Protein 3DDL (pdb70)

CATH classification: 1.20.1070.10

Sequence (502 aa):
ELPTLTPGQYSLVFNMFSFTVATMTASFVFFVLARNNVAPKYRISMMVSALVVFIAGYHYFRITSSWEAAYALQNGMYQPTGELFNDAYRYVDWLLTVPLLTVELVLVMGLPKNERGPLAAKLGFLAALMIVLGYPGEVSENAALFGTRGLWGFLSTIPFVWILYILFTQLGDTIQRQSSRVSTLLGNARLLLLATWGFYPIAYMIPMPSNTPGTIVALQVGYTIADVLAKAGYGVLIYNIAKAKSEEEGFNLPTLTPGQYSLVFNMFSFTVATMTASFVFFVLARNNVAPKYRISMMVSALVVFIAGYHYFRITSSWEAAYALQNGMYQPTGELFNDAYRYVDWLLTVPLLTVELVLVMGLPKNERGPLAAKLGFLAALMIVLGYPGEVSENAALFGTRGLWGFLSTIPFVWILYILFTQLGDTIQRQSSRVSTLLGNARLLLLATWGFYPIAYMIPMANTPGTIVALQVGYTIADVLAKAGYGVLIYNIAKAKSEEEGFN

Structure (mmCIF, N/CA/C/O backbone):
data_3DDL
#
_entry.id   3DDL
#
_cell.length_a   52.740
_cell.length_b   59.490
_cell.length_c   59.720
_cell.angle_alpha   76.35
_cell.angle_beta   74.93
_cell.angle_gamma   64.08
#
_symmetry.space_group_name_H-M   'P 1'
#
loop_
_entity.id
_entity.type
_entity.pdbx_description
1 polymer Xanthorhodopsin
2 non-polymer Salinixanthin
3 non-polymer 'UNKNOWN LIGAND'
4 non-polymer RETINAL
5 non-polymer 1,2-DIMYRISTOYL-SN-GLYCERO-3-PHOSPHOCHOLINE
6 non-polymer 1,2-DIOLEOYL-SN-GLYCERO-3-PHOSPHOCHOLINE
7 water water
#
loop_
_atom_site.group_PDB
_atom_site.id
_atom_site.type_symbol
_atom_site.label_atom_id
_atom_site.label_alt_id
_atom_site.label_comp_id
_atom_site.label_asym_id
_atom_site.label_entity_id
_atom_site.label_seq_id
_atom_site.pdbx_PDB_ins_code
_atom_site.Cartn_x
_atom_site.Cartn_y
_atom_site.Cartn_z
_atom_site.occupancy
_atom_site.B_iso_or_equiv
_atom_site.auth_seq_id
_atom_site.auth_comp_id
_atom_site.auth_asym_id
_atom_site.auth_atom_id
_atom_site.pdbx_PDB_model_num
ATOM 1 N N . GLU A 1 4 ? 56.979 3.786 26.964 1.00 68.51 4 GLU A N 1
ATOM 2 C CA . GLU A 1 4 ? 56.913 4.940 26.017 1.00 68.87 4 GLU A CA 1
ATOM 3 C C . GLU A 1 4 ? 55.925 6.027 26.471 1.00 67.42 4 GLU A C 1
ATOM 4 O O . GLU A 1 4 ? 54.779 6.081 26.004 1.00 66.86 4 GLU A O 1
ATOM 10 N N . LEU A 1 5 ? 56.386 6.883 27.386 1.00 64.58 5 LEU A N 1
ATOM 11 C CA . LEU A 1 5 ? 55.587 7.985 27.936 1.00 61.07 5 LEU A CA 1
ATOM 12 C C . LEU A 1 5 ? 55.014 8.836 26.805 1.00 57.72 5 LEU A C 1
ATOM 13 O O . LEU A 1 5 ? 55.669 9.044 25.793 1.00 58.13 5 LEU A O 1
ATOM 18 N N . PRO A 1 6 ? 53.777 9.333 26.959 1.00 55.37 6 PRO A N 1
ATOM 19 C CA . PRO A 1 6 ? 53.145 10.156 25.919 1.00 53.35 6 PRO A CA 1
ATOM 20 C C . PRO A 1 6 ? 53.633 11.597 25.824 1.00 51.55 6 PRO A C 1
ATOM 21 O O . PRO A 1 6 ? 54.191 12.147 26.775 1.00 51.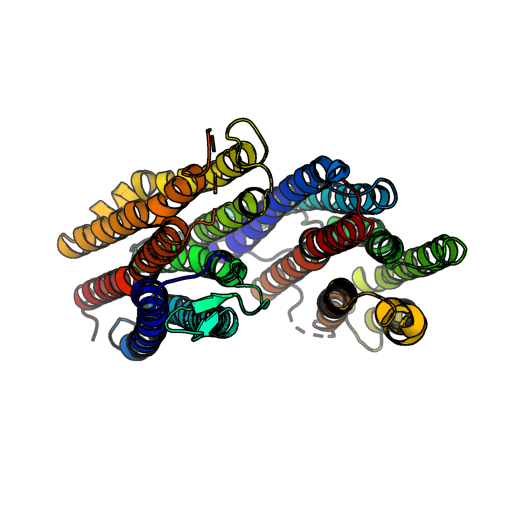07 6 PRO A O 1
ATOM 25 N N . THR A 1 7 ? 53.410 12.209 24.667 1.00 50.49 7 THR A N 1
ATOM 26 C CA . THR A 1 7 ? 53.804 13.602 24.455 1.00 49.44 7 THR A CA 1
ATOM 27 C C . THR A 1 7 ? 52.943 14.464 25.396 1.00 46.74 7 THR A C 1
ATOM 28 O O . THR A 1 7 ? 51.776 14.154 25.635 1.00 42.99 7 THR A O 1
ATOM 32 N N . LEU A 1 8 ? 53.516 15.529 25.942 1.00 45.05 8 LEU A N 1
ATOM 33 C CA . LEU A 1 8 ? 52.764 16.375 26.878 1.00 44.87 8 LEU A CA 1
ATOM 34 C C . LEU A 1 8 ? 52.706 17.840 26.476 1.00 44.54 8 LEU A C 1
ATOM 35 O O . LEU A 1 8 ? 53.619 18.352 25.820 1.00 44.93 8 LEU A O 1
ATOM 40 N N . THR A 1 9 ? 51.636 18.517 26.880 1.00 43.93 9 THR A N 1
ATOM 41 C CA . THR A 1 9 ? 51.522 19.940 26.585 1.00 43.74 9 THR A CA 1
ATOM 42 C C . THR A 1 9 ? 52.476 20.605 27.564 1.00 43.12 9 THR A C 1
ATOM 43 O O . THR A 1 9 ? 52.912 19.975 28.527 1.00 41.91 9 THR A O 1
ATOM 47 N N . PRO A 1 10 ? 52.849 21.871 27.312 1.00 43.01 10 PRO A N 1
ATOM 48 C CA . PRO A 1 10 ? 53.765 22.557 28.232 1.00 42.58 10 PRO A CA 1
ATOM 49 C C . PRO A 1 10 ? 53.174 22.634 29.634 1.00 42.39 10 PRO A C 1
ATOM 50 O O . PRO A 1 10 ? 53.894 22.540 30.626 1.00 43.62 10 PRO A O 1
ATOM 54 N N . GLY A 1 11 ? 51.851 22.787 29.697 1.00 43.28 11 GLY A N 1
ATOM 55 C CA . GLY A 1 11 ? 51.149 22.854 30.961 1.00 41.57 11 GLY A CA 1
ATOM 56 C C . GLY A 1 11 ? 51.225 21.566 31.771 1.00 42.19 11 GLY A C 1
ATOM 57 O O . GLY A 1 11 ? 51.424 21.615 32.982 1.00 39.47 11 GLY A O 1
ATOM 58 N N . GLN A 1 12 ? 51.063 20.415 31.115 1.00 41.94 12 GLN A N 1
ATOM 59 C CA . GLN A 1 12 ? 51.107 19.125 31.802 1.00 40.57 12 GLN A CA 1
ATOM 60 C C . GLN A 1 12 ? 52.549 18.840 32.239 1.00 39.86 12 GLN A C 1
ATOM 61 O O . GLN A 1 12 ? 52.802 18.398 33.3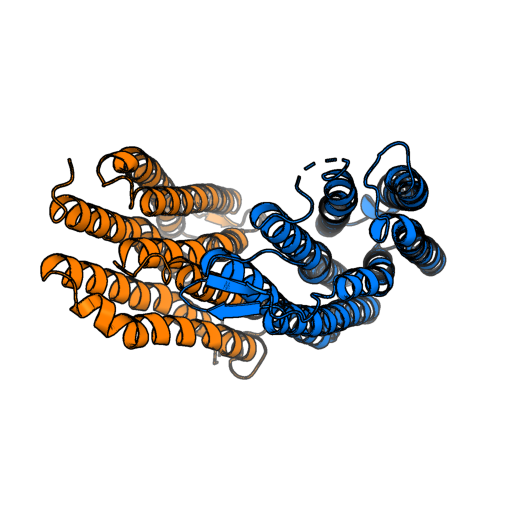56 1.00 37.17 12 GLN A O 1
ATOM 67 N N . TYR A 1 13 ? 53.503 19.121 31.361 1.00 39.14 13 TYR A N 1
ATOM 68 C CA . TYR A 1 13 ? 54.895 18.889 31.705 1.00 39.89 13 TYR A CA 1
ATOM 69 C C . TYR A 1 13 ? 55.335 19.745 32.907 1.00 38.62 13 TYR A C 1
ATOM 70 O O . TYR A 1 13 ? 55.938 19.236 33.866 1.00 37.23 13 TYR A O 1
ATOM 79 N N . SER A 1 14 ? 55.034 21.042 32.836 1.00 37.93 14 SER A N 1
ATOM 80 C CA . SER A 1 14 ? 55.411 21.988 33.881 1.00 37.64 14 SER A CA 1
ATOM 81 C C . SER A 1 14 ? 54.714 21.774 35.205 1.00 34.74 14 SER A C 1
ATOM 82 O O . SER A 1 14 ? 55.311 21.983 36.241 1.00 34.64 14 SER A O 1
ATOM 85 N N . LEU A 1 15 ? 53.460 21.352 35.184 1.00 34.44 15 LEU A N 1
ATOM 86 C CA . LEU A 1 15 ? 52.778 21.095 36.448 1.00 34.23 15 LEU A CA 1
ATOM 87 C C . LEU A 1 15 ? 53.532 20.031 37.233 1.00 33.93 15 LEU A C 1
ATOM 88 O O . LEU A 1 15 ? 53.770 20.198 38.433 1.00 34.84 15 LEU A O 1
ATOM 93 N N . VAL A 1 16 ? 53.917 18.948 36.552 1.00 33.16 16 VAL A N 1
ATOM 94 C CA . VAL A 1 16 ? 54.641 17.840 37.187 1.00 32.46 16 VAL A CA 1
ATOM 95 C C . VAL A 1 16 ? 56.039 18.258 37.587 1.00 32.09 16 VAL A C 1
ATOM 96 O O . VAL A 1 16 ? 56.474 18.015 38.711 1.00 32.64 16 VAL A O 1
ATOM 100 N N . PHE A 1 17 ? 56.739 18.909 36.667 1.00 33.60 17 PHE A N 1
ATOM 101 C CA . PHE A 1 17 ? 58.113 19.348 36.929 1.00 33.46 17 PHE A CA 1
ATOM 102 C C . PHE A 1 17 ? 58.225 20.267 38.143 1.00 33.15 17 PHE A C 1
ATOM 103 O O . PHE A 1 17 ? 59.097 20.077 38.996 1.00 34.13 17 PHE A O 1
ATOM 111 N N . ASN A 1 18 ? 57.345 21.264 38.225 1.00 34.31 18 ASN A N 1
ATOM 112 C CA . ASN A 1 18 ? 57.341 22.194 39.350 1.00 34.21 18 ASN A CA 1
ATOM 113 C C . ASN A 1 18 ? 56.908 21.502 40.633 1.00 34.96 18 ASN A C 1
ATOM 114 O O . ASN A 1 18 ? 57.384 21.841 41.710 1.00 35.74 18 ASN A O 1
ATOM 119 N N . MET A 1 19 ? 55.991 20.540 40.520 1.00 35.06 19 MET A N 1
ATOM 120 C CA . MET A 1 19 ? 55.538 19.794 41.693 1.00 36.76 19 MET A CA 1
ATOM 121 C C . MET A 1 19 ? 56.747 19.018 42.230 1.00 34.66 19 MET A C 1
ATOM 122 O O . MET A 1 19 ? 57.005 19.048 43.419 1.00 37.82 19 MET A O 1
ATOM 127 N N . PHE A 1 20 ? 57.492 18.331 41.362 1.00 33.15 20 PHE A N 1
ATOM 128 C CA . PHE A 1 20 ? 58.679 17.602 41.820 1.00 30.78 20 PHE A CA 1
ATOM 129 C C . PHE A 1 20 ? 59.700 18.575 42.445 1.00 30.26 20 PHE A C 1
ATOM 130 O O . PHE A 1 20 ? 60.254 18.299 43.504 1.00 29.98 20 PHE A O 1
ATOM 138 N N . SER A 1 21 ? 59.975 19.694 41.761 1.00 32.71 21 SER A N 1
ATOM 139 C CA . SER A 1 21 ? 60.928 20.719 42.244 1.00 32.69 21 SER A CA 1
ATOM 140 C C . SER A 1 21 ? 60.529 21.309 43.583 1.00 31.33 21 SER A C 1
ATOM 141 O O . SER A 1 21 ? 61.362 21.545 44.443 1.00 31.33 21 SER A O 1
ATOM 144 N N . PHE A 1 22 ? 59.235 21.551 43.760 1.00 31.54 22 PHE A N 1
ATOM 145 C CA . PHE A 1 22 ? 58.739 22.085 45.018 1.00 29.93 22 PHE A CA 1
ATOM 146 C C . PHE A 1 22 ? 59.025 21.080 46.142 1.00 27.39 22 PHE A C 1
ATOM 147 O O . PHE A 1 22 ? 59.419 21.465 47.239 1.00 27.39 22 PHE A O 1
ATOM 155 N N . THR A 1 23 ? 58.840 19.792 45.846 1.00 28.78 23 THR A N 1
ATOM 156 C CA . THR A 1 23 ? 59.029 18.714 46.824 1.00 29.34 23 THR A CA 1
ATOM 157 C C . THR A 1 23 ? 60.514 18.554 47.206 1.00 29.69 23 THR A C 1
ATOM 158 O O . THR A 1 23 ? 60.844 18.290 48.349 1.00 29.74 23 THR A O 1
ATOM 162 N N . VAL A 1 24 ? 61.410 18.699 46.233 1.00 30.77 24 VAL A N 1
ATOM 163 C CA . VAL A 1 24 ? 62.833 18.633 46.541 1.00 31.75 24 VAL A CA 1
ATOM 164 C C . VAL A 1 24 ? 63.151 19.811 47.497 1.00 30.15 24 VAL A C 1
ATOM 165 O O . VAL A 1 24 ? 63.862 19.646 48.484 1.00 31.02 24 VAL A O 1
ATOM 169 N N . ALA A 1 25 ? 62.620 20.994 47.205 1.00 29.28 25 ALA A N 1
ATOM 170 C CA . ALA A 1 25 ? 62.880 22.159 48.062 1.00 30.36 25 ALA A CA 1
ATOM 171 C C . ALA A 1 25 ? 62.272 21.993 49.446 1.00 30.51 25 ALA A C 1
ATOM 172 O O . ALA A 1 25 ? 62.887 22.342 50.454 1.00 32.48 25 ALA A O 1
ATOM 174 N N . THR A 1 26 ? 61.052 21.461 49.496 1.00 30.04 26 THR A N 1
ATOM 175 C CA . THR A 1 26 ? 60.371 21.257 50.772 1.00 26.86 26 THR A CA 1
ATOM 176 C C . THR A 1 26 ? 61.075 20.193 51.624 1.00 28.09 26 THR A C 1
ATOM 177 O O . THR A 1 26 ? 61.253 20.380 52.825 1.00 28.82 26 THR A O 1
ATOM 181 N N . MET A 1 27 ? 61.475 19.071 51.025 1.00 28.13 27 MET A N 1
ATOM 182 C CA . MET A 1 27 ? 62.155 18.056 51.824 1.00 30.56 27 MET A CA 1
ATOM 183 C C . MET A 1 27 ? 63.482 18.559 52.358 1.00 31.00 27 MET A C 1
ATOM 184 O O . MET A 1 27 ? 63.862 18.212 53.465 1.00 31.18 27 MET A O 1
ATOM 189 N N . THR A 1 28 ? 64.206 19.344 51.561 1.00 33.60 28 THR A N 1
ATOM 190 C CA . THR A 1 28 ? 65.489 19.879 52.015 1.00 34.07 28 THR A CA 1
ATOM 191 C C . THR A 1 28 ? 65.237 20.811 53.197 1.00 33.75 28 THR A C 1
ATOM 192 O O . THR A 1 28 ? 65.954 20.762 54.197 1.00 33.51 28 THR A O 1
ATOM 196 N N . ALA A 1 29 ? 64.206 21.652 53.093 1.00 34.76 29 ALA A N 1
ATOM 197 C CA . ALA A 1 29 ? 63.868 22.578 54.189 1.00 35.67 29 ALA A CA 1
ATOM 198 C C . ALA A 1 29 ? 63.489 21.806 55.457 1.00 36.17 29 ALA A C 1
ATOM 199 O O . ALA A 1 29 ? 63.876 22.198 56.564 1.00 35.56 29 ALA A O 1
ATOM 201 N N . SER A 1 30 ? 62.704 20.739 55.293 1.00 35.73 30 SER A N 1
ATOM 202 C CA . SER A 1 30 ? 62.288 19.907 56.422 1.00 36.95 30 SER A CA 1
ATOM 203 C C . SER A 1 30 ? 63.493 19.250 57.092 1.00 34.77 30 SER A C 1
ATOM 204 O O . SER A 1 30 ? 63.531 19.104 58.302 1.00 34.13 30 SER A O 1
ATOM 207 N N . PHE A 1 31 ? 64.448 18.805 56.282 1.00 35.13 31 PHE A N 1
ATOM 208 C CA . PHE A 1 31 ? 65.650 18.179 56.813 1.00 35.70 31 PHE A CA 1
ATOM 209 C C . PHE A 1 31 ? 66.365 19.184 57.714 1.00 34.63 31 PHE A C 1
ATOM 210 O O . PHE A 1 31 ? 66.710 18.865 58.846 1.00 35.69 31 PHE A O 1
ATOM 218 N N . VAL A 1 32 ? 66.592 20.400 57.227 1.00 36.57 32 VAL A N 1
ATOM 219 C CA . VAL A 1 32 ? 67.279 21.365 58.069 1.00 38.57 32 VAL A CA 1
ATOM 220 C C . VAL A 1 32 ? 66.426 21.679 59.286 1.00 40.27 32 VAL A C 1
ATOM 221 O O . VAL A 1 32 ? 66.945 21.754 60.422 1.00 41.61 32 VAL A O 1
ATOM 225 N N . PHE A 1 33 ? 65.116 21.850 59.079 1.00 38.26 33 PHE A N 1
ATOM 226 C CA . PHE A 1 33 ? 64.235 22.137 60.206 1.00 37.34 33 PHE A CA 1
ATOM 227 C C . PHE A 1 33 ? 64.277 21.030 61.270 1.00 37.62 33 PHE A C 1
ATOM 228 O O . PHE A 1 33 ? 64.423 21.335 62.456 1.00 35.79 33 PHE A O 1
ATOM 236 N N . PHE A 1 34 ? 64.154 19.753 60.870 1.00 37.72 34 PHE A N 1
ATOM 237 C CA . PHE A 1 34 ? 64.172 18.669 61.862 1.00 38.55 34 PHE A CA 1
ATOM 238 C C . PHE A 1 34 ? 65.527 18.498 62.544 1.00 39.76 34 PHE A C 1
ATOM 239 O O . PHE A 1 34 ? 65.590 18.137 63.725 1.00 38.14 34 PHE A O 1
ATOM 247 N N . VAL A 1 35 ? 66.605 18.748 61.799 1.00 40.70 35 VAL A N 1
ATOM 248 C CA . VAL A 1 35 ? 67.960 18.662 62.349 1.00 43.46 35 VAL A CA 1
ATOM 249 C C . VAL A 1 35 ? 68.104 19.798 63.362 1.00 44.77 35 VAL A C 1
ATOM 250 O O . VAL A 1 35 ? 68.479 19.580 64.523 1.00 43.24 35 VAL A O 1
ATOM 254 N N . LEU A 1 36 ? 67.774 21.010 62.921 1.00 46.33 36 LEU A N 1
ATOM 255 C CA . LEU A 1 36 ? 67.828 22.209 63.781 1.00 47.60 36 LEU A CA 1
ATOM 256 C C . LEU A 1 36 ? 66.883 22.037 64.998 1.00 48.06 36 LEU A C 1
ATOM 257 O O . LEU A 1 36 ? 67.174 22.496 66.090 1.00 49.95 36 LEU A O 1
ATOM 262 N N . ALA A 1 37 ? 65.763 21.345 64.812 1.00 50.42 37 ALA A N 1
ATOM 263 C CA . ALA A 1 37 ? 64.762 21.148 65.877 1.00 50.19 37 ALA A CA 1
ATOM 264 C C . ALA A 1 37 ? 65.139 20.141 66.967 1.00 51.14 37 ALA A C 1
ATOM 265 O O . ALA A 1 37 ? 64.470 20.034 68.001 1.00 48.24 37 ALA A O 1
ATOM 267 N N . ARG A 1 38 ? 66.207 19.397 66.706 1.00 52.24 38 ARG A N 1
ATOM 268 C CA . ARG A 1 38 ? 66.747 18.390 67.605 1.00 52.80 38 ARG A CA 1
ATOM 269 C C . ARG A 1 38 ? 66.827 18.939 69.036 1.00 54.13 38 ARG A C 1
ATOM 270 O O . ARG A 1 38 ? 66.399 18.298 69.995 1.00 54.78 38 ARG A O 1
ATOM 278 N N . ASN A 1 39 ? 67.369 20.144 69.156 1.00 53.83 39 ASN A N 1
ATOM 279 C CA . ASN A 1 39 ? 67.571 20.790 70.437 1.00 54.14 39 ASN A CA 1
ATOM 280 C C . ASN A 1 39 ? 66.403 21.581 71.019 1.00 52.74 39 ASN A C 1
ATOM 281 O O . ASN A 1 39 ? 66.575 22.239 72.040 1.00 53.84 39 ASN A O 1
ATOM 286 N N . ASN A 1 40 ? 65.232 21.539 70.387 1.00 49.58 40 ASN A N 1
ATOM 287 C CA . ASN A 1 40 ? 64.068 22.247 70.925 1.00 47.30 40 ASN A CA 1
ATOM 288 C C . ASN A 1 40 ? 63.145 21.273 71.664 1.00 46.53 40 ASN A C 1
ATOM 289 O O . ASN A 1 40 ? 62.032 21.637 72.054 1.00 48.40 40 ASN A O 1
ATOM 294 N N . VAL A 1 41 ? 63.589 20.029 71.831 1.00 44.58 41 VAL A N 1
ATOM 295 C CA . VAL A 1 41 ? 62.796 19.028 72.540 1.00 43.04 41 VAL A CA 1
ATOM 296 C C . VAL A 1 41 ? 63.679 18.339 73.586 1.00 43.06 41 VAL A C 1
ATOM 297 O O . VAL A 1 41 ? 64.908 18.355 73.479 1.00 43.25 41 VAL A O 1
ATOM 301 N N . ALA A 1 42 ? 63.062 17.728 74.590 1.00 41.96 42 ALA A N 1
ATOM 302 C CA . ALA A 1 42 ? 63.840 17.066 75.635 1.00 42.54 42 ALA A CA 1
ATOM 303 C C . ALA A 1 42 ? 64.697 15.936 75.062 1.00 42.60 42 ALA A C 1
ATOM 304 O O . ALA A 1 42 ? 64.406 15.384 74.000 1.00 41.48 42 ALA A O 1
ATOM 306 N N . PRO A 1 43 ? 65.789 15.590 75.755 1.00 44.50 43 PRO A N 1
ATOM 307 C CA . PRO A 1 43 ? 66.665 14.519 75.266 1.00 44.31 43 PRO A CA 1
ATOM 308 C C . PRO A 1 43 ? 65.965 13.206 74.913 1.00 45.01 43 PRO A C 1
ATOM 309 O O . PRO A 1 43 ? 66.274 12.580 73.893 1.00 43.95 43 PRO A O 1
ATOM 313 N N . LYS A 1 44 ? 65.007 12.787 75.734 1.00 46.98 44 LYS A N 1
ATOM 314 C CA . LYS A 1 44 ? 64.309 11.535 75.460 1.00 47.77 44 LYS A CA 1
ATOM 315 C C . LYS A 1 44 ? 63.557 11.494 74.122 1.00 47.16 44 LYS A C 1
ATOM 316 O O . LYS A 1 44 ? 63.130 10.419 73.702 1.00 46.51 44 LYS A O 1
ATOM 322 N N . TYR A 1 45 ? 63.397 12.640 73.449 1.00 45.52 45 TYR A N 1
ATOM 323 C CA . TYR A 1 45 ? 62.676 12.668 72.166 1.00 44.67 45 TYR A CA 1
ATOM 324 C C . TYR A 1 45 ? 63.519 13.076 70.973 1.00 44.67 45 TYR A C 1
ATOM 325 O O . TYR A 1 45 ? 63.011 13.199 69.864 1.00 43.67 45 TYR A O 1
ATOM 334 N N . ARG A 1 46 ? 64.805 13.289 71.177 1.00 43.83 46 ARG A N 1
ATOM 335 C CA . ARG A 1 46 ? 65.629 13.697 70.056 1.00 44.59 46 ARG A CA 1
ATOM 336 C C . ARG A 1 46 ? 65.808 12.599 69.006 1.00 43.13 46 ARG A C 1
ATOM 337 O O . ARG A 1 46 ? 66.127 12.877 67.847 1.00 42.10 46 ARG A O 1
ATOM 345 N N . ILE A 1 47 ? 65.571 11.353 69.402 1.00 41.82 47 ILE A N 1
ATOM 346 C CA . ILE A 1 47 ? 65.686 10.235 68.465 1.00 41.04 47 ILE A CA 1
ATOM 347 C C . ILE A 1 47 ? 64.579 10.323 67.402 1.00 40.32 47 ILE A C 1
ATOM 348 O O . ILE A 1 47 ? 64.812 10.039 66.225 1.00 39.47 47 ILE A O 1
ATOM 353 N N . SER A 1 48 ? 63.376 10.718 67.810 1.00 37.53 48 SER A N 1
ATOM 354 C CA . SER A 1 48 ? 62.272 10.808 66.849 1.00 38.35 48 SER A CA 1
ATOM 355 C C . SER A 1 48 ? 62.552 11.898 65.811 1.00 37.85 48 SER A C 1
ATOM 356 O O . SER A 1 48 ? 62.200 11.759 64.638 1.00 35.20 48 SER A O 1
ATOM 359 N N . MET A 1 49 ? 63.214 12.969 66.252 1.00 36.02 49 MET A N 1
ATOM 360 C CA . MET A 1 49 ? 63.588 14.062 65.360 1.00 35.89 49 MET A CA 1
ATOM 361 C C . MET A 1 49 ? 64.701 13.662 64.374 1.00 34.96 49 MET A C 1
ATOM 362 O O . MET A 1 49 ? 64.712 14.131 63.243 1.00 33.30 49 MET A O 1
ATOM 367 N N . MET A 1 50 ? 65.627 12.808 64.805 1.00 36.25 50 MET A N 1
ATOM 368 C CA . MET A 1 50 ? 66.709 12.344 63.922 1.00 37.87 50 MET A CA 1
ATOM 369 C C . MET A 1 50 ? 66.112 11.384 62.906 1.00 34.29 50 MET A C 1
ATOM 370 O O . MET A 1 50 ? 66.537 11.323 61.772 1.00 33.68 50 MET A O 1
ATOM 375 N N . VAL A 1 51 ? 65.135 10.603 63.341 1.00 32.85 51 VAL A N 1
ATOM 376 C CA . VAL A 1 51 ? 64.474 9.668 62.435 1.00 32.05 51 VAL A CA 1
ATOM 377 C C . VAL A 1 51 ? 63.664 10.473 61.402 1.00 31.55 51 VAL A C 1
ATOM 378 O O . VAL A 1 51 ? 63.649 10.162 60.216 1.00 32.32 51 VAL A O 1
ATOM 382 N N . SER A 1 52 ? 63.009 11.530 61.851 1.00 30.54 52 SER A N 1
ATOM 383 C CA . SER A 1 52 ? 62.215 12.336 60.927 1.00 31.72 52 SER A CA 1
ATOM 384 C C . SER A 1 52 ? 63.148 13.062 59.933 1.00 31.46 52 SER A C 1
ATOM 385 O O . SER A 1 52 ? 62.808 13.219 58.768 1.00 32.24 52 SER A O 1
ATOM 388 N N . ALA A 1 53 ? 64.324 13.498 60.390 1.00 32.99 53 ALA A N 1
ATOM 389 C CA . ALA A 1 53 ? 65.300 14.154 59.496 1.00 30.87 53 ALA A CA 1
ATOM 390 C C . ALA A 1 53 ? 65.787 13.141 58.441 1.00 31.42 53 ALA A C 1
ATOM 391 O O . ALA A 1 53 ? 65.934 13.481 57.266 1.00 32.60 53 ALA A O 1
ATOM 393 N N . LEU A 1 54 ? 66.041 11.902 58.865 1.00 31.99 54 LEU A N 1
ATOM 394 C CA . LEU A 1 54 ? 66.477 10.836 57.931 1.00 32.39 54 LEU A CA 1
ATOM 395 C C . LEU A 1 54 ? 65.404 10.585 56.874 1.00 30.53 54 LEU A C 1
ATOM 396 O O . LEU A 1 54 ? 65.689 10.456 55.692 1.00 29.94 54 LEU A O 1
ATOM 401 N N . VAL A 1 55 ? 64.144 10.521 57.303 1.00 30.13 55 VAL A N 1
ATOM 402 C CA . VAL A 1 55 ? 63.052 10.324 56.368 1.00 29.41 55 VAL A CA 1
ATOM 403 C C . VAL A 1 55 ? 63.033 11.355 55.238 1.00 28.12 55 VAL A C 1
ATOM 404 O O . VAL A 1 55 ? 62.961 10.983 54.072 1.00 27.76 55 VAL A O 1
ATOM 408 N N . VAL A 1 56 ? 63.096 12.646 55.573 1.00 28.11 56 VAL A N 1
ATOM 409 C CA . VAL A 1 56 ? 63.021 13.677 54.533 1.00 29.08 56 VAL A CA 1
ATOM 410 C C . VAL A 1 56 ? 64.327 13.849 53.759 1.00 30.28 56 VAL A C 1
ATOM 411 O O . VAL A 1 56 ? 64.320 14.327 52.627 1.00 30.33 56 VAL A O 1
ATOM 415 N N . PHE A 1 57 ? 65.438 13.462 54.367 1.00 30.89 57 PHE A N 1
ATOM 416 C CA . PHE A 1 57 ? 66.697 13.518 53.626 1.00 33.65 57 PHE A CA 1
ATOM 417 C C . PHE A 1 57 ? 66.582 12.471 52.503 1.00 33.79 57 PHE A C 1
ATOM 418 O O . PHE A 1 57 ? 66.798 12.774 51.327 1.00 36.05 57 PHE A O 1
ATOM 426 N N . ILE A 1 58 ? 66.229 11.238 52.870 1.00 34.69 58 ILE A N 1
ATOM 427 C CA . ILE A 1 58 ? 66.057 10.143 51.890 1.00 33.16 58 ILE A CA 1
ATOM 428 C C . ILE A 1 58 ? 65.017 10.489 50.808 1.00 33.88 58 ILE A C 1
ATOM 429 O O . ILE A 1 58 ? 65.184 10.144 49.636 1.00 34.07 58 ILE A O 1
ATOM 434 N N . ALA A 1 59 ? 63.924 11.149 51.201 1.00 33.57 59 ALA A N 1
ATOM 435 C CA . ALA A 1 59 ? 62.889 11.526 50.229 1.00 32.54 59 ALA A CA 1
ATOM 436 C C . ALA A 1 59 ? 63.385 12.700 49.380 1.00 31.32 59 ALA A C 1
ATOM 437 O O . ALA A 1 59 ? 63.047 12.813 48.215 1.00 32.66 59 ALA A O 1
ATOM 439 N N . GLY A 1 60 ? 64.142 13.602 49.999 1.00 34.00 60 GLY A N 1
ATOM 440 C CA . GLY A 1 60 ? 64.680 14.729 49.253 1.00 34.43 60 GLY A CA 1
ATOM 441 C C . GLY A 1 60 ? 65.551 14.178 48.132 1.00 33.15 60 GLY A C 1
ATOM 442 O O . GLY A 1 60 ? 65.369 14.505 46.972 1.00 35.26 60 GLY A O 1
ATOM 443 N N . TYR A 1 61 ? 66.483 13.312 48.489 1.00 35.23 61 TYR A N 1
ATOM 444 C CA . TYR A 1 61 ? 67.388 12.682 47.514 1.00 36.38 61 TYR A CA 1
ATOM 445 C C . TYR A 1 61 ? 66.644 11.944 46.400 1.00 35.54 61 TYR A C 1
ATOM 446 O O . TYR A 1 61 ? 66.933 12.122 45.224 1.00 35.19 61 TYR A O 1
ATOM 455 N N . HIS A 1 62 ? 65.675 11.112 46.762 1.00 34.53 62 HIS A N 1
ATOM 456 C CA . HIS A 1 62 ? 64.937 10.404 45.741 1.00 34.20 62 HIS A CA 1
ATOM 457 C C . HIS A 1 62 ? 64.147 11.320 44.815 1.00 34.16 62 HIS A C 1
ATOM 458 O O . HIS A 1 62 ? 64.083 11.069 43.607 1.00 34.02 62 HIS A O 1
ATOM 465 N N . TYR A 1 63 ? 63.552 12.381 45.353 1.00 33.95 63 TYR A N 1
ATOM 466 C CA . TYR A 1 63 ? 62.809 13.286 44.492 1.00 33.22 63 TYR A CA 1
ATOM 467 C C . TYR A 1 63 ? 63.771 14.060 43.604 1.00 33.52 63 TYR A C 1
ATOM 468 O O . TYR A 1 63 ? 63.392 14.544 42.546 1.00 34.97 63 TYR A O 1
ATOM 477 N N . PHE A 1 64 ? 65.012 14.203 44.044 1.00 38.00 64 PHE A N 1
ATOM 478 C CA . PHE A 1 64 ? 66.002 14.875 43.213 1.00 40.98 64 PHE A CA 1
ATOM 479 C C . PHE A 1 64 ? 66.206 13.963 41.986 1.00 40.40 64 PHE A C 1
ATOM 480 O O . PHE A 1 64 ? 66.242 14.441 40.855 1.00 39.47 64 PHE A O 1
ATOM 488 N N . ARG A 1 65 ? 66.310 12.653 42.215 1.00 40.44 65 ARG A N 1
ATOM 489 C CA . ARG A 1 65 ? 66.485 11.696 41.107 1.00 41.84 65 ARG A CA 1
ATOM 490 C C . ARG A 1 65 ? 65.241 11.697 40.220 1.00 42.10 65 ARG A C 1
ATOM 491 O O . ARG A 1 65 ? 65.326 11.645 39.002 1.00 42.11 65 ARG A O 1
ATOM 499 N N . ILE A 1 66 ? 64.076 11.735 40.855 1.00 40.63 66 ILE A N 1
ATOM 500 C CA . ILE A 1 66 ? 62.835 11.716 40.118 1.00 39.04 66 ILE A CA 1
ATOM 501 C C . ILE A 1 66 ? 62.679 12.936 39.228 1.00 38.26 66 ILE A C 1
ATOM 502 O O . ILE A 1 66 ? 62.260 12.806 38.090 1.00 39.30 66 ILE A O 1
ATOM 507 N N . THR A 1 67 ? 63.006 14.118 39.752 1.00 39.11 67 THR A N 1
ATOM 508 C CA . THR A 1 67 ? 62.899 15.359 38.976 1.00 38.89 67 THR A CA 1
ATOM 509 C C . THR A 1 67 ? 63.811 15.247 37.746 1.00 38.60 67 THR A C 1
ATOM 510 O O . THR A 1 67 ? 63.383 15.519 36.629 1.00 37.86 67 THR A O 1
ATOM 514 N N . SER A 1 68 ? 65.059 14.840 37.973 1.00 40.71 68 SER A N 1
ATOM 515 C CA . SER A 1 68 ? 66.056 14.654 36.906 1.00 42.71 68 SER A CA 1
ATOM 516 C C .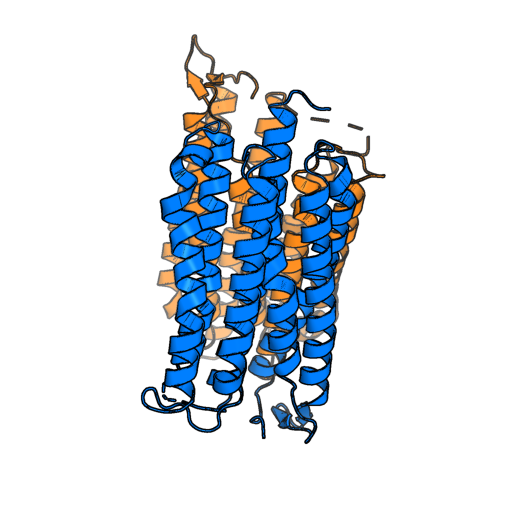 SER A 1 68 ? 65.543 13.719 35.829 1.00 42.48 68 SER A C 1
ATOM 517 O O . SER A 1 68 ? 65.543 14.049 34.654 1.00 43.97 68 SER A O 1
ATOM 520 N N . SER A 1 69 ? 65.103 12.538 36.241 1.00 43.23 69 SER A N 1
ATOM 521 C CA . SER A 1 69 ? 64.590 11.561 35.289 1.00 44.25 69 SER A CA 1
ATOM 522 C C . SER A 1 69 ? 63.406 12.096 34.473 1.00 44.45 69 SER A C 1
ATOM 523 O O . SER A 1 69 ? 63.266 11.789 33.301 1.00 43.17 69 SER A O 1
ATOM 526 N N . TRP A 1 70 ? 62.549 12.896 35.096 1.00 44.31 70 TRP A N 1
ATOM 527 C CA . TRP A 1 70 ? 61.391 13.437 34.393 1.00 45.39 70 TRP A CA 1
ATOM 528 C C . TRP A 1 70 ? 61.846 14.392 33.274 1.00 46.40 70 TRP A C 1
ATOM 529 O O . TRP A 1 70 ? 61.366 14.337 32.142 1.00 47.57 70 TRP A O 1
ATOM 540 N N . GLU A 1 71 ? 62.792 15.251 33.615 1.00 47.57 71 GLU A N 1
ATOM 541 C CA . GLU A 1 71 ? 63.351 16.228 32.689 1.00 51.01 71 GLU A CA 1
ATOM 542 C C . GLU A 1 71 ? 64.100 15.565 31.513 1.00 50.65 71 GLU A C 1
ATOM 543 O O . GLU A 1 71 ? 63.932 15.949 30.350 1.00 50.61 71 GLU A O 1
ATOM 549 N N . ALA A 1 72 ? 64.914 14.560 31.804 1.00 49.80 72 ALA A N 1
ATOM 550 C CA . ALA A 1 72 ? 65.649 13.883 30.736 1.00 49.15 72 ALA A CA 1
ATOM 551 C C . ALA A 1 72 ? 64.741 13.047 29.835 1.00 49.76 72 ALA A C 1
ATOM 552 O O . ALA A 1 72 ? 65.148 12.652 28.736 1.00 51.72 72 ALA A O 1
ATOM 554 N N . ALA A 1 73 ? 63.515 12.771 30.286 1.00 48.76 73 ALA A N 1
ATOM 555 C CA . ALA A 1 73 ? 62.570 11.968 29.501 1.00 45.94 73 ALA A CA 1
ATOM 556 C C . ALA A 1 73 ? 61.753 12.766 28.482 1.00 45.68 73 ALA A C 1
ATOM 557 O O . ALA A 1 73 ? 60.954 12.194 27.735 1.00 44.46 73 ALA A O 1
ATOM 559 N N . TYR A 1 74 ? 61.941 14.075 28.446 1.00 44.61 74 TYR A N 1
ATOM 560 C CA . TYR A 1 74 ? 61.164 14.901 27.532 1.00 45.87 74 TYR A CA 1
ATOM 561 C C . TYR A 1 74 ? 62.012 16.027 26.994 1.00 46.71 74 TYR A C 1
ATOM 562 O O . TYR A 1 74 ? 62.992 16.422 27.615 1.00 47.65 74 TYR A O 1
ATOM 571 N N . ALA A 1 75 ? 61.611 16.545 25.836 1.00 48.64 75 ALA A N 1
ATOM 572 C CA . ALA A 1 75 ? 62.304 17.651 25.193 1.00 49.50 75 ALA A CA 1
ATOM 573 C C . ALA A 1 75 ? 61.234 18.558 24.616 1.00 50.28 75 ALA A C 1
ATOM 574 O O . ALA A 1 75 ? 60.257 18.075 24.065 1.00 50.32 75 ALA A O 1
ATOM 576 N N . LEU A 1 76 ? 61.399 19.866 24.759 1.00 52.29 76 LEU A N 1
ATOM 577 C CA . LEU A 1 76 ? 60.425 20.795 24.207 1.00 56.50 76 LEU A CA 1
ATOM 578 C C . LEU A 1 76 ? 60.666 20.938 22.698 1.00 59.72 76 LEU A C 1
ATOM 579 O O . LEU A 1 76 ? 61.740 21.371 22.259 1.00 59.82 76 LEU A O 1
ATOM 584 N N . GLN A 1 77 ? 59.667 20.553 21.910 1.00 62.26 77 GLN A N 1
ATOM 585 C CA . GLN A 1 77 ? 59.753 20.635 20.457 1.00 63.80 77 GLN A CA 1
ATOM 586 C C . GLN A 1 77 ? 58.441 21.140 19.892 1.00 64.27 77 GLN A C 1
ATOM 587 O O . GLN A 1 77 ? 57.432 20.436 19.912 1.00 63.58 77 GLN A O 1
ATOM 593 N N . ASN A 1 78 ? 58.461 22.373 19.398 1.00 64.93 78 ASN A N 1
ATOM 594 C CA . ASN A 1 78 ? 57.282 22.976 18.807 1.00 64.50 78 ASN A CA 1
ATOM 595 C C . ASN A 1 78 ? 56.103 23.112 19.755 1.00 63.02 78 ASN A C 1
ATOM 596 O O . ASN A 1 78 ? 54.994 22.675 19.441 1.00 62.20 78 ASN A O 1
ATOM 601 N N . GLY A 1 79 ? 56.348 23.726 20.911 1.00 61.82 79 GLY A N 1
ATOM 602 C CA . GLY A 1 79 ? 55.290 23.938 21.886 1.00 60.53 79 GLY A CA 1
ATOM 603 C C . GLY A 1 79 ? 54.691 22.679 22.479 1.00 60.17 79 GLY A C 1
ATOM 604 O O . GLY A 1 79 ? 53.574 22.709 23.008 1.00 60.05 79 GLY A O 1
ATOM 605 N N . MET A 1 80 ? 55.424 21.573 22.373 1.00 58.77 80 MET A N 1
ATOM 606 C CA . MET A 1 80 ? 54.999 20.292 22.926 1.00 58.00 80 MET A CA 1
ATOM 607 C C . MET A 1 80 ? 56.207 19.569 23.519 1.00 56.62 80 MET A C 1
ATOM 608 O O . MET A 1 80 ? 57.324 19.673 22.997 1.00 55.17 80 MET A O 1
ATOM 613 N N . TYR A 1 81 ? 55.986 18.846 24.614 1.00 54.05 81 TYR A N 1
ATOM 614 C CA . TYR A 1 81 ? 57.062 18.092 25.232 1.00 53.34 81 TYR A CA 1
ATOM 615 C C . TYR A 1 81 ? 57.032 16.658 24.705 1.00 53.42 81 TYR A C 1
ATOM 616 O O . TYR A 1 81 ? 56.158 15.861 25.055 1.00 53.46 81 TYR A O 1
ATOM 625 N N . GLN A 1 82 ? 57.997 16.342 23.849 1.00 53.75 82 GLN A N 1
ATOM 626 C CA . GLN A 1 82 ? 58.067 15.019 23.244 1.00 55.85 82 GLN A CA 1
ATOM 627 C C . GLN A 1 82 ? 59.016 14.077 23.963 1.00 56.29 82 GLN A C 1
ATOM 628 O O . GLN A 1 82 ? 60.089 14.481 24.414 1.00 56.81 82 GLN A O 1
ATOM 634 N N . PRO A 1 83 ? 58.635 12.795 24.062 1.00 56.97 83 PRO A N 1
ATOM 635 C CA . PRO A 1 83 ? 59.468 11.786 24.725 1.00 57.78 83 PRO A CA 1
ATOM 636 C C . PRO A 1 83 ? 60.859 11.803 24.090 1.00 58.82 83 PRO A C 1
ATOM 637 O O . PRO A 1 83 ? 60.980 11.892 22.871 1.00 59.77 83 PRO A O 1
ATOM 641 N N . THR A 1 84 ? 61.901 11.724 24.909 1.00 59.62 84 THR A N 1
ATOM 642 C CA . THR A 1 84 ? 63.276 11.742 24.410 1.00 60.55 84 THR A CA 1
ATOM 643 C C . THR A 1 84 ? 63.839 10.331 24.199 1.00 60.81 84 THR A C 1
ATOM 644 O O . THR A 1 84 ? 64.922 10.157 23.643 1.00 60.52 84 THR A O 1
ATOM 648 N N . GLY A 1 85 ? 63.089 9.325 24.630 1.00 59.85 85 GLY A N 1
ATOM 649 C CA . GLY A 1 85 ? 63.569 7.966 24.526 1.00 60.47 85 GLY A CA 1
ATOM 650 C C . GLY A 1 85 ? 64.074 7.549 25.900 1.00 60.55 85 GLY A C 1
ATOM 651 O O . GLY A 1 85 ? 63.969 6.383 26.277 1.00 60.73 85 GLY A O 1
ATOM 652 N N . GLU A 1 86 ? 64.626 8.502 26.650 1.00 60.39 86 GLU A N 1
ATOM 653 C CA . GLU A 1 86 ? 65.105 8.205 27.990 1.00 61.30 86 GLU A CA 1
ATOM 654 C C . GLU A 1 86 ? 63.891 7.812 28.824 1.00 60.98 86 GLU A C 1
ATOM 655 O O . GLU A 1 86 ? 62.834 8.443 28.739 1.00 60.18 86 GLU A O 1
ATOM 661 N N . LEU A 1 87 ? 64.056 6.761 29.620 1.00 60.45 87 LEU A N 1
ATOM 662 C CA . LEU A 1 87 ? 62.996 6.218 30.462 1.00 60.26 87 LEU A CA 1
ATOM 663 C C . LEU A 1 87 ? 62.750 7.026 31.736 1.00 59.60 87 LEU A C 1
ATOM 664 O O . LEU A 1 87 ? 63.683 7.547 32.337 1.00 59.87 87 LEU A O 1
ATOM 669 N N . PHE A 1 88 ? 61.491 7.138 32.147 1.00 58.35 88 PHE A N 1
ATOM 670 C CA . PHE A 1 88 ? 61.182 7.857 33.375 1.00 57.11 88 PHE A CA 1
ATOM 671 C C . PHE A 1 88 ? 61.143 6.771 34.431 1.00 57.17 88 PHE A C 1
ATOM 672 O O . PHE A 1 88 ? 60.309 5.877 34.365 1.00 57.51 88 PHE A O 1
ATOM 680 N N . ASN A 1 89 ? 62.043 6.842 35.404 1.00 58.02 89 ASN A N 1
ATOM 681 C CA . ASN A 1 89 ? 62.112 5.801 36.431 1.00 58.99 89 ASN A CA 1
ATOM 682 C C . ASN A 1 89 ? 61.136 5.967 37.603 1.00 58.61 89 ASN A C 1
ATOM 683 O O . ASN A 1 89 ? 61.251 6.908 38.377 1.00 58.44 89 ASN A O 1
ATOM 688 N N . ASP A 1 90 ? 60.190 5.035 37.727 1.00 58.91 90 ASP A N 1
ATOM 689 C CA . ASP A 1 90 ? 59.197 5.051 38.809 1.00 58.68 90 ASP A CA 1
ATOM 690 C C . ASP A 1 90 ? 59.714 4.309 40.040 1.00 57.46 90 ASP A C 1
ATOM 691 O O . ASP A 1 90 ? 59.124 4.400 41.128 1.00 59.21 90 ASP A O 1
ATOM 696 N N . ALA A 1 91 ? 60.798 3.562 39.872 1.00 53.62 91 ALA A N 1
ATOM 697 C CA . ALA A 1 91 ? 61.360 2.796 40.976 1.00 50.78 91 ALA A CA 1
ATOM 698 C C . ALA A 1 91 ? 61.894 3.650 42.122 1.00 47.79 91 ALA A C 1
ATOM 699 O O . ALA A 1 91 ? 61.894 3.205 43.271 1.00 49.03 91 ALA A O 1
ATOM 701 N N . TYR A 1 92 ? 62.357 4.863 41.833 1.00 44.43 92 TYR A N 1
ATOM 702 C CA . TYR A 1 92 ? 62.892 5.709 42.900 1.00 42.90 92 TYR A CA 1
ATOM 703 C C . TYR A 1 92 ? 61.880 5.898 44.033 1.00 40.74 92 TYR A C 1
ATOM 704 O O . TYR A 1 92 ? 62.236 5.831 45.215 1.00 37.67 92 TYR A O 1
ATOM 713 N N . ARG A 1 93 ? 60.620 6.122 43.670 1.00 38.37 93 ARG A N 1
ATOM 714 C CA . ARG A 1 93 ? 59.572 6.339 44.674 1.00 38.59 93 ARG A CA 1
ATOM 715 C C . ARG A 1 93 ? 59.304 5.054 45.437 1.00 36.85 93 ARG A C 1
ATOM 716 O O . ARG A 1 93 ? 59.121 5.075 46.645 1.00 36.43 93 ARG A O 1
ATOM 724 N N . TYR A 1 94 ? 59.293 3.926 44.734 1.00 37.62 94 TYR A N 1
ATOM 725 C CA . TYR A 1 94 ? 59.085 2.648 45.396 1.00 37.97 94 TYR A CA 1
ATOM 726 C C . TYR A 1 94 ? 60.212 2.354 46.403 1.00 37.72 94 TYR A C 1
ATOM 727 O O . TYR A 1 94 ? 59.943 1.911 47.511 1.00 37.77 94 TYR A O 1
ATOM 736 N N . VAL A 1 95 ? 61.472 2.583 46.022 1.00 36.94 95 VAL A N 1
ATOM 737 C CA . VAL A 1 95 ? 62.603 2.378 46.933 1.00 35.29 95 VAL A CA 1
ATOM 738 C C . VAL A 1 95 ? 62.507 3.391 48.094 1.00 32.20 95 VAL A C 1
ATOM 739 O O . VAL A 1 95 ? 62.921 3.127 49.223 1.00 31.52 95 VAL A O 1
ATOM 743 N N . ASP A 1 96 ? 61.991 4.569 47.808 1.00 30.28 96 ASP A N 1
ATOM 744 C CA . ASP A 1 96 ? 61.828 5.563 48.859 1.00 32.31 96 ASP A CA 1
ATOM 745 C C . ASP A 1 96 ? 60.793 5.024 49.887 1.00 32.79 96 ASP A C 1
ATOM 746 O O . ASP A 1 96 ? 61.003 5.154 51.082 1.00 33.46 96 ASP A O 1
ATOM 751 N N . TRP A 1 97 ? 59.700 4.398 49.425 1.00 31.93 97 TRP A N 1
ATOM 752 C CA . TRP A 1 97 ? 58.713 3.844 50.362 1.00 31.98 97 TRP A CA 1
ATOM 753 C C . TRP A 1 97 ? 59.325 2.757 51.252 1.00 32.21 97 TRP A C 1
ATOM 754 O O . TRP A 1 97 ? 59.132 2.743 52.467 1.00 32.68 97 TRP A O 1
ATOM 765 N N . LEU A 1 98 ? 60.065 1.829 50.647 1.00 33.95 98 LEU A N 1
ATOM 766 C CA . LEU A 1 98 ? 60.659 0.743 51.418 1.00 34.97 98 LEU A CA 1
ATOM 767 C C . LEU A 1 98 ? 61.507 1.221 52.606 1.00 35.53 98 LEU A C 1
ATOM 768 O O . LEU A 1 98 ? 61.429 0.671 53.704 1.00 33.22 98 LEU A O 1
ATOM 773 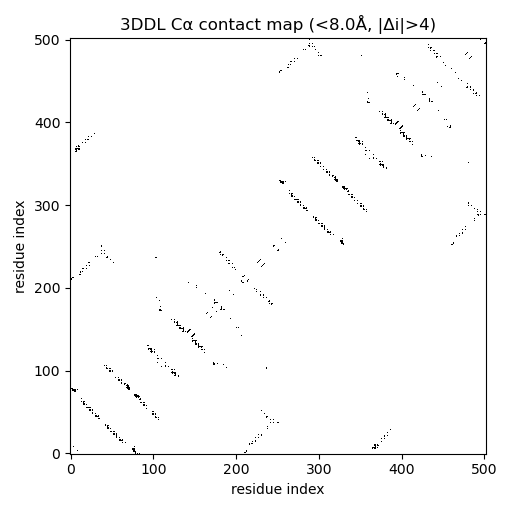N N . LEU A 1 99 ? 62.322 2.246 52.366 1.00 34.48 99 LEU A N 1
ATOM 774 C CA . LEU A 1 99 ? 63.197 2.810 53.379 1.00 33.36 99 LEU A CA 1
ATOM 775 C C . LEU A 1 99 ? 62.512 3.776 54.368 1.00 32.79 99 LEU A C 1
ATOM 776 O O . LEU A 1 99 ? 62.871 3.814 55.538 1.00 34.39 99 LEU A O 1
ATOM 781 N N . THR A 1 100 ? 61.539 4.563 53.908 1.00 30.61 100 THR A N 1
ATOM 782 C CA . THR A 1 100 ? 60.908 5.542 54.793 1.00 29.60 100 THR A CA 1
ATOM 783 C C . THR A 1 100 ? 59.679 5.092 55.593 1.00 31.01 100 THR A C 1
ATOM 784 O O . THR A 1 100 ? 59.481 5.565 56.704 1.00 30.71 100 THR A O 1
ATOM 788 N N . VAL A 1 101 ? 58.842 4.216 55.039 1.00 31.03 101 VAL A N 1
ATOM 789 C CA . VAL A 1 101 ? 57.651 3.791 55.791 1.00 32.82 101 VAL A CA 1
ATOM 790 C C . VAL A 1 101 ? 57.927 3.147 57.154 1.00 32.99 101 VAL A C 1
ATOM 791 O O . VAL A 1 101 ? 57.163 3.325 58.105 1.00 35.57 101 VAL A O 1
ATOM 795 N N . PRO A 1 102 ? 58.996 2.348 57.268 1.00 32.54 102 PRO A N 1
ATOM 796 C CA . PRO A 1 102 ? 59.247 1.769 58.595 1.00 30.52 102 PRO A CA 1
ATOM 797 C C . PRO A 1 102 ? 59.612 2.873 59.606 1.00 30.97 102 PRO A C 1
ATOM 798 O O . PRO A 1 102 ? 59.185 2.843 60.757 1.00 29.56 102 PRO A O 1
ATOM 802 N N . LEU A 1 103 ? 60.410 3.843 59.161 1.00 27.47 103 LEU A N 1
ATOM 803 C CA . LEU A 1 103 ? 60.850 4.927 60.008 1.00 29.03 103 LEU A CA 1
ATOM 804 C C . LEU A 1 103 ? 59.658 5.788 60.432 1.00 27.59 103 LEU A C 1
ATOM 805 O O . LEU A 1 103 ? 59.637 6.351 61.522 1.00 29.43 103 LEU A O 1
ATOM 810 N N . LEU A 1 104 ? 58.698 5.937 59.531 1.00 29.38 104 LEU A N 1
ATOM 811 C CA . LEU A 1 104 ? 57.531 6.738 59.859 1.00 31.46 104 LEU A CA 1
ATOM 812 C C . LEU A 1 104 ? 56.814 6.086 61.049 1.00 31.36 104 LEU A C 1
ATOM 813 O O . LEU A 1 104 ? 56.343 6.792 61.954 1.00 31.18 104 LEU A O 1
ATOM 818 N N . THR A 1 105 ? 56.756 4.752 61.086 1.00 31.09 105 THR A N 1
ATOM 819 C CA . THR A 1 105 ? 56.087 4.105 62.221 1.00 34.51 105 THR A CA 1
ATOM 820 C C . THR A 1 105 ? 56.919 4.248 63.506 1.00 35.11 105 THR A C 1
ATOM 821 O O . THR A 1 105 ? 56.377 4.532 64.583 1.00 35.90 105 THR A O 1
ATOM 825 N N . VAL A 1 106 ? 58.240 4.086 63.398 1.00 34.80 106 VAL A N 1
ATOM 826 C CA . VAL A 1 106 ? 59.109 4.205 64.575 1.00 33.83 106 VAL A CA 1
ATOM 827 C C . VAL A 1 106 ? 59.015 5.590 65.239 1.00 34.10 106 VAL A C 1
ATOM 828 O O . VAL A 1 106 ? 59.007 5.694 66.460 1.00 35.51 106 VAL A O 1
ATOM 832 N N . GLU A 1 107 ? 58.954 6.636 64.415 1.00 33.54 107 GLU A N 1
ATOM 833 C CA . GLU A 1 107 ? 58.837 8.055 64.829 1.00 34.36 107 GLU A CA 1
ATOM 834 C C . GLU A 1 107 ? 57.650 8.247 65.773 1.00 33.51 107 GLU A C 1
ATOM 835 O O . GLU A 1 107 ? 57.727 8.902 66.810 1.00 31.58 107 GLU A O 1
ATOM 841 N N . LEU A 1 108 ? 56.524 7.715 65.332 1.00 32.13 108 LEU A N 1
ATOM 842 C CA . LEU A 1 108 ? 55.294 7.829 66.087 1.00 34.77 108 LEU A CA 1
ATOM 843 C C . LEU A 1 108 ? 55.412 7.022 67.379 1.00 34.57 108 LEU A C 1
ATOM 844 O O . LEU A 1 108 ? 55.060 7.503 68.458 1.00 34.25 108 LEU A O 1
ATOM 849 N N . VAL A 1 109 ? 55.914 5.799 67.278 1.00 35.59 109 VAL A N 1
ATOM 850 C CA . VAL A 1 109 ? 56.056 4.986 68.482 1.00 36.61 109 VAL A CA 1
ATOM 851 C C . VAL A 1 109 ? 56.884 5.726 69.542 1.00 38.64 109 VAL A C 1
ATOM 852 O O . VAL A 1 109 ? 56.513 5.744 70.719 1.00 36.81 109 VAL A O 1
ATOM 856 N N . LEU A 1 110 ? 57.980 6.365 69.124 1.00 39.41 110 LEU A N 1
ATOM 857 C CA . LEU A 1 110 ? 58.843 7.069 70.081 1.00 40.91 110 LEU A CA 1
ATOM 858 C C . LEU A 1 110 ? 58.244 8.286 70.796 1.00 41.29 110 LEU A C 1
ATOM 859 O O . LEU A 1 110 ? 58.803 8.741 71.788 1.00 43.22 110 LEU A O 1
ATOM 864 N N . VAL A 1 111 ? 57.136 8.831 70.311 1.00 40.86 111 VAL A N 1
ATOM 865 C CA . VAL A 1 111 ? 56.533 9.971 71.000 1.00 41.79 111 VAL A CA 1
ATOM 866 C C . VAL A 1 111 ? 55.188 9.561 71.613 1.00 44.21 111 VAL A C 1
ATOM 867 O O . VAL A 1 111 ? 54.489 10.387 72.195 1.00 44.71 111 VAL A O 1
ATOM 871 N N . MET A 1 112 ? 54.849 8.278 71.493 1.00 44.89 112 MET A N 1
ATOM 872 C CA . MET A 1 112 ? 53.588 7.735 72.009 1.00 47.85 112 MET A CA 1
ATOM 873 C C . MET A 1 112 ? 53.391 7.765 73.530 1.00 49.34 112 MET A C 1
ATOM 874 O O . MET A 1 112 ? 52.249 7.750 74.006 1.00 50.35 112 MET A O 1
ATOM 879 N N . GLY A 1 113 ? 54.488 7.771 74.288 1.00 49.29 113 GLY A N 1
ATOM 880 C CA . GLY A 1 113 ? 54.386 7.789 75.737 1.00 51.87 113 GLY A CA 1
ATOM 881 C C . GLY A 1 113 ? 54.170 6.407 76.357 1.00 53.95 113 GLY A C 1
ATOM 882 O O . GLY A 1 113 ? 53.462 6.265 77.357 1.00 53.28 113 GLY A O 1
ATOM 883 N N . LEU A 1 114 ? 54.783 5.388 75.757 1.00 54.31 114 LEU A N 1
ATOM 884 C CA . LEU A 1 114 ? 54.673 4.015 76.232 1.00 54.21 114 LEU A CA 1
ATOM 885 C C . LEU A 1 114 ? 55.761 3.730 77.241 1.00 54.86 114 LEU A C 1
ATOM 886 O O . LEU A 1 114 ? 56.796 4.398 77.251 1.00 54.31 114 LEU A O 1
ATOM 891 N N . PRO A 1 115 ? 55.540 2.744 78.123 1.00 56.34 115 PRO A N 1
ATOM 892 C CA . PRO A 1 115 ? 56.598 2.443 79.095 1.00 58.36 115 PRO A CA 1
ATOM 893 C C . PRO A 1 115 ? 57.777 1.860 78.306 1.00 60.39 115 PRO A C 1
ATOM 894 O O . PRO A 1 115 ? 57.573 1.106 77.351 1.00 59.53 115 PRO A O 1
ATOM 898 N N . LYS A 1 116 ? 58.998 2.219 78.691 1.00 62.31 116 LYS A N 1
ATOM 899 C CA . LYS A 1 116 ? 60.185 1.778 77.971 1.00 65.51 116 LYS A CA 1
ATOM 900 C C . LYS A 1 116 ? 60.352 0.285 77.706 1.00 65.59 116 LYS A C 1
ATOM 901 O O . LYS A 1 116 ? 61.226 -0.101 76.943 1.00 67.34 116 LYS A O 1
ATOM 907 N N . ASN A 1 117 ? 59.527 -0.558 78.315 1.00 65.32 117 ASN A N 1
ATOM 908 C CA . ASN A 1 117 ? 59.639 -1.993 78.079 1.00 64.13 117 ASN A CA 1
ATOM 909 C C . ASN A 1 117 ? 58.692 -2.403 76.943 1.00 62.30 117 ASN A C 1
ATOM 910 O O . ASN A 1 117 ? 58.693 -3.553 76.489 1.00 61.91 117 ASN A O 1
ATOM 915 N N . GLU A 1 118 ? 57.904 -1.438 76.474 1.00 59.39 118 GLU A N 1
ATOM 916 C CA . GLU A 1 118 ? 56.945 -1.656 75.392 1.00 55.80 118 GLU A CA 1
ATOM 917 C C . GLU A 1 118 ? 57.329 -0.919 74.097 1.00 52.52 118 GLU A C 1
ATOM 918 O O . GLU A 1 118 ? 56.807 -1.211 73.021 1.00 49.38 118 GLU A O 1
ATOM 924 N N . ARG A 1 119 ? 58.255 0.019 74.227 1.00 49.76 119 ARG A N 1
ATOM 925 C CA . ARG A 1 119 ? 58.713 0.864 73.129 1.00 50.09 119 ARG A CA 1
ATOM 926 C C . ARG A 1 119 ? 59.472 0.154 71.990 1.00 48.08 119 ARG A C 1
ATOM 927 O O . ARG A 1 119 ? 59.082 0.259 70.820 1.00 46.86 119 ARG A O 1
ATOM 935 N N . GLY A 1 120 ? 60.558 -0.541 72.325 1.00 44.64 120 GLY A N 1
ATOM 936 C CA . GLY A 1 120 ? 61.325 -1.254 71.314 1.00 42.71 120 GLY A CA 1
ATOM 937 C C . GLY A 1 120 ? 60.517 -2.359 70.639 1.00 41.53 120 GLY A C 1
ATOM 938 O O . GLY A 1 120 ? 60.574 -2.508 69.420 1.00 40.96 120 GLY A O 1
ATOM 939 N N . PRO A 1 121 ? 59.751 -3.164 71.400 1.00 40.19 121 PRO A N 1
ATOM 940 C CA . PRO A 1 121 ? 58.973 -4.220 70.740 1.00 37.33 121 PRO A CA 1
ATOM 941 C C . PRO A 1 121 ? 57.938 -3.683 69.738 1.00 36.68 121 PRO A C 1
ATOM 942 O O . PRO A 1 121 ? 57.744 -4.270 68.679 1.00 32.93 121 PRO A O 1
ATOM 946 N N . LEU A 1 122 ? 57.268 -2.578 70.069 1.00 35.73 122 LEU A N 1
ATOM 947 C CA . LEU A 1 122 ? 56.268 -2.022 69.149 1.00 37.02 122 LEU A CA 1
ATOM 948 C C . LEU A 1 122 ? 56.936 -1.396 67.920 1.00 34.75 122 LEU A C 1
ATOM 949 O O . LEU A 1 122 ? 56.460 -1.574 66.810 1.00 36.01 122 LEU A O 1
ATOM 954 N N . ALA A 1 123 ? 58.034 -0.663 68.110 1.00 35.22 123 ALA A N 1
ATOM 955 C CA . ALA A 1 123 ? 58.726 -0.057 66.964 1.00 34.12 123 ALA A CA 1
ATOM 956 C C . ALA A 1 123 ? 59.180 -1.157 66.026 1.00 34.07 123 ALA A C 1
ATOM 957 O O . ALA A 1 123 ? 59.088 -1.023 64.808 1.00 34.90 123 ALA A O 1
ATOM 959 N N . ALA A 1 124 ? 59.679 -2.252 66.600 1.00 34.21 124 ALA A N 1
ATOM 960 C CA . ALA A 1 124 ? 60.172 -3.376 65.804 1.00 34.23 124 ALA A CA 1
ATOM 961 C C . ALA A 1 124 ? 59.078 -4.044 65.008 1.00 33.52 124 ALA A C 1
ATOM 962 O O . ALA A 1 124 ? 59.240 -4.343 63.826 1.00 32.79 124 ALA A O 1
ATOM 964 N N . LYS A 1 125 ? 57.952 -4.309 65.658 1.00 33.95 125 LYS A N 1
ATOM 965 C CA . LYS A 1 125 ? 56.873 -4.969 64.950 1.00 34.40 125 LYS A CA 1
ATOM 966 C C . LYS A 1 125 ? 56.293 -4.117 63.816 1.00 32.67 125 LYS A C 1
ATOM 967 O O . LYS A 1 125 ? 56.104 -4.604 62.722 1.00 34.16 125 LYS A O 1
ATOM 973 N N . LEU A 1 12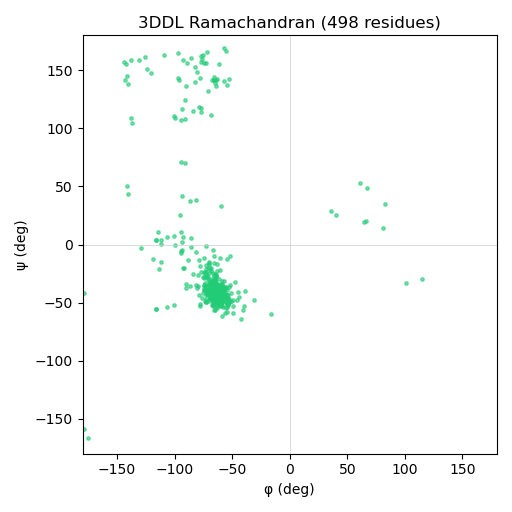6 ? 55.989 -2.853 64.098 1.00 33.73 126 LEU A N 1
ATOM 974 C CA . LEU A 1 126 ? 55.409 -1.939 63.101 1.00 33.09 126 LEU A CA 1
ATOM 975 C C . LEU A 1 126 ? 56.407 -1.607 61.988 1.00 32.92 126 LEU A C 1
ATOM 976 O O . LEU A 1 126 ? 56.045 -1.477 60.815 1.00 32.12 126 LEU A O 1
ATOM 981 N N . GLY A 1 127 ? 57.667 -1.443 62.367 1.00 31.38 127 GLY A N 1
ATOM 982 C CA . GLY A 1 127 ? 58.655 -1.143 61.352 1.00 31.63 127 GLY A CA 1
ATOM 983 C C . GLY A 1 127 ? 58.769 -2.300 60.367 1.00 31.29 127 GLY A C 1
ATOM 984 O O . GLY A 1 127 ? 58.821 -2.084 59.167 1.00 31.78 127 GLY A O 1
ATOM 985 N N . PHE A 1 128 ? 58.809 -3.536 60.853 1.00 30.88 128 PHE A N 1
ATOM 986 C CA . PHE A 1 128 ? 58.946 -4.668 59.929 1.00 31.49 128 PHE A CA 1
ATOM 987 C C . PHE A 1 128 ? 57.664 -5.009 59.158 1.00 32.32 128 PHE A C 1
ATOM 988 O O . PHE A 1 128 ? 57.722 -5.537 58.035 1.00 30.19 128 PHE A O 1
ATOM 996 N N . LEU A 1 129 ? 56.503 -4.713 59.748 1.00 31.62 129 LEU A N 1
ATOM 997 C CA . LEU A 1 129 ? 55.243 -4.932 59.046 1.00 31.92 129 LEU A CA 1
ATOM 998 C C . LEU A 1 129 ? 55.185 -3.940 57.876 1.00 31.94 129 LEU A C 1
ATOM 999 O O . LEU A 1 129 ? 54.771 -4.288 56.771 1.00 33.47 129 LEU A O 1
ATOM 1004 N N . ALA A 1 130 ? 55.611 -2.704 58.122 1.00 31.27 130 ALA A N 1
ATOM 1005 C CA . ALA A 1 130 ? 55.600 -1.670 57.077 1.00 30.71 130 ALA A CA 1
ATOM 1006 C C . ALA A 1 130 ? 56.568 -2.026 55.935 1.00 30.12 130 ALA A C 1
ATOM 1007 O O . ALA A 1 130 ? 56.275 -1.827 54.756 1.00 29.47 130 ALA A O 1
ATOM 1009 N N . ALA A 1 131 ? 57.728 -2.547 56.290 1.00 31.23 131 ALA A N 1
ATOM 1010 C CA . ALA A 1 131 ? 58.693 -2.946 55.263 1.00 31.87 131 ALA A CA 1
ATOM 1011 C C . ALA A 1 131 ? 58.116 -4.107 54.452 1.00 30.20 131 ALA A C 1
ATOM 1012 O O . ALA A 1 131 ? 58.191 -4.109 53.239 1.00 32.20 131 ALA A O 1
ATOM 1014 N N . LEU A 1 132 ? 57.516 -5.091 55.123 1.00 32.74 132 LEU A N 1
ATOM 1015 C CA . LEU A 1 132 ? 56.949 -6.249 54.416 1.00 30.86 132 LEU A CA 1
ATOM 1016 C C . LEU A 1 132 ? 55.803 -5.829 53.487 1.00 29.89 132 LEU A C 1
ATOM 1017 O O . LEU A 1 132 ? 55.632 -6.391 52.415 1.00 29.16 132 LEU A O 1
ATOM 1022 N N . MET A 1 133 ? 55.034 -4.827 53.903 1.00 30.30 133 MET A N 1
ATOM 1023 C CA . MET A 1 133 ? 53.895 -4.308 53.113 1.00 29.03 133 MET A CA 1
ATOM 1024 C C . MET A 1 133 ? 54.416 -3.814 51.766 1.00 30.23 133 MET A C 1
ATOM 1025 O O . MET A 1 133 ? 53.844 -4.102 50.691 1.00 30.00 133 MET A O 1
ATOM 1030 N N . ILE A 1 134 ? 55.539 -3.095 51.818 1.00 30.80 134 ILE A N 1
ATOM 1031 C CA . ILE A 1 134 ? 56.147 -2.568 50.613 1.00 28.70 134 ILE A CA 1
ATOM 1032 C C . ILE A 1 134 ? 56.753 -3.700 49.797 1.00 28.87 134 ILE A C 1
ATOM 1033 O O . ILE A 1 134 ? 56.619 -3.731 48.593 1.00 29.32 134 ILE A O 1
ATOM 1038 N N . VAL A 1 135 ? 57.414 -4.645 50.454 1.00 31.30 135 VAL A N 1
ATOM 1039 C CA . VAL A 1 135 ? 58.001 -5.774 49.727 1.00 31.90 135 VAL A CA 1
ATOM 1040 C C . VAL A 1 135 ? 56.924 -6.555 48.957 1.00 32.52 135 VAL A C 1
ATOM 1041 O O . VAL A 1 135 ? 57.096 -6.858 47.77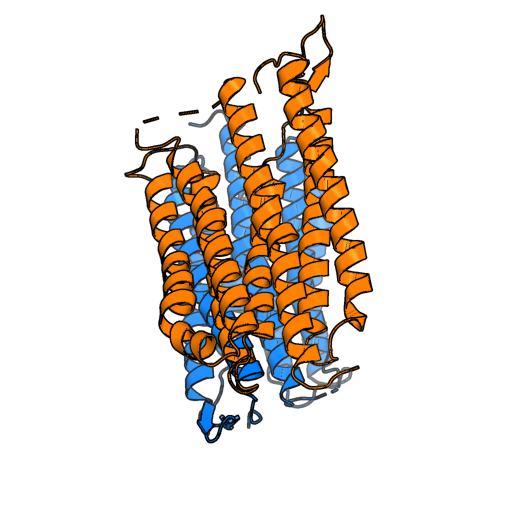7 1.00 29.11 135 VAL A O 1
ATOM 1045 N N . LEU A 1 136 ? 55.817 -6.880 49.635 1.00 33.76 136 LEU A N 1
ATOM 1046 C CA . LEU A 1 136 ? 54.710 -7.624 49.009 1.00 34.57 136 LEU A CA 1
ATOM 1047 C C . LEU A 1 136 ? 54.051 -6.839 47.886 1.00 34.23 136 LEU A C 1
ATOM 1048 O O . LEU A 1 136 ? 53.492 -7.420 46.965 1.00 35.35 136 LEU A O 1
ATOM 1053 N N . GLY A 1 137 ? 54.100 -5.515 47.949 1.00 36.01 137 GLY A N 1
ATOM 1054 C CA . GLY A 1 137 ? 53.486 -4.754 46.871 1.00 38.44 137 GLY A CA 1
ATOM 1055 C C . GLY A 1 137 ? 54.302 -4.801 45.586 1.00 40.83 137 GLY A C 1
ATOM 1056 O O . GLY A 1 137 ? 53.762 -4.680 44.479 1.00 42.02 137 GLY A O 1
ATOM 1057 N N . TYR A 1 138 ? 55.607 -4.991 45.738 1.00 42.65 138 TYR A N 1
ATOM 1058 C CA . TYR A 1 138 ? 56.545 -5.007 44.610 1.00 44.76 138 TYR A CA 1
ATOM 1059 C C . TYR A 1 138 ? 56.102 -5.760 43.357 1.00 44.66 138 TYR A C 1
ATOM 1060 O O . TYR A 1 138 ? 55.921 -5.155 42.300 1.00 43.86 138 TYR A O 1
ATOM 1069 N N . PRO A 1 139 ? 55.913 -7.085 43.463 1.00 43.60 139 PRO A N 1
ATOM 1070 C CA . PRO A 1 139 ? 55.497 -7.872 42.297 1.00 44.22 139 PRO A CA 1
ATOM 1071 C C . PRO A 1 139 ? 54.254 -7.300 41.597 1.00 44.69 139 PRO A C 1
ATOM 1072 O O . PRO A 1 139 ? 54.111 -7.382 40.372 1.00 43.20 139 PRO A O 1
ATOM 1076 N N . GLY A 1 140 ? 53.350 -6.735 42.385 1.00 45.61 140 GLY A N 1
ATOM 1077 C CA . GLY A 1 140 ? 52.134 -6.178 41.816 1.00 48.32 140 GLY A CA 1
ATOM 1078 C C . GLY A 1 140 ? 52.364 -4.896 41.046 1.00 48.89 140 GLY A C 1
ATOM 1079 O O . GLY A 1 140 ? 51.759 -4.683 40.003 1.00 47.79 140 GLY A O 1
ATOM 1080 N N . GLU A 1 141 ? 53.247 -4.043 41.553 1.00 50.51 141 GLU A N 1
ATOM 1081 C CA . GLU A 1 141 ? 53.529 -2.779 40.897 1.00 53.18 141 GLU A CA 1
ATOM 1082 C C . GLU A 1 141 ? 54.310 -2.931 39.589 1.00 54.46 141 GLU A C 1
ATOM 1083 O O . GLU A 1 141 ? 54.177 -2.099 38.693 1.00 55.77 141 GLU A O 1
ATOM 1089 N N . VAL A 1 142 ? 55.113 -3.979 39.463 1.00 54.71 142 VAL A N 1
ATOM 1090 C CA . VAL A 1 142 ? 55.866 -4.173 38.227 1.00 56.52 142 VAL A CA 1
ATOM 1091 C C . VAL A 1 142 ? 55.083 -5.079 37.283 1.00 57.69 142 VAL A C 1
ATOM 1092 O O . VAL A 1 142 ? 55.545 -5.408 36.195 1.00 57.78 142 VAL A O 1
ATOM 1096 N N . SER A 1 143 ? 53.890 -5.472 37.708 1.00 59.88 143 SER A N 1
ATOM 1097 C CA . SER A 1 143 ? 53.039 -6.346 36.905 1.00 62.22 143 SER A CA 1
ATOM 1098 C C . SER A 1 143 ? 52.564 -5.670 35.618 1.00 64.18 143 SER A C 1
ATOM 1099 O O . SER A 1 143 ? 52.263 -4.463 35.600 1.00 63.27 143 SER A O 1
ATOM 1102 N N . GLU A 1 144 ? 52.510 -6.456 34.544 1.00 65.53 144 GLU A N 1
ATOM 1103 C CA . GLU A 1 144 ? 52.060 -5.967 33.241 1.00 67.62 144 GLU A CA 1
ATOM 1104 C C . GLU A 1 144 ? 50.532 -5.885 33.217 1.00 67.98 144 GLU A C 1
ATOM 1105 O O . GLU A 1 144 ? 49.954 -4.908 32.728 1.00 68.55 144 GLU A O 1
ATOM 1111 N N . ASN A 1 145 ? 49.887 -6.917 33.753 1.00 67.23 145 ASN A N 1
ATOM 1112 C CA . ASN A 1 145 ? 48.432 -6.976 33.792 1.00 67.22 145 ASN A CA 1
ATOM 1113 C C . ASN A 1 145 ? 47.841 -6.385 35.074 1.00 66.04 145 ASN A C 1
ATOM 1114 O O . ASN A 1 145 ? 48.166 -6.816 36.187 1.00 66.74 145 ASN A O 1
ATOM 1119 N N . ALA A 1 146 ? 46.952 -5.414 34.902 1.00 62.90 146 ALA A N 1
ATOM 1120 C CA . ALA A 1 146 ? 46.300 -4.751 36.016 1.00 60.52 146 ALA A CA 1
ATOM 1121 C C . ALA A 1 146 ? 44.949 -5.379 36.376 1.00 58.91 146 ALA A C 1
ATOM 1122 O O . ALA A 1 146 ? 43.986 -4.671 36.660 1.00 59.30 146 ALA A O 1
ATOM 1124 N N . ALA A 1 147 ? 44.872 -6.702 36.373 1.00 56.34 147 ALA A N 1
ATOM 1125 C CA . ALA A 1 147 ? 43.616 -7.377 36.705 1.00 54.61 147 ALA A CA 1
ATOM 1126 C C . ALA A 1 147 ? 43.467 -7.683 38.197 1.00 52.42 147 ALA A C 1
ATOM 1127 O O . ALA A 1 147 ? 44.404 -8.133 38.856 1.00 49.65 147 ALA A O 1
ATOM 1129 N N . LEU A 1 148 ? 42.278 -7.432 38.727 1.00 51.28 148 LEU A N 1
ATOM 1130 C CA . LEU A 1 148 ? 42.005 -7.714 40.127 1.00 50.95 148 LEU A CA 1
ATOM 1131 C C . LEU A 1 148 ? 42.221 -9.210 40.330 1.00 50.62 148 LEU A C 1
ATOM 1132 O O . LEU A 1 148 ? 42.858 -9.638 41.300 1.00 49.54 148 LEU A O 1
ATOM 1137 N N . PHE A 1 149 ? 41.694 -10.007 39.404 1.00 50.37 149 PHE A N 1
ATOM 1138 C CA . PHE A 1 149 ? 41.858 -11.456 39.473 1.00 50.71 149 PHE A CA 1
ATOM 1139 C C . PHE A 1 149 ? 43.072 -11.812 38.620 1.00 50.66 149 PHE A C 1
ATOM 1140 O O . PHE A 1 149 ? 42.958 -12.391 37.533 1.00 51.70 149 PHE A O 1
ATOM 1148 N N . GLY A 1 150 ? 44.235 -11.436 39.137 1.00 48.73 150 GLY A N 1
ATOM 1149 C CA . GLY A 1 150 ? 45.488 -11.670 38.451 1.00 45.59 150 GLY A CA 1
ATOM 1150 C C . GLY A 1 150 ? 46.620 -11.219 39.365 1.00 43.70 150 GLY A C 1
ATOM 1151 O O . GLY A 1 150 ? 46.404 -10.977 40.556 1.00 41.37 150 GLY A O 1
ATOM 1152 N N . THR A 1 151 ? 47.822 -11.097 38.809 1.00 42.08 151 THR A N 1
ATOM 1153 C CA . THR A 1 151 ? 48.996 -10.692 39.588 1.00 42.41 151 THR A CA 1
ATOM 1154 C C . THR A 1 151 ? 48.823 -9.444 40.456 1.00 38.46 151 THR A C 1
ATOM 1155 O O . THR A 1 151 ? 49.167 -9.458 41.632 1.00 40.58 151 THR A O 1
ATOM 1159 N N . ARG A 1 152 ? 48.279 -8.377 39.889 1.00 38.02 152 ARG A N 1
ATOM 1160 C CA . ARG A 1 152 ? 48.113 -7.133 40.635 1.00 38.26 152 ARG A CA 1
ATOM 1161 C C . ARG A 1 152 ? 47.191 -7.264 41.843 1.00 38.87 152 ARG A C 1
ATOM 1162 O O . ARG A 1 152 ? 47.506 -6.761 42.916 1.00 37.23 152 ARG A O 1
ATOM 1170 N N . GLY A 1 153 ? 46.044 -7.925 41.668 1.00 38.83 153 GLY A N 1
ATOM 1171 C CA . GLY A 1 153 ? 45.126 -8.119 42.782 1.00 36.84 153 GLY A CA 1
ATOM 1172 C C . GLY A 1 153 ? 45.685 -9.089 43.817 1.00 37.75 153 GLY A C 1
ATOM 1173 O O . GLY A 1 153 ? 45.424 -8.949 45.005 1.00 39.59 153 GLY A O 1
ATOM 1174 N N . LEU A 1 154 ? 46.451 -10.083 43.383 1.00 37.35 154 LEU A N 1
ATOM 1175 C CA . LEU A 1 154 ? 47.042 -11.053 44.330 1.00 37.02 154 LEU A CA 1
ATOM 1176 C C . LEU A 1 154 ? 48.031 -10.376 45.284 1.00 34.33 154 LEU A C 1
ATOM 1177 O O . LEU A 1 154 ? 47.946 -10.486 46.501 1.00 32.02 154 LEU A O 1
ATOM 1182 N N . TRP A 1 155 ? 48.999 -9.677 44.718 1.00 35.87 155 TRP A N 1
ATOM 1183 C CA . TRP A 1 155 ? 49.973 -9.014 45.567 1.00 35.48 155 TRP A CA 1
ATOM 1184 C C . TRP A 1 155 ? 49.369 -7.844 46.327 1.00 36.00 155 TRP A C 1
ATOM 1185 O O . TRP A 1 155 ? 49.791 -7.565 47.436 1.00 38.03 155 TRP A O 1
ATOM 1196 N N . GLY A 1 156 ? 48.358 -7.184 45.760 1.00 35.25 156 GLY A N 1
ATOM 1197 C CA . GLY A 1 156 ? 47.729 -6.077 46.473 1.00 35.83 156 GLY A CA 1
ATOM 1198 C C . GLY A 1 156 ? 47.050 -6.624 47.722 1.00 36.53 156 GLY A C 1
ATOM 1199 O O . GLY A 1 156 ? 47.041 -6.006 48.803 1.00 36.14 156 GLY A O 1
ATOM 1200 N N . PHE A 1 157 ? 46.459 -7.803 47.568 1.00 37.37 157 PHE A N 1
ATOM 1201 C CA . PHE A 1 157 ? 45.795 -8.470 48.683 1.00 36.90 157 PHE A CA 1
ATOM 1202 C C . PHE A 1 157 ? 46.827 -8.887 49.744 1.00 34.04 157 PHE A C 1
ATOM 1203 O O . PHE A 1 157 ? 46.660 -8.635 50.924 1.00 36.11 157 PHE A O 1
ATOM 1211 N N . LEU A 1 158 ? 47.876 -9.575 49.332 1.00 35.58 158 LEU A N 1
ATOM 1212 C CA . LEU A 1 158 ? 48.903 -9.992 50.297 1.00 35.27 158 LEU A CA 1
ATOM 1213 C C . LEU A 1 158 ? 49.486 -8.767 51.021 1.00 35.74 158 LEU A C 1
ATOM 1214 O O . LEU A 1 158 ? 49.669 -8.804 52.242 1.00 36.53 158 LEU A O 1
ATOM 1219 N N . SER A 1 159 ? 49.764 -7.687 50.277 1.00 35.23 159 SER A N 1
ATOM 1220 C CA . SER A 1 159 ? 50.326 -6.476 50.889 1.00 36.21 159 SER A CA 1
ATOM 1221 C C . SER A 1 159 ? 49.354 -5.802 51.863 1.00 35.99 159 SER A C 1
ATOM 1222 O O . SER A 1 159 ? 49.766 -5.235 52.864 1.00 34.46 159 SER A O 1
ATOM 1225 N N . THR A 1 160 ? 48.056 -5.886 51.582 1.00 37.83 160 THR A N 1
ATOM 1226 C CA . THR A 1 160 ? 47.041 -5.285 52.463 1.00 36.80 160 THR A CA 1
ATOM 1227 C C . THR A 1 160 ? 47.051 -5.955 53.839 1.00 37.03 160 THR A C 1
ATOM 1228 O O . THR A 1 160 ? 46.681 -5.343 54.838 1.00 39.18 160 THR A O 1
ATOM 1232 N N . ILE A 1 161 ? 47.487 -7.210 53.918 1.00 37.95 161 ILE A N 1
ATOM 1233 C CA . ILE A 1 161 ? 47.514 -7.889 55.230 1.00 37.24 161 ILE A CA 1
ATOM 1234 C C . ILE A 1 161 ? 48.339 -7.106 56.279 1.00 37.10 161 ILE A C 1
ATOM 1235 O O . ILE A 1 161 ? 47.802 -6.712 57.327 1.00 37.50 161 ILE A O 1
ATOM 1240 N N . PRO A 1 162 ? 49.642 -6.854 56.015 1.00 35.41 162 PRO A N 1
ATOM 1241 C CA . PRO A 1 162 ? 50.471 -6.105 56.978 1.00 34.59 162 PRO A CA 1
ATOM 1242 C C . PRO A 1 162 ? 49.998 -4.676 57.177 1.00 33.16 162 PRO A C 1
ATOM 1243 O O . PRO A 1 162 ? 50.197 -4.088 58.235 1.00 34.98 162 PRO A O 1
ATOM 1247 N N . PHE A 1 163 ? 49.349 -4.126 56.164 1.00 34.91 163 PHE A N 1
ATOM 1248 C CA . PHE A 1 163 ? 48.808 -2.772 56.247 1.00 36.53 163 PHE A CA 1
ATOM 1249 C C . PHE A 1 163 ? 47.662 -2.698 57.269 1.00 37.22 163 PHE A C 1
ATOM 1250 O O . PHE A 1 163 ? 47.697 -1.861 58.177 1.00 36.60 163 PHE A O 1
ATOM 1258 N N . VAL A 1 164 ? 46.657 -3.574 57.145 1.00 38.33 164 VAL A N 1
ATOM 1259 C CA . VAL A 1 164 ? 45.532 -3.538 58.093 1.00 38.98 164 VAL A CA 1
ATOM 1260 C C . VAL A 1 164 ? 46.009 -3.940 59.483 1.00 38.70 164 VAL A C 1
ATOM 1261 O O . VAL A 1 164 ? 45.497 -3.462 60.507 1.00 40.23 164 VAL A O 1
ATOM 1265 N N . TRP A 1 165 ? 46.999 -4.825 59.512 1.00 39.31 165 TRP A N 1
ATOM 1266 C CA . TRP A 1 165 ? 47.596 -5.275 60.757 1.00 37.89 165 TRP A CA 1
ATOM 1267 C C . TRP A 1 165 ? 48.154 -4.043 61.476 1.00 38.44 165 TRP A C 1
ATOM 1268 O O . TRP A 1 165 ? 47.943 -3.870 62.679 1.00 37.42 165 TRP A O 1
ATOM 1279 N N . ILE A 1 166 ? 48.856 -3.181 60.733 1.00 37.63 166 ILE A N 1
ATOM 1280 C CA . ILE A 1 166 ? 49.417 -1.953 61.310 1.00 37.32 166 ILE A CA 1
ATOM 1281 C C . ILE A 1 166 ? 48.260 -1.037 61.784 1.00 36.04 166 ILE A C 1
ATOM 1282 O O . ILE A 1 166 ? 48.278 -0.534 62.896 1.00 35.01 166 ILE A O 1
ATOM 1287 N N . LEU A 1 167 ? 47.268 -0.827 60.929 1.00 37.20 167 LEU A N 1
ATOM 1288 C CA . LEU A 1 167 ? 46.128 0.031 61.269 1.00 39.41 167 LEU A CA 1
ATOM 1289 C C . LEU A 1 167 ? 45.387 -0.505 62.486 1.00 40.29 167 LEU A C 1
ATOM 1290 O O . LEU A 1 167 ? 44.981 0.252 63.368 1.00 39.83 167 LEU A O 1
ATOM 1295 N N . TYR A 1 168 ? 45.233 -1.820 62.531 1.00 42.56 168 TYR A N 1
ATOM 1296 C CA . TYR A 1 168 ? 44.553 -2.477 63.644 1.00 44.95 168 TYR A CA 1
ATOM 1297 C C . TYR A 1 168 ? 45.256 -2.163 64.964 1.00 45.13 168 TYR A C 1
ATOM 1298 O O . TYR A 1 168 ? 44.625 -1.796 65.959 1.00 45.18 168 TYR A O 1
ATOM 1307 N N . ILE A 1 169 ? 46.575 -2.301 64.969 1.00 44.84 169 ILE A N 1
ATOM 1308 C CA . ILE A 1 169 ? 47.359 -2.033 66.160 1.00 43.49 169 ILE A CA 1
ATOM 1309 C C . ILE A 1 169 ? 47.306 -0.578 66.599 1.00 43.16 169 ILE A C 1
ATOM 1310 O O . ILE A 1 169 ? 47.163 -0.285 67.797 1.00 43.91 169 ILE A O 1
ATOM 1315 N N . LEU A 1 170 ? 47.428 0.337 65.643 1.00 42.82 170 LEU A N 1
ATOM 1316 C CA . LEU A 1 170 ? 47.395 1.755 65.975 1.00 41.94 170 LEU A CA 1
ATOM 1317 C C . LEU A 1 170 ? 46.019 2.225 66.502 1.00 43.26 170 LEU A C 1
ATOM 1318 O O . LEU A 1 170 ? 45.947 3.044 67.423 1.00 42.28 170 LEU A O 1
ATOM 1323 N N . PHE A 1 171 ? 44.939 1.712 65.920 1.00 44.62 171 PHE A N 1
ATOM 1324 C CA . PHE A 1 171 ? 43.594 2.126 66.323 1.00 46.97 171 PHE A CA 1
ATOM 1325 C C . PHE A 1 171 ? 42.894 1.312 67.404 1.00 49.24 171 PHE A C 1
ATOM 1326 O O . PHE A 1 171 ? 41.951 1.803 68.034 1.00 50.69 171 PHE A O 1
ATOM 1334 N N . THR A 1 172 ? 43.326 0.081 67.640 1.00 51.88 172 THR A N 1
ATOM 1335 C CA . THR A 1 172 ? 42.635 -0.714 68.649 1.00 53.98 172 THR A CA 1
ATOM 1336 C C . THR A 1 172 ? 43.526 -1.362 69.697 1.00 55.70 172 THR A C 1
ATOM 1337 O O . THR A 1 172 ? 43.015 -1.994 70.627 1.00 57.17 172 THR A O 1
ATOM 1341 N N . GLN A 1 173 ? 44.843 -1.204 69.585 1.00 55.93 173 GLN A N 1
ATOM 1342 C CA . GLN A 1 173 ? 45.722 -1.836 70.561 1.00 57.20 173 GLN A CA 1
ATOM 1343 C C . GLN A 1 173 ? 46.536 -0.881 71.427 1.00 58.47 173 GLN A C 1
ATOM 1344 O O . GLN A 1 173 ? 47.347 -1.333 72.233 1.00 59.37 173 GLN A O 1
ATOM 1350 N N . LEU A 1 174 ? 46.314 0.424 71.283 1.00 59.59 174 LEU A N 1
ATOM 1351 C CA . LEU A 1 174 ? 47.071 1.421 72.043 1.00 61.37 174 LEU A CA 1
ATOM 1352 C C . LEU A 1 174 ? 46.235 2.319 72.962 1.00 64.63 174 LEU A C 1
ATOM 1353 O O . LEU A 1 174 ? 46.790 3.032 73.801 1.00 65.31 174 LEU A O 1
ATOM 1358 N N . GLY A 1 175 ? 44.913 2.291 72.801 1.00 67.15 175 GLY A N 1
ATOM 1359 C CA . GLY A 1 175 ? 44.034 3.114 73.622 1.00 69.36 175 GLY A CA 1
ATOM 1360 C C . GLY A 1 175 ? 44.496 3.420 75.039 1.00 70.52 175 GLY A C 1
ATOM 1361 O O . GLY A 1 175 ? 44.454 4.569 75.481 1.00 70.62 175 GLY A O 1
ATOM 1362 N N . ASP A 1 176 ? 44.930 2.390 75.756 1.00 71.94 176 ASP A N 1
ATOM 1363 C CA . ASP A 1 176 ? 45.390 2.552 77.133 1.00 73.44 176 ASP A CA 1
ATOM 1364 C C . ASP A 1 176 ? 46.493 3.619 77.265 1.00 73.95 176 ASP A C 1
ATOM 1365 O O . ASP A 1 176 ? 46.815 4.051 78.370 1.00 74.60 176 ASP A O 1
ATOM 1370 N N . THR A 1 177 ? 47.047 4.049 76.135 1.00 73.34 177 THR A N 1
ATOM 1371 C CA . THR A 1 177 ? 48.125 5.020 76.131 1.00 72.23 177 THR A CA 1
ATOM 1372 C C . THR A 1 177 ? 47.743 6.424 75.668 1.00 70.65 177 THR A C 1
ATOM 1373 O O . THR A 1 177 ? 48.003 7.410 76.359 1.00 70.73 177 THR A O 1
ATOM 1377 N N . ILE A 1 178 ? 47.144 6.532 74.491 1.00 69.61 178 ILE A N 1
ATOM 1378 C CA . ILE A 1 178 ? 46.763 7.845 73.982 1.00 70.01 178 ILE A CA 1
ATOM 1379 C C . ILE A 1 178 ? 45.815 8.517 74.968 1.00 70.82 178 ILE A C 1
ATOM 1380 O O . ILE A 1 178 ? 46.129 9.569 75.519 1.00 70.29 178 ILE A O 1
ATOM 1385 N N . GLN A 1 179 ? 44.660 7.900 75.195 1.00 71.85 179 GLN A N 1
ATOM 1386 C CA . GLN A 1 179 ? 43.681 8.446 76.130 1.00 72.60 179 GLN A CA 1
ATOM 1387 C C . GLN A 1 179 ? 44.321 8.845 77.458 1.00 72.07 179 GLN A C 1
ATOM 1388 O O . GLN A 1 179 ? 43.896 9.811 78.092 1.00 72.07 179 GLN A O 1
ATOM 1394 N N . ARG A 1 180 ? 45.362 8.112 77.844 1.00 71.52 180 ARG A N 1
ATOM 1395 C CA . ARG A 1 180 ? 46.093 8.334 79.088 1.00 70.90 180 ARG A CA 1
ATOM 1396 C C . ARG A 1 180 ? 46.988 9.586 79.072 1.00 69.68 180 ARG A C 1
ATOM 1397 O O . ARG A 1 180 ? 47.636 9.919 80.068 1.00 69.83 180 ARG A O 1
ATOM 1405 N N . GLN A 1 181 ? 47.014 10.283 77.943 1.00 67.58 181 GLN A N 1
ATOM 1406 C CA . GLN A 1 181 ? 47.830 11.486 77.802 1.00 65.28 181 GLN A CA 1
ATOM 1407 C C . GLN A 1 181 ? 46.991 12.738 78.046 1.00 64.33 181 GLN A C 1
ATOM 1408 O O . GLN A 1 181 ? 45.756 12.681 78.031 1.00 63.97 181 GLN A O 1
ATOM 1414 N N . SER A 1 182 ? 47.669 13.865 78.255 1.00 62.60 182 SER A N 1
ATOM 1415 C CA . SER A 1 182 ? 46.993 15.137 78.456 1.00 62.29 182 SER A CA 1
ATOM 1416 C C . SER A 1 182 ? 46.093 15.333 77.246 1.00 62.85 182 SER A C 1
ATOM 1417 O O . SER A 1 182 ? 46.244 14.634 76.240 1.00 63.51 182 SER A O 1
ATOM 1420 N N . SER A 1 183 ? 45.166 16.283 77.328 1.00 62.47 183 SER A N 1
ATOM 1421 C CA . SER A 1 183 ? 44.256 16.539 76.216 1.00 61.68 183 SER A CA 1
ATOM 1422 C C . SER A 1 183 ? 44.988 17.007 74.968 1.00 59.84 183 SER 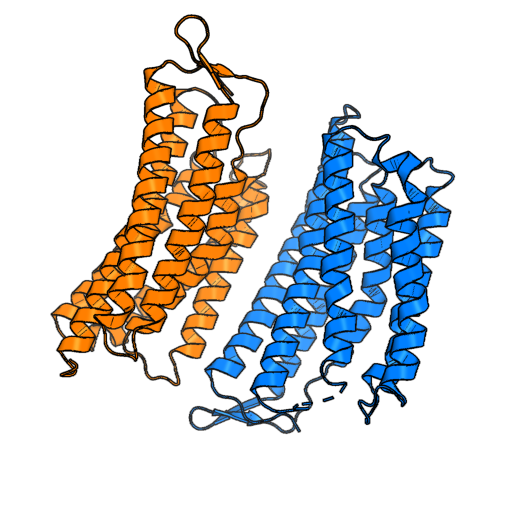A C 1
ATOM 1423 O O . SER A 1 183 ? 44.696 16.563 73.856 1.00 59.90 183 SER A O 1
ATOM 1426 N N . ARG A 1 184 ? 45.932 17.916 75.163 1.00 58.34 184 ARG A N 1
ATOM 1427 C CA . ARG A 1 184 ? 46.720 18.458 74.072 1.00 57.37 184 ARG A CA 1
ATOM 1428 C C . ARG A 1 184 ? 47.469 17.341 73.323 1.00 55.77 184 ARG A C 1
ATOM 1429 O O . ARG A 1 184 ? 47.346 17.198 72.106 1.00 55.95 184 ARG A O 1
ATOM 1437 N N . VAL A 1 185 ? 48.227 16.546 74.069 1.00 53.74 185 VAL A N 1
ATOM 1438 C CA . VAL A 1 185 ? 49.005 15.453 73.500 1.00 50.92 185 VAL A CA 1
ATOM 1439 C C . VAL A 1 185 ? 48.119 14.377 72.879 1.00 49.94 185 VAL A C 1
ATOM 1440 O O . VAL A 1 185 ? 48.382 13.921 71.770 1.00 48.89 185 VAL A O 1
ATOM 1444 N N . SER A 1 186 ? 47.069 13.977 73.590 1.00 49.72 186 SER A N 1
ATOM 1445 C CA . SER A 1 186 ? 46.151 12.965 73.086 1.00 49.81 186 SER A CA 1
ATOM 1446 C C . SER A 1 186 ? 45.588 13.428 71.757 1.00 48.90 186 SER A C 1
ATOM 1447 O O . SER A 1 186 ? 45.456 12.653 70.808 1.00 48.76 186 SER A O 1
ATOM 1450 N N . THR A 1 187 ? 45.256 14.706 71.690 1.00 47.52 187 THR A N 1
ATOM 1451 C CA . THR A 1 187 ? 44.697 15.249 70.470 1.00 48.92 187 THR A CA 1
ATOM 1452 C C . THR A 1 187 ? 45.719 15.154 69.341 1.00 47.59 187 THR A C 1
ATOM 1453 O O . THR A 1 187 ? 45.428 14.582 68.300 1.00 47.06 187 THR A O 1
ATOM 1457 N N . LEU A 1 188 ? 46.910 15.705 69.559 1.00 46.63 188 LEU A N 1
ATOM 1458 C CA . LEU A 1 188 ? 47.978 15.657 68.559 1.00 45.02 188 LEU A CA 1
ATOM 1459 C C . LEU A 1 188 ? 48.254 14.212 68.105 1.00 43.63 188 LEU A C 1
ATOM 1460 O O . LEU A 1 188 ? 48.381 13.944 66.917 1.00 44.24 188 LEU A O 1
ATOM 1465 N N . LEU A 1 189 ? 48.348 13.283 69.053 1.00 42.04 189 LEU A N 1
ATOM 1466 C CA . LEU A 1 189 ? 48.599 11.892 68.722 1.00 41.61 189 LEU A CA 1
ATOM 1467 C C . LEU A 1 189 ? 47.462 11.315 67.876 1.00 42.28 189 LEU A C 1
ATOM 1468 O O . LEU A 1 189 ? 47.703 10.566 66.922 1.00 41.48 189 LEU A O 1
ATOM 1473 N N . GLY A 1 190 ? 46.226 11.674 68.217 1.00 41.51 190 GLY A N 1
ATOM 1474 C CA . GLY A 1 190 ? 45.091 11.193 67.459 1.00 40.04 190 GLY A CA 1
ATOM 1475 C C . GLY A 1 190 ? 45.154 11.724 66.044 1.00 40.54 190 GLY A C 1
ATOM 1476 O O . GLY A 1 190 ? 44.872 11.006 65.077 1.00 39.51 190 GLY A O 1
ATOM 1477 N N . ASN A 1 191 ? 45.571 12.979 65.911 1.00 40.88 191 ASN A N 1
ATOM 1478 C CA . ASN A 1 191 ? 45.665 13.596 64.594 1.00 40.12 191 ASN A CA 1
ATOM 1479 C C . ASN A 1 191 ? 46.739 12.957 63.707 1.00 40.70 191 ASN A C 1
ATOM 1480 O O . ASN A 1 191 ? 46.550 12.843 62.491 1.00 38.77 191 ASN A O 1
ATOM 1485 N N . ALA A 1 192 ? 47.865 12.559 64.311 1.00 40.96 192 ALA A N 1
ATOM 1486 C CA . ALA A 1 192 ? 48.966 11.933 63.561 1.00 39.69 192 ALA A CA 1
ATOM 1487 C C . ALA A 1 192 ? 48.543 10.552 63.051 1.00 38.66 192 ALA A C 1
ATOM 1488 O O . ALA A 1 192 ? 48.874 10.156 61.942 1.00 38.83 192 ALA A O 1
ATOM 1490 N N . ARG A 1 193 ? 47.803 9.824 63.876 1.00 39.29 193 ARG A N 1
ATOM 1491 C CA . ARG A 1 193 ? 47.322 8.489 63.516 1.00 39.86 193 ARG A CA 1
ATOM 1492 C C . ARG A 1 193 ? 46.318 8.607 62.365 1.00 39.29 193 ARG A C 1
ATOM 1493 O O . ARG A 1 193 ? 46.290 7.777 61.457 1.00 38.22 193 ARG A O 1
ATOM 1501 N N . LEU A 1 194 ? 45.509 9.662 62.406 1.00 39.31 194 LEU A N 1
ATOM 1502 C CA . LEU A 1 194 ? 44.499 9.916 61.378 1.00 40.67 194 LEU A CA 1
ATOM 1503 C C . LEU A 1 194 ? 45.146 10.373 60.071 1.00 39.96 194 LEU A C 1
ATOM 1504 O O . LEU A 1 194 ? 44.679 10.027 58.987 1.00 38.63 194 LEU A O 1
ATOM 1509 N N . LEU A 1 195 ? 46.211 11.162 60.187 1.00 37.44 195 LEU A N 1
ATOM 1510 C CA . LEU A 1 195 ? 46.910 11.635 59.011 1.00 37.23 195 LEU A CA 1
ATOM 1511 C C . LEU A 1 195 ? 47.556 10.415 58.355 1.00 35.59 195 LEU A C 1
ATOM 1512 O O . LEU A 1 195 ? 47.562 10.310 57.133 1.00 36.30 195 LEU A O 1
ATOM 1517 N N . LEU A 1 196 ? 48.120 9.512 59.168 1.00 34.42 196 LEU A N 1
ATOM 1518 C CA . LEU A 1 196 ? 48.723 8.298 58.628 1.00 34.15 196 LEU A CA 1
ATOM 1519 C C . LEU A 1 196 ? 47.648 7.499 57.853 1.00 34.47 196 LEU A C 1
ATOM 1520 O O . LEU A 1 196 ? 47.867 7.076 56.719 1.00 33.90 196 LEU A O 1
ATOM 1525 N N . LEU A 1 197 ? 46.481 7.283 58.464 1.00 35.48 197 LEU A N 1
ATOM 1526 C CA . LEU A 1 197 ? 45.400 6.532 57.783 1.00 35.59 197 LEU A CA 1
ATOM 1527 C C . LEU A 1 197 ? 45.005 7.131 56.440 1.00 35.25 197 LEU A C 1
ATOM 1528 O O . LEU A 1 197 ? 44.867 6.428 55.439 1.00 38.78 197 LEU A O 1
ATOM 1533 N N . ALA A 1 198 ? 44.819 8.439 56.420 1.00 35.82 198 ALA A N 1
ATOM 1534 C CA . ALA A 1 198 ? 44.416 9.146 55.211 1.00 36.31 198 ALA A CA 1
ATOM 1535 C C . ALA A 1 198 ? 45.483 9.133 54.118 1.00 37.70 198 ALA A C 1
ATOM 1536 O O . ALA A 1 198 ? 45.182 8.872 52.948 1.00 36.95 198 ALA A O 1
ATOM 1538 N N . THR A 1 199 ? 46.725 9.445 54.483 1.00 34.17 199 THR A N 1
ATOM 1539 C CA . THR A 1 199 ? 47.760 9.476 53.460 1.00 33.25 199 THR A CA 1
ATOM 1540 C C . THR A 1 199 ? 48.129 8.062 53.037 1.00 31.44 199 THR A C 1
ATOM 1541 O O . THR A 1 199 ? 48.195 7.765 51.846 1.00 32.67 199 THR A O 1
ATOM 1545 N N . TRP A 1 200 ? 48.384 7.183 53.997 1.00 31.31 200 TRP A N 1
ATOM 1546 C CA . TRP A 1 200 ? 48.721 5.821 53.625 1.00 34.01 200 TRP A CA 1
ATOM 1547 C C . TRP A 1 200 ? 47.569 5.201 52.815 1.00 33.71 200 TRP A C 1
ATOM 1548 O O . TRP A 1 200 ? 47.791 4.452 51.859 1.00 31.28 200 TRP A O 1
ATOM 1559 N N . GLY A 1 201 ? 46.334 5.524 53.198 1.00 36.51 201 GLY A N 1
ATOM 1560 C CA . GLY A 1 201 ? 45.175 5.011 52.467 1.00 33.49 201 GLY A CA 1
ATOM 1561 C C . GLY A 1 201 ? 45.192 5.365 50.993 1.00 34.63 201 GLY A C 1
ATOM 1562 O O . GLY A 1 201 ? 44.708 4.592 50.166 1.00 35.99 201 GLY A O 1
ATOM 1563 N N . PHE A 1 202 ? 45.764 6.519 50.637 1.00 34.16 202 PHE A N 1
ATOM 1564 C CA . PHE A 1 202 ? 45.834 6.918 49.227 1.00 33.58 202 PHE A CA 1
ATOM 1565 C C . PHE A 1 202 ? 46.537 5.889 48.329 1.00 33.99 202 PHE A C 1
ATOM 1566 O O . PHE A 1 202 ? 46.092 5.611 47.203 1.00 33.67 202 PHE A O 1
ATOM 1574 N N . TYR A 1 203 ? 47.638 5.331 48.817 1.00 33.33 203 TYR A N 1
ATOM 1575 C CA . TYR A 1 203 ? 48.422 4.413 48.011 1.00 34.41 203 TYR A CA 1
ATOM 1576 C C . TYR A 1 203 ? 47.689 3.147 47.504 1.00 34.62 203 TYR A C 1
ATOM 1577 O O . TYR A 1 203 ? 47.730 2.857 46.301 1.00 35.81 203 TYR A O 1
ATOM 1586 N N . PRO A 1 204 ? 47.049 2.359 48.392 1.00 34.18 204 PRO A N 1
ATOM 1587 C CA . PRO A 1 204 ? 46.374 1.191 47.794 1.00 35.01 204 PRO A CA 1
ATOM 1588 C C . PRO A 1 204 ? 45.192 1.620 46.903 1.00 35.45 204 PRO A C 1
ATOM 1589 O O . PRO A 1 204 ? 44.791 0.897 45.997 1.00 37.15 204 PRO A O 1
ATOM 1593 N N . ILE A 1 205 ? 44.639 2.800 47.160 1.00 37.96 205 ILE A N 1
ATOM 1594 C CA . ILE A 1 205 ? 43.545 3.309 46.337 1.00 39.98 205 ILE A CA 1
ATOM 1595 C C . ILE A 1 205 ? 44.105 3.592 44.947 1.00 40.24 205 ILE A C 1
ATOM 1596 O O . ILE A 1 205 ? 43.552 3.133 43.945 1.00 41.91 205 ILE A O 1
ATOM 1601 N N . ALA A 1 206 ? 45.229 4.300 44.866 1.00 40.97 206 ALA A N 1
ATOM 1602 C CA . ALA A 1 206 ? 45.821 4.588 43.554 1.00 39.37 206 ALA A CA 1
ATOM 1603 C C . ALA A 1 206 ? 46.256 3.292 42.881 1.00 41.08 206 ALA A C 1
ATOM 1604 O O . ALA A 1 206 ? 46.201 3.167 41.661 1.00 42.70 206 ALA A O 1
ATOM 1606 N N . TYR A 1 207 ? 46.693 2.327 43.681 1.00 41.80 207 TYR A N 1
ATOM 1607 C CA . TYR A 1 207 ? 47.134 1.032 43.163 1.00 43.63 207 TYR A CA 1
ATOM 1608 C C . TYR A 1 207 ? 46.008 0.358 42.374 1.00 46.84 207 TYR A C 1
ATOM 1609 O O . TYR A 1 207 ? 46.241 -0.249 41.318 1.00 46.59 207 TYR A O 1
ATOM 1618 N N . MET A 1 208 ? 44.796 0.467 42.913 1.00 49.01 208 MET A N 1
ATOM 1619 C CA . MET A 1 208 ? 43.611 -0.142 42.327 1.00 53.61 208 MET A CA 1
ATOM 1620 C C . MET A 1 208 ? 42.975 0.595 41.170 1.00 56.01 208 MET A C 1
ATOM 1621 O O . MET A 1 208 ? 42.314 -0.030 40.353 1.00 57.19 208 MET A O 1
ATOM 1626 N N . ILE A 1 209 ? 43.150 1.911 41.107 1.00 59.38 209 ILE A N 1
ATOM 1627 C CA . ILE A 1 209 ? 42.539 2.695 40.038 1.00 63.14 209 ILE A CA 1
ATOM 1628 C C . ILE A 1 209 ? 42.608 1.974 38.692 1.00 65.05 209 ILE A C 1
ATOM 1629 O O . ILE A 1 209 ? 41.587 1.808 38.028 1.00 66.07 209 ILE A O 1
ATOM 1634 N N . PRO A 1 210 ? 43.808 1.531 38.276 1.00 66.79 210 PRO A N 1
ATOM 1635 C CA . PRO A 1 210 ? 43.927 0.826 36.996 1.00 68.07 210 PRO A CA 1
ATOM 1636 C C . PRO A 1 210 ? 42.931 -0.328 36.951 1.00 69.20 210 PRO A C 1
ATOM 1637 O O . PRO A 1 210 ? 42.219 -0.512 35.961 1.00 70.29 210 PRO A O 1
ATOM 1641 N N . MET A 1 211 ? 42.894 -1.103 38.032 1.00 69.35 211 MET A N 1
ATOM 1642 C CA . MET A 1 211 ? 41.975 -2.228 38.128 1.00 68.96 211 MET A CA 1
ATOM 1643 C C . MET A 1 211 ? 40.562 -1.673 38.001 1.00 69.86 211 MET A C 1
ATOM 1644 O O . MET A 1 211 ? 40.083 -1.426 36.898 1.00 70.98 211 MET A O 1
ATOM 1649 N N . PRO A 1 218 ? 43.424 5.089 32.050 1.00 69.76 218 PRO A N 1
ATOM 1650 C CA . PRO A 1 218 ? 44.147 4.693 30.833 1.00 69.34 218 PRO A CA 1
ATOM 1651 C C . PRO A 1 218 ? 45.661 4.668 31.060 1.00 69.21 218 PRO A C 1
ATOM 1652 O O . PRO A 1 218 ? 46.307 5.709 31.183 1.00 69.45 218 PRO A O 1
ATOM 1656 N N . SER A 1 219 ? 46.201 3.455 31.109 1.00 68.80 219 SER A N 1
ATOM 1657 C CA . SER A 1 219 ? 47.615 3.173 31.340 1.00 68.39 219 SER A CA 1
ATOM 1658 C C . SER A 1 219 ? 48.633 4.299 31.170 1.00 67.54 219 SER A C 1
ATOM 1659 O O . SER A 1 219 ? 49.361 4.631 32.117 1.00 67.87 219 SER A O 1
ATOM 1662 N N . ASN A 1 220 ? 48.708 4.881 29.978 1.00 65.10 220 ASN A N 1
ATOM 1663 C CA . ASN A 1 220 ? 49.692 5.930 29.761 1.00 63.04 220 ASN A CA 1
ATOM 1664 C C . ASN A 1 220 ? 49.283 7.124 28.900 1.00 60.16 220 ASN A C 1
ATOM 1665 O O . ASN A 1 220 ? 49.992 7.512 27.973 1.00 59.54 220 ASN A O 1
ATOM 1670 N N . THR A 1 221 ? 48.141 7.714 29.219 1.00 56.77 221 THR A N 1
ATOM 1671 C CA . THR A 1 221 ? 47.688 8.899 28.502 1.00 53.87 221 THR A CA 1
ATOM 1672 C C . THR A 1 221 ? 48.220 10.072 29.325 1.00 51.87 221 THR A C 1
ATOM 1673 O O . THR A 1 221 ? 48.534 9.912 30.508 1.00 50.63 221 THR A O 1
ATOM 1677 N N . PRO A 1 222 ? 48.339 11.260 28.719 1.00 49.86 222 PRO A N 1
ATOM 1678 C CA . PRO A 1 222 ? 48.848 12.392 29.494 1.00 48.28 222 PRO A CA 1
ATOM 1679 C C . PRO A 1 222 ? 48.089 12.607 30.809 1.00 47.34 222 PRO A C 1
ATOM 1680 O O . PRO A 1 222 ? 48.696 12.713 31.860 1.00 47.57 222 PRO A O 1
ATOM 1684 N N . GLY A 1 223 ? 46.761 12.644 30.752 1.00 46.51 223 GLY A N 1
ATOM 1685 C CA . GLY A 1 223 ? 45.977 12.868 31.959 1.00 44.85 223 GLY A CA 1
ATOM 1686 C C . GLY A 1 223 ? 46.223 11.901 33.112 1.00 44.42 223 GLY A C 1
ATOM 1687 O O . GLY A 1 223 ? 46.196 12.284 34.278 1.00 44.55 223 GLY A O 1
ATOM 1688 N N . THR A 1 224 ? 46.453 10.639 32.802 1.00 43.79 224 THR A N 1
ATOM 1689 C CA . THR A 1 224 ? 46.700 9.654 33.842 1.00 44.97 224 THR A CA 1
ATOM 1690 C C . THR A 1 224 ? 48.090 9.747 34.487 1.00 43.67 224 THR A C 1
ATOM 1691 O O . THR A 1 224 ? 48.235 9.505 35.672 1.00 41.88 224 THR A O 1
ATOM 1695 N N . ILE A 1 225 ? 49.122 10.096 33.728 1.00 42.24 225 ILE A N 1
ATOM 1696 C CA . ILE A 1 225 ? 50.427 10.185 34.364 1.00 42.69 225 ILE A CA 1
ATOM 1697 C C . ILE A 1 225 ? 50.502 11.459 35.220 1.00 38.89 225 ILE A C 1
ATOM 1698 O O . ILE A 1 225 ? 51.048 11.454 36.302 1.00 37.83 225 ILE A O 1
ATOM 1703 N N . VAL A 1 226 ? 49.935 12.546 34.727 1.00 37.82 226 VAL A N 1
ATOM 1704 C CA . VAL A 1 226 ? 49.947 13.795 35.475 1.00 37.12 226 VAL A CA 1
ATOM 1705 C C . VAL A 1 226 ? 49.233 13.583 36.798 1.00 37.79 226 VAL A C 1
ATOM 1706 O O . VAL A 1 226 ? 49.782 13.873 37.854 1.00 39.08 226 VAL A O 1
ATOM 1710 N N . ALA A 1 227 ? 48.005 13.066 36.735 1.00 37.29 227 ALA A N 1
ATOM 1711 C CA . ALA A 1 227 ? 47.209 12.831 37.942 1.00 37.44 227 ALA A CA 1
ATOM 1712 C C . ALA A 1 227 ? 47.903 11.946 38.949 1.00 36.93 227 ALA A C 1
ATOM 1713 O O . ALA A 1 227 ? 47.894 12.247 40.131 1.00 38.43 227 ALA A O 1
ATOM 1715 N N . LEU A 1 228 ? 48.497 10.855 38.487 1.00 36.56 228 LEU A N 1
ATOM 1716 C CA . LEU A 1 228 ? 49.179 9.938 39.392 1.00 38.58 228 LEU A CA 1
ATOM 1717 C C . LEU A 1 228 ? 50.440 10.533 40.014 1.00 36.55 228 LEU A C 1
ATOM 1718 O O . LEU A 1 228 ? 50.638 10.413 41.213 1.00 36.04 228 LEU A O 1
ATOM 1723 N N . GLN A 1 229 ? 51.292 11.164 39.208 1.00 35.33 229 GLN A N 1
ATOM 1724 C CA . GLN A 1 229 ? 52.499 11.756 39.758 1.00 35.94 229 GLN A CA 1
ATOM 1725 C C . GLN A 1 229 ? 52.105 12.843 40.772 1.00 35.49 229 GLN A C 1
ATOM 1726 O O . GLN A 1 229 ? 52.626 12.871 41.881 1.00 35.68 229 GLN A O 1
ATOM 1732 N N . VAL A 1 230 ? 51.165 13.710 40.412 1.00 35.27 230 VAL A N 1
ATOM 1733 C CA . VAL A 1 230 ? 50.747 14.766 41.335 1.00 37.62 230 VAL A CA 1
ATOM 1734 C C . VAL A 1 230 ? 50.135 14.185 42.623 1.00 37.83 230 VAL A C 1
ATOM 1735 O O . VAL A 1 230 ? 50.457 14.644 43.716 1.00 38.31 230 VAL A O 1
ATOM 1739 N N . GLY A 1 231 ? 49.257 13.189 42.492 1.00 37.04 231 GLY A N 1
ATOM 1740 C CA . GLY A 1 231 ? 48.669 12.542 43.663 1.00 34.03 231 GLY A CA 1
ATOM 1741 C C . GLY A 1 231 ? 49.701 11.844 44.572 1.00 33.80 231 GLY A C 1
ATOM 1742 O O . GLY A 1 231 ? 49.659 11.992 45.780 1.00 32.56 231 GLY A O 1
ATOM 1743 N N . TYR A 1 232 ? 50.627 11.073 44.007 1.00 33.35 232 TYR A N 1
ATOM 1744 C CA . TYR A 1 232 ? 51.635 10.402 44.829 1.00 34.48 232 TYR A CA 1
ATOM 1745 C C . TYR A 1 232 ? 52.538 11.407 45.525 1.00 33.72 232 TYR A C 1
ATOM 1746 O O . TYR A 1 232 ? 52.947 11.192 46.668 1.00 33.58 232 TYR A O 1
ATOM 1755 N N . THR A 1 233 ? 52.865 12.492 44.820 1.00 33.57 233 THR A N 1
ATOM 1756 C CA . THR A 1 233 ? 53.753 13.519 45.365 1.00 34.62 233 THR A CA 1
ATOM 1757 C C . THR A 1 233 ? 53.116 14.280 46.512 1.00 34.65 233 THR A C 1
ATOM 1758 O O . THR A 1 233 ? 53.777 14.589 47.501 1.00 35.52 233 THR A O 1
ATOM 1762 N N . ILE A 1 234 ? 51.832 14.579 46.391 1.00 35.02 234 ILE A N 1
ATOM 1763 C CA . ILE A 1 234 ? 51.110 15.271 47.464 1.00 34.35 234 ILE A CA 1
ATOM 1764 C C . ILE A 1 234 ? 51.025 14.341 48.679 1.00 34.61 234 ILE A C 1
ATOM 1765 O O . ILE A 1 234 ? 51.193 14.783 49.819 1.00 35.45 234 ILE A O 1
ATOM 1770 N N . ALA A 1 235 ? 50.753 13.057 48.430 1.00 31.38 235 ALA A N 1
ATOM 1771 C CA . ALA A 1 235 ? 50.652 12.090 49.510 1.00 30.99 235 ALA A CA 1
ATOM 1772 C C . ALA A 1 235 ? 52.019 11.913 50.216 1.00 29.99 235 ALA A C 1
ATOM 1773 O O . ALA A 1 235 ? 52.091 11.881 51.440 1.00 28.95 235 ALA A O 1
ATOM 1775 N N . ASP A 1 236 ? 53.100 11.812 49.438 1.00 31.80 236 ASP A N 1
ATOM 1776 C CA . ASP A 1 236 ? 54.436 11.662 50.023 1.00 31.66 236 ASP A CA 1
ATOM 1777 C C . ASP A 1 236 ? 54.772 12.885 50.895 1.00 31.69 236 ASP A C 1
ATOM 1778 O O . ASP A 1 236 ? 55.286 12.735 51.993 1.00 31.47 236 ASP A O 1
ATOM 1783 N N . VAL A 1 237 ? 54.527 14.094 50.387 1.00 31.16 237 VAL A N 1
ATOM 1784 C CA . VAL A 1 237 ? 54.839 15.313 51.152 1.00 32.24 237 VAL A CA 1
ATOM 1785 C C . VAL A 1 237 ? 54.117 15.328 52.495 1.00 33.77 237 VAL A C 1
ATOM 1786 O O . VAL A 1 237 ? 54.728 15.605 53.546 1.00 32.23 237 VAL A O 1
ATOM 1790 N N . LEU A 1 238 ? 52.825 14.982 52.454 1.00 32.26 238 LEU A N 1
ATOM 1791 C CA . LEU A 1 238 ? 51.977 14.956 53.651 1.00 32.27 238 LEU A CA 1
ATOM 1792 C C . LEU A 1 238 ? 52.318 13.820 54.603 1.00 29.82 238 LEU A C 1
ATOM 1793 O O . LEU A 1 238 ? 52.301 13.991 55.797 1.00 30.03 238 LEU A O 1
ATOM 1798 N N . ALA A 1 239 ? 52.609 12.645 54.071 1.00 31.30 239 ALA A N 1
ATOM 1799 C CA . ALA A 1 239 ? 52.942 11.513 54.924 1.00 28.85 239 ALA A CA 1
ATOM 1800 C C . ALA A 1 239 ? 54.323 11.590 55.577 1.00 30.48 239 ALA A C 1
ATOM 1801 O O . ALA A 1 239 ? 54.576 10.881 56.569 1.00 30.08 239 ALA A O 1
ATOM 1803 N N . LYS A 1 240 ? 55.208 12.440 55.044 1.00 29.59 240 LYS A N 1
ATOM 1804 C CA . LYS A 1 240 ? 56.579 12.553 55.575 1.00 32.03 240 LYS A CA 1
ATOM 1805 C C . LYS A 1 240 ? 56.966 13.908 56.183 1.00 33.10 240 LYS A C 1
ATOM 1806 O O . LYS A 1 240 ? 57.392 13.965 57.341 1.00 33.09 240 LYS A O 1
ATOM 1812 N N . ALA A 1 241 ? 56.815 14.987 55.415 1.00 32.36 241 ALA A N 1
ATOM 1813 C CA . ALA A 1 241 ? 57.133 16.324 55.912 1.00 34.53 241 ALA A CA 1
ATOM 1814 C C . ALA A 1 241 ? 55.986 16.809 56.813 1.00 35.12 241 ALA A C 1
ATOM 1815 O O . ALA A 1 241 ? 56.210 17.195 57.956 1.00 36.61 241 ALA A O 1
ATOM 1817 N N . GLY A 1 242 ? 54.757 16.775 56.306 1.00 35.61 242 GLY A N 1
ATOM 1818 C CA . GLY A 1 242 ? 53.638 17.211 57.126 1.00 34.72 242 GLY A CA 1
ATOM 1819 C C . GLY A 1 242 ? 53.535 16.400 58.412 1.00 34.35 242 GLY A C 1
ATOM 1820 O O . GLY A 1 242 ? 53.377 16.946 59.512 1.00 34.99 242 GLY A O 1
ATOM 1821 N N . TYR A 1 243 ? 53.592 15.085 58.262 1.00 31.46 243 TYR A N 1
ATOM 1822 C CA . TYR A 1 243 ? 53.524 14.158 59.382 1.00 31.60 243 TYR A CA 1
ATOM 1823 C C . TYR A 1 243 ? 54.673 14.406 60.356 1.00 33.15 243 TYR A C 1
ATOM 1824 O O . TYR A 1 243 ? 54.481 14.354 61.565 1.00 32.44 243 TYR A O 1
ATOM 1833 N N . GLY A 1 244 ? 55.872 14.678 59.818 1.00 34.04 244 GLY A N 1
ATOM 1834 C CA . GLY A 1 244 ? 57.019 14.944 60.672 1.00 32.95 244 GLY A CA 1
ATOM 1835 C C . GLY A 1 244 ? 56.783 16.172 61.523 1.00 34.14 244 GLY A C 1
ATOM 1836 O O . GLY A 1 244 ? 57.198 16.218 62.677 1.00 33.32 244 GLY A O 1
ATOM 1837 N N . VAL A 1 245 ? 56.125 17.184 60.958 1.00 33.72 245 VAL A N 1
ATOM 1838 C CA . VAL A 1 245 ? 55.835 18.384 61.733 1.00 36.00 245 VAL A CA 1
ATOM 1839 C C . VAL A 1 245 ? 54.914 18.051 62.919 1.00 35.86 245 VAL A C 1
ATOM 1840 O O . VAL A 1 245 ? 55.066 18.599 64.006 1.00 36.81 245 VAL A O 1
ATOM 1844 N N . LEU A 1 246 ? 53.964 17.148 62.710 1.00 36.63 246 LEU A N 1
ATOM 1845 C CA . LEU A 1 246 ? 53.071 16.743 63.792 1.00 37.19 246 LEU A CA 1
ATOM 1846 C C . LEU A 1 246 ? 53.864 15.999 64.877 1.00 37.60 246 LEU A C 1
ATOM 1847 O O . LEU A 1 246 ? 53.649 16.212 66.079 1.00 37.80 246 LEU A O 1
ATOM 1852 N N . ILE A 1 247 ? 54.771 15.119 64.453 1.00 34.75 247 ILE A N 1
ATOM 1853 C CA . ILE A 1 247 ? 55.598 14.366 65.395 1.00 33.94 247 ILE A CA 1
ATOM 1854 C C . ILE A 1 247 ? 56.423 15.359 66.236 1.00 34.42 247 ILE A C 1
ATOM 1855 O O . ILE A 1 247 ? 56.595 15.189 67.454 1.00 34.41 247 ILE A O 1
ATOM 1860 N N . TYR A 1 248 ? 56.948 16.386 65.576 1.00 35.16 248 TYR A N 1
ATOM 1861 C CA . TYR A 1 248 ? 57.734 17.408 66.253 1.00 36.67 248 TYR A CA 1
ATOM 1862 C C . TYR A 1 248 ? 56.890 18.135 67.321 1.00 37.20 248 TYR A C 1
ATOM 1863 O O . TYR A 1 248 ? 57.345 18.325 68.455 1.00 36.08 248 TYR A O 1
ATOM 1872 N N . ASN A 1 249 ? 55.670 18.539 66.962 1.00 36.66 249 ASN A N 1
ATOM 1873 C CA . ASN A 1 249 ? 54.822 19.237 67.924 1.00 38.33 249 ASN A CA 1
ATOM 1874 C C . ASN A 1 249 ? 54.428 18.327 69.084 1.00 38.67 249 ASN A C 1
ATOM 1875 O O . ASN A 1 249 ? 54.182 18.799 70.184 1.00 39.58 249 ASN A O 1
ATOM 1880 N N . ILE A 1 250 ? 54.391 17.018 68.856 1.00 38.46 250 ILE A N 1
ATOM 1881 C CA . ILE A 1 250 ? 54.057 16.096 69.936 1.00 37.55 250 ILE A CA 1
ATOM 1882 C C . ILE A 1 250 ? 55.242 16.030 70.898 1.00 39.11 250 ILE A C 1
ATOM 1883 O O . ILE A 1 250 ? 55.081 16.185 72.116 1.00 37.77 250 ILE A O 1
ATOM 1888 N N . ALA A 1 251 ? 56.444 15.826 70.353 1.00 37.23 251 ALA A N 1
ATOM 1889 C CA . ALA A 1 251 ? 57.647 15.774 71.182 1.00 37.31 251 ALA A CA 1
ATOM 1890 C C . ALA A 1 251 ? 57.810 17.080 71.985 1.00 38.21 251 ALA A C 1
ATOM 1891 O O . ALA A 1 251 ? 58.211 17.054 73.153 1.00 37.65 251 ALA A O 1
ATOM 1893 N N . LYS A 1 252 ? 57.508 18.209 71.341 1.00 38.13 252 LYS A N 1
ATOM 1894 C CA . LYS A 1 252 ? 57.613 19.531 71.967 1.00 41.18 252 LYS A CA 1
ATOM 1895 C C . LYS A 1 252 ? 56.658 19.701 73.149 1.00 42.22 252 LYS A C 1
ATOM 1896 O O . LYS A 1 252 ? 57.067 20.096 74.247 1.00 41.92 252 LYS A O 1
ATOM 1902 N N . ALA A 1 253 ? 55.383 19.399 72.906 1.00 40.88 253 ALA A N 1
ATOM 1903 C CA . ALA A 1 253 ? 54.355 19.521 73.924 1.00 40.09 253 ALA A CA 1
ATOM 1904 C C . ALA A 1 253 ? 54.694 18.622 75.112 1.00 39.64 253 ALA A C 1
ATOM 1905 O O . ALA A 1 253 ? 54.580 19.030 76.257 1.00 40.92 253 ALA A O 1
ATOM 1907 N N . LYS A 1 254 ? 55.119 17.399 74.833 1.00 40.26 254 LYS A N 1
ATOM 1908 C CA . LYS A 1 254 ? 55.496 16.467 75.887 1.00 41.68 254 LYS A CA 1
ATOM 1909 C C . LYS A 1 254 ? 56.681 17.016 76.662 1.00 42.00 254 LYS A C 1
ATOM 1910 O O . LYS A 1 254 ? 56.710 16.951 77.888 1.00 39.42 254 LYS A O 1
ATOM 1916 N N . SER A 1 255 ? 57.664 17.554 75.938 1.00 43.97 255 SER A N 1
ATOM 1917 C CA . SER A 1 255 ? 58.844 18.117 76.564 1.00 44.27 255 SER A CA 1
ATOM 1918 C C . SER A 1 255 ? 58.489 19.253 77.515 1.00 47.17 255 SER A C 1
ATOM 1919 O O . SER A 1 255 ? 59.050 19.348 78.606 1.00 46.17 255 SER A O 1
ATOM 1922 N N . GLU A 1 256 ? 57.555 20.107 77.101 1.00 48.73 256 GLU A N 1
ATOM 1923 C CA . GLU A 1 256 ? 57.140 21.245 77.911 1.00 51.83 256 GLU A CA 1
ATOM 1924 C C . GLU A 1 256 ? 56.387 20.774 79.152 1.00 54.34 256 GLU A C 1
ATOM 1925 O O . GLU A 1 256 ? 56.555 21.333 80.238 1.00 55.51 256 GLU A O 1
ATOM 1931 N N . GLU A 1 257 ? 55.557 19.747 78.997 1.00 56.00 257 GLU A N 1
ATOM 1932 C CA . GLU A 1 257 ? 54.813 19.212 80.136 1.00 57.55 257 GLU A CA 1
ATOM 1933 C C . GLU A 1 257 ? 55.791 18.660 81.158 1.00 59.86 257 GLU A C 1
ATOM 1934 O O . GLU A 1 257 ? 55.610 18.825 82.362 1.00 61.49 257 GLU A O 1
ATOM 1940 N N . GLU A 1 258 ? 56.834 18.005 80.671 1.00 62.01 258 GLU A N 1
ATOM 1941 C CA . GLU A 1 258 ? 57.825 17.419 81.552 1.00 64.34 258 GLU A CA 1
ATOM 1942 C C . GLU A 1 258 ? 58.811 18.502 81.988 1.00 65.20 258 GLU A C 1
ATOM 1943 O O . GLU A 1 258 ? 60.020 18.285 82.105 1.00 66.27 258 GLU A O 1
ATOM 1949 N N . GLY A 1 259 ? 58.253 19.683 82.227 1.00 65.52 259 GLY A N 1
ATOM 1950 C CA . GLY A 1 259 ? 59.028 20.825 82.670 1.00 64.44 259 GLY A CA 1
ATOM 1951 C C . GLY A 1 259 ? 60.420 20.972 82.110 1.00 63.51 259 GLY A C 1
ATOM 1952 O O . GLY A 1 259 ? 61.285 21.551 82.768 1.00 65.37 259 GLY A O 1
ATOM 1953 N N . PHE A 1 260 ? 60.657 20.481 80.901 1.00 61.40 260 PHE A N 1
ATOM 1954 C CA . PHE A 1 260 ? 61.990 20.592 80.333 1.00 59.68 260 PHE A CA 1
ATOM 1955 C C . PHE A 1 260 ? 62.221 21.950 79.701 1.00 58.33 260 PHE A C 1
ATOM 1956 O O . PHE A 1 260 ? 61.276 22.602 79.263 1.00 58.44 260 PHE A O 1
ATOM 1964 N N . ASN A 1 261 ? 63.483 22.372 79.671 1.00 55.86 261 ASN A N 1
ATOM 1965 C CA . ASN A 1 261 ? 63.861 23.665 79.129 1.00 55.16 261 ASN A CA 1
ATOM 1966 C C . ASN A 1 261 ? 64.644 23.509 77.826 1.00 56.01 261 ASN A C 1
ATOM 1967 O O . ASN A 1 261 ? 65.870 23.266 77.922 1.00 55.50 261 ASN A O 1
ATOM 1972 N N . LEU B 1 5 ? 46.965 35.959 76.645 1.00 55.05 5 LEU B N 1
ATOM 1973 C CA . LEU B 1 5 ? 46.461 37.182 75.945 1.00 54.28 5 LEU B CA 1
ATOM 1974 C C . LEU B 1 5 ? 46.209 38.271 76.971 1.00 52.65 5 LEU B C 1
ATOM 1975 O O . LEU B 1 5 ? 45.734 37.996 78.070 1.00 54.46 5 LEU B O 1
ATOM 1980 N N . PRO B 1 6 ? 46.537 39.525 76.639 1.00 50.55 6 PRO B N 1
ATOM 1981 C CA . PRO B 1 6 ? 46.319 40.616 77.601 1.00 49.37 6 PRO B CA 1
ATOM 1982 C C . PRO B 1 6 ? 44.860 41.059 77.700 1.00 48.29 6 PRO B C 1
ATOM 1983 O O . PRO B 1 6 ? 44.074 40.851 76.773 1.00 48.88 6 PRO B O 1
ATOM 1987 N N . THR B 1 7 ? 44.508 41.664 78.829 1.00 47.85 7 THR B N 1
ATOM 1988 C CA . THR B 1 7 ? 43.157 42.175 79.057 1.00 46.89 7 THR B CA 1
ATOM 1989 C C . THR B 1 7 ? 42.960 43.296 78.046 1.00 45.00 7 THR B C 1
ATOM 1990 O O . THR B 1 7 ? 43.877 44.087 77.799 1.00 44.36 7 THR B O 1
ATOM 1994 N N . LEU B 1 8 ? 41.775 43.366 77.457 1.00 43.75 8 LEU B N 1
ATOM 1995 C CA . LEU B 1 8 ? 41.490 44.406 76.474 1.00 43.27 8 LEU B CA 1
ATOM 1996 C C . LEU B 1 8 ? 40.314 45.283 76.882 1.00 43.90 8 LEU B C 1
ATOM 1997 O O . LEU B 1 8 ? 39.371 44.821 77.536 1.00 44.18 8 LEU B O 1
ATOM 2002 N N . THR B 1 9 ? 40.365 46.550 76.493 1.00 44.15 9 THR B N 1
ATOM 2003 C CA . THR B 1 9 ? 39.248 47.453 76.777 1.00 45.34 9 THR B CA 1
ATOM 2004 C C . THR B 1 9 ? 38.156 47.096 75.753 1.00 45.56 9 THR B C 1
ATOM 2005 O O . THR B 1 9 ? 38.428 46.423 74.747 1.00 44.69 9 THR B O 1
ATOM 2009 N N . PRO B 1 10 ? 36.901 47.507 76.008 1.00 45.53 10 PRO B N 1
ATOM 2010 C CA . PRO B 1 10 ? 35.832 47.194 75.053 1.00 43.54 10 PRO B CA 1
ATOM 2011 C C . PRO B 1 10 ? 36.157 47.746 73.659 1.00 42.38 10 PRO B C 1
ATOM 2012 O O . PRO B 1 10 ? 35.851 47.138 72.632 1.00 41.59 10 PRO B O 1
ATOM 2016 N N . GLY B 1 11 ? 36.785 48.908 73.638 1.00 41.11 11 GLY B N 1
ATOM 2017 C CA . GLY B 1 11 ? 37.153 49.509 72.376 1.00 41.45 11 GLY B CA 1
ATOM 2018 C C . GLY B 1 11 ? 38.145 48.679 71.577 1.00 42.17 11 GLY B C 1
ATOM 2019 O O . GLY B 1 11 ? 38.009 48.592 70.358 1.00 42.26 11 GLY B O 1
ATOM 2020 N N . GLN B 1 12 ? 39.134 48.070 72.243 1.00 41.30 12 GLN B N 1
ATOM 2021 C CA . GLN B 1 12 ? 40.152 47.283 71.543 1.00 41.13 12 GLN B CA 1
ATOM 2022 C C . GLN B 1 12 ? 39.577 45.952 71.099 1.00 39.47 12 GLN B C 1
ATOM 2023 O O . GLN B 1 12 ? 39.823 45.489 69.987 1.00 38.40 12 GLN B O 1
ATOM 2029 N N . TYR B 1 13 ? 38.791 45.334 71.969 1.00 38.81 13 TYR B N 1
ATOM 2030 C CA . TYR B 1 13 ? 38.197 44.060 71.617 1.00 37.87 13 TYR B CA 1
ATOM 2031 C C . TYR B 1 13 ? 37.237 44.226 70.444 1.00 37.44 13 TYR B C 1
ATOM 2032 O O . TYR B 1 13 ? 37.241 43.419 69.514 1.00 37.22 13 TYR B O 1
ATOM 2041 N N . SER B 1 14 ? 36.429 45.284 70.486 1.00 38.59 14 SER B N 1
ATOM 2042 C CA . SER B 1 14 ? 35.416 45.537 69.449 1.00 39.55 14 SER B CA 1
ATOM 2043 C C . SER B 1 14 ? 35.967 46.002 68.132 1.00 36.51 14 SER B C 1
ATOM 2044 O O . SER B 1 14 ? 35.360 45.768 67.097 1.00 35.89 14 SER B O 1
ATOM 2047 N N . LEU B 1 15 ? 37.113 46.667 68.170 1.00 36.27 15 LEU B N 1
ATOM 2048 C CA . LEU B 1 15 ? 37.728 47.119 66.934 1.00 35.22 15 LEU B CA 1
ATOM 2049 C C . LEU B 1 15 ? 38.086 45.871 66.155 1.00 34.39 15 LEU B C 1
ATOM 2050 O O . LEU B 1 15 ? 37.768 45.756 64.977 1.00 36.01 15 LEU B O 1
ATOM 2055 N N . VAL B 1 16 ? 38.731 44.926 66.836 1.00 34.21 16 VAL B N 1
ATOM 2056 C CA . VAL B 1 16 ? 39.168 43.686 66.202 1.00 33.98 16 VAL B CA 1
ATOM 2057 C C . VAL B 1 16 ? 38.029 42.766 65.815 1.00 33.85 16 VAL B C 1
ATOM 2058 O O . VAL B 1 16 ? 38.005 42.254 64.707 1.00 32.30 16 VAL B O 1
ATOM 2062 N N . PHE B 1 17 ? 37.076 42.568 66.721 1.00 34.40 17 PHE B N 1
ATOM 2063 C CA . PHE B 1 17 ? 35.936 41.694 66.434 1.00 35.10 17 PHE B CA 1
ATOM 2064 C C . PHE B 1 17 ? 35.119 42.172 65.224 1.00 33.99 17 PHE B C 1
ATOM 2065 O O . PHE B 1 17 ? 34.745 41.373 64.365 1.00 36.71 17 PHE B O 1
ATOM 2073 N N . ASN B 1 18 ? 34.843 43.465 65.154 1.00 33.90 18 ASN B N 1
ATOM 2074 C CA . ASN B 1 18 ? 34.069 44.020 64.033 1.00 35.36 18 ASN B CA 1
ATOM 2075 C C . ASN B 1 18 ? 34.881 43.993 62.733 1.00 34.85 18 ASN B C 1
ATOM 2076 O O . ASN B 1 18 ? 34.339 43.804 61.654 1.00 35.21 18 ASN B O 1
ATOM 2081 N N . MET B 1 19 ? 36.190 44.195 62.848 1.00 35.91 19 MET B N 1
ATOM 2082 C CA . MET B 1 19 ? 37.089 44.140 61.701 1.00 37.05 19 MET B CA 1
ATOM 2083 C C . MET B 1 19 ? 37.019 42.707 61.134 1.00 33.63 19 MET B C 1
ATOM 2084 O O . MET B 1 19 ? 36.833 42.517 59.938 1.00 34.57 19 MET B O 1
ATOM 2089 N N . PHE B 1 20 ? 37.152 41.712 62.003 1.00 32.40 20 PHE B N 1
ATOM 2090 C CA . PHE B 1 20 ? 37.075 40.317 61.584 1.00 31.12 20 PHE B CA 1
ATOM 2091 C C . PHE B 1 20 ? 35.683 40.025 60.987 1.00 31.85 20 PHE B C 1
ATOM 2092 O O . PHE B 1 20 ? 35.583 39.387 59.947 1.00 31.75 20 PHE B O 1
ATOM 2100 N N . SER B 1 21 ? 34.613 40.483 61.655 1.00 33.32 21 SER B N 1
ATOM 2101 C CA . SER B 1 21 ? 33.247 40.264 61.169 1.00 34.55 21 SER B CA 1
ATOM 2102 C C . SER B 1 21 ? 33.015 40.911 59.820 1.00 34.16 21 SER B C 1
ATOM 2103 O O . SER B 1 21 ? 32.380 40.326 58.944 1.00 35.39 21 SER B O 1
ATOM 2106 N N . PHE B 1 22 ? 33.531 42.126 59.662 1.00 34.47 22 PHE B N 1
ATOM 2107 C CA . PHE B 1 22 ? 33.412 42.875 58.412 1.00 32.93 22 PHE B CA 1
ATOM 2108 C C . PHE B 1 22 ? 34.092 42.085 57.289 1.00 30.97 22 PHE B C 1
ATOM 2109 O O . PHE B 1 22 ? 33.598 42.046 56.181 1.00 29.17 22 PHE B O 1
ATOM 2117 N N . THR B 1 23 ? 35.215 41.437 57.607 1.00 31.09 23 THR B N 1
ATOM 2118 C CA . THR B 1 23 ? 35.989 40.660 56.632 1.00 30.89 23 THR B CA 1
ATOM 2119 C C . THR B 1 23 ? 35.283 39.375 56.220 1.00 30.22 23 THR B C 1
ATOM 2120 O O . THR B 1 23 ? 35.308 38.995 55.061 1.00 29.72 23 THR B O 1
ATOM 2124 N N . VAL B 1 24 ? 34.633 38.701 57.166 1.00 32.46 24 VAL B N 1
ATOM 2125 C CA . VAL B 1 24 ? 33.878 37.499 56.815 1.00 32.96 24 VAL B CA 1
ATOM 2126 C C . VAL B 1 24 ? 32.764 37.926 55.826 1.00 32.45 24 VAL B C 1
ATOM 2127 O O . VAL B 1 24 ? 32.517 37.270 54.816 1.00 31.92 24 VAL B O 1
ATOM 2131 N N . ALA B 1 25 ? 32.089 39.033 56.119 1.00 32.82 25 ALA B N 1
ATOM 2132 C CA . ALA B 1 25 ? 31.002 39.509 55.243 1.00 33.23 25 ALA B CA 1
ATOM 2133 C C . ALA B 1 25 ? 31.517 39.948 53.869 1.00 32.16 25 ALA B C 1
ATOM 2134 O O . ALA B 1 25 ? 30.914 39.664 52.847 1.00 33.51 25 ALA B O 1
ATOM 2136 N N . THR B 1 26 ? 32.641 40.648 53.850 1.00 32.20 26 THR B N 1
ATOM 2137 C CA . THR B 1 26 ? 33.230 41.111 52.597 1.00 29.46 26 THR B CA 1
ATOM 2138 C C . THR B 1 26 ? 33.710 39.946 51.719 1.00 29.72 26 THR B C 1
ATOM 2139 O O . THR B 1 26 ? 33.486 39.942 50.505 1.00 29.57 26 THR B O 1
ATOM 2143 N N . MET B 1 27 ? 34.343 38.935 52.319 1.00 29.58 27 MET B N 1
ATOM 2144 C CA . MET B 1 27 ? 34.794 37.789 51.524 1.00 31.91 27 MET B CA 1
ATOM 2145 C C . MET B 1 27 ? 33.600 36.988 50.996 1.00 33.19 27 MET B C 1
ATOM 2146 O O . MET B 1 27 ? 33.676 36.414 49.915 1.00 33.22 27 MET B O 1
ATOM 2151 N N . THR B 1 28 ? 32.514 36.916 51.775 1.00 33.51 28 THR B N 1
ATOM 2152 C CA . THR B 1 28 ? 31.319 36.187 51.337 1.00 33.79 28 THR B CA 1
ATOM 2153 C C . THR B 1 28 ? 30.713 36.949 50.183 1.00 31.92 28 THR B C 1
ATOM 2154 O O . THR B 1 28 ? 30.354 36.356 49.169 1.00 32.66 28 THR B O 1
ATOM 2158 N N . ALA B 1 29 ? 30.626 38.269 50.317 1.00 31.78 29 ALA B N 1
ATOM 2159 C CA . ALA B 1 29 ? 30.066 39.079 49.237 1.00 32.37 29 ALA B CA 1
ATOM 2160 C C . ALA B 1 29 ? 30.879 38.939 47.955 1.00 33.55 29 ALA B C 1
ATOM 2161 O O . ALA B 1 29 ? 30.310 38.775 46.881 1.00 33.80 29 ALA B O 1
ATOM 2163 N N . SER B 1 30 ? 32.209 39.002 48.050 1.00 34.29 30 SER B N 1
ATOM 2164 C CA . SER B 1 30 ? 33.018 38.867 46.833 1.00 35.02 30 SER B CA 1
ATOM 2165 C C . SER B 1 30 ? 32.922 37.475 46.227 1.00 33.77 30 SER B C 1
ATOM 2166 O O . SER B 1 30 ? 33.056 37.322 45.019 1.00 34.48 30 SER B O 1
ATOM 2169 N N . PHE B 1 31 ? 32.717 36.457 47.067 1.00 35.73 31 PHE B N 1
ATOM 2170 C CA . PHE B 1 31 ? 32.549 35.091 46.560 1.00 34.14 31 PHE B CA 1
ATOM 2171 C C . PHE B 1 31 ? 31.308 35.087 45.653 1.00 32.91 31 PHE B C 1
ATOM 2172 O O . PHE B 1 31 ? 31.359 34.623 44.532 1.00 34.59 31 PHE B O 1
ATOM 2180 N N . VAL B 1 32 ? 30.195 35.614 46.145 1.00 34.47 32 VAL B N 1
ATOM 2181 C CA . VAL B 1 32 ? 28.968 35.665 45.353 1.00 36.40 32 VAL B CA 1
ATOM 2182 C C . VAL B 1 32 ? 29.216 36.471 44.078 1.00 38.41 32 VAL B C 1
ATOM 2183 O O . VAL B 1 32 ? 28.821 36.075 42.969 1.00 39.94 32 VAL B O 1
ATOM 2187 N N . PHE B 1 33 ? 29.886 37.608 44.239 1.00 37.42 33 PHE B N 1
ATOM 2188 C CA . PHE B 1 33 ? 30.198 38.483 43.123 1.00 36.52 33 PHE B CA 1
ATOM 2189 C C . PHE B 1 33 ? 31.066 37.778 42.069 1.00 37.45 33 PHE B C 1
ATOM 2190 O O . PHE B 1 33 ? 30.739 37.817 40.879 1.00 35.46 33 PHE B O 1
ATOM 2198 N N . PHE B 1 34 ? 32.174 37.151 42.490 1.00 36.55 34 PHE B N 1
ATOM 2199 C CA . PHE B 1 34 ? 33.043 36.480 41.525 1.00 37.12 34 PHE B CA 1
ATOM 2200 C C . PHE B 1 34 ? 32.335 35.301 40.868 1.00 37.70 34 PHE B C 1
ATOM 2201 O O . PHE B 1 34 ? 32.484 35.083 39.669 1.00 36.76 34 PHE B O 1
ATOM 2209 N N . VAL B 1 35 ? 31.550 34.551 41.641 1.00 39.66 35 VAL B N 1
ATOM 2210 C CA . VAL B 1 35 ? 30.803 33.423 41.077 1.00 41.20 35 VAL B CA 1
ATOM 2211 C C . VAL B 1 35 ? 29.817 33.949 40.019 1.00 43.76 35 VAL B C 1
ATOM 2212 O O . VAL B 1 35 ? 29.758 33.438 38.895 1.00 44.23 35 VAL B O 1
ATOM 2216 N N . LEU B 1 36 ? 29.055 34.981 40.366 1.00 46.85 36 LEU B N 1
ATOM 2217 C CA . LEU B 1 36 ? 28.089 35.575 39.425 1.00 48.22 36 LEU B CA 1
ATOM 2218 C C . LEU B 1 36 ? 28.766 36.303 38.259 1.00 50.55 36 LEU B C 1
ATOM 2219 O O . LEU B 1 36 ? 28.165 36.462 37.204 1.00 52.93 36 LEU B O 1
ATOM 2224 N N . ALA B 1 37 ? 30.016 36.728 38.439 1.00 51.25 37 ALA B N 1
ATOM 2225 C CA . ALA B 1 37 ? 30.754 37.450 37.399 1.00 51.78 37 ALA B CA 1
ATOM 2226 C C . ALA B 1 37 ? 31.309 36.502 36.345 1.00 52.91 37 ALA B C 1
ATOM 2227 O O . ALA B 1 37 ? 31.766 36.919 35.280 1.00 49.89 37 ALA B O 1
ATOM 2229 N N . ARG B 1 38 ? 31.277 35.222 36.685 1.00 55.41 38 ARG B N 1
ATOM 2230 C CA . ARG B 1 38 ? 31.734 34.127 35.845 1.00 56.91 38 ARG B CA 1
ATOM 2231 C C . ARG B 1 38 ? 31.249 34.308 34.402 1.00 57.82 38 ARG B C 1
ATOM 2232 O O . ARG B 1 38 ? 32.023 34.154 33.457 1.00 59.69 38 ARG B O 1
ATOM 2240 N N . ASN B 1 39 ? 29.974 34.656 34.245 1.00 56.23 39 ASN B N 1
ATOM 2241 C CA . ASN B 1 39 ? 29.362 34.815 32.932 1.00 55.54 39 ASN B CA 1
ATOM 2242 C C . ASN B 1 39 ? 29.343 36.230 32.349 1.00 54.29 39 ASN B C 1
ATOM 2243 O O . ASN B 1 39 ? 28.661 36.485 31.351 1.00 55.73 39 ASN B O 1
ATOM 2248 N N . ASN B 1 40 ? 30.077 37.150 32.969 1.00 50.69 40 ASN B N 1
ATOM 2249 C CA . ASN B 1 40 ? 30.181 38.521 32.481 1.00 46.65 40 ASN B CA 1
ATOM 2250 C C . ASN B 1 40 ? 31.490 38.669 31.710 1.00 45.79 40 ASN B C 1
ATOM 2251 O O . ASN B 1 40 ? 31.816 39.757 31.257 1.00 46.91 40 ASN B O 1
ATOM 2256 N N . VAL B 1 41 ? 32.267 37.597 31.618 1.00 43.82 41 VAL B N 1
ATOM 2257 C CA . VAL B 1 41 ? 33.523 37.644 30.884 1.00 43.61 41 VAL B CA 1
ATOM 2258 C C . VAL B 1 41 ? 33.499 36.510 29.856 1.00 43.99 41 VAL B C 1
ATOM 2259 O O . VAL B 1 41 ? 32.717 35.562 29.981 1.00 43.84 41 VAL B O 1
ATOM 2263 N N . ALA B 1 42 ? 34.356 36.616 28.849 1.00 42.58 42 ALA B N 1
ATOM 2264 C CA . ALA B 1 42 ? 34.433 35.619 27.796 1.00 43.35 42 ALA B CA 1
ATOM 2265 C C . ALA B 1 42 ? 34.864 34.272 28.360 1.00 44.78 42 ALA B C 1
ATOM 2266 O O . ALA B 1 42 ? 35.711 34.198 29.259 1.00 45.04 42 ALA B O 1
ATOM 2268 N N . PRO B 1 43 ? 34.285 33.178 27.835 1.00 46.33 43 PRO B N 1
ATOM 2269 C CA . PRO B 1 43 ? 34.617 31.829 28.298 1.00 45.90 43 PRO B CA 1
ATOM 2270 C C . PRO B 1 43 ? 36.085 31.589 28.625 1.00 46.47 43 PRO B C 1
ATOM 2271 O O . PRO B 1 43 ? 36.411 30.943 29.618 1.00 45.37 43 PRO B O 1
ATOM 2275 N N . LYS B 1 44 ? 36.973 32.131 27.804 1.00 47.48 44 LYS B N 1
ATOM 2276 C CA . LYS B 1 44 ? 38.403 31.945 28.019 1.00 47.54 44 LYS B CA 1
ATOM 2277 C C . LYS B 1 44 ? 38.936 32.546 29.327 1.00 47.35 44 LYS B C 1
ATOM 2278 O O . LYS B 1 44 ? 40.030 32.192 29.759 1.00 48.62 44 LYS B O 1
ATOM 2284 N N . TYR B 1 45 ? 38.177 33.439 29.962 1.00 45.54 45 TYR B N 1
ATOM 2285 C CA . TYR B 1 45 ? 38.621 34.034 31.226 1.00 43.02 45 TYR B CA 1
ATOM 2286 C C . TYR B 1 45 ? 37.746 33.636 32.411 1.00 42.52 45 TYR B C 1
ATOM 2287 O O . TYR B 1 45 ? 37.883 34.185 33.487 1.00 42.10 45 TYR B O 1
ATOM 2296 N N . ARG B 1 46 ? 36.859 32.671 32.239 1.00 40.98 46 ARG B N 1
ATOM 2297 C CA . ARG B 1 46 ? 36.016 32.293 33.362 1.00 42.56 46 ARG B CA 1
ATOM 2298 C C . ARG B 1 46 ? 36.777 31.516 34.431 1.00 41.84 46 ARG B C 1
ATOM 2299 O O . ARG B 1 46 ? 36.368 31.492 35.595 1.00 38.90 46 ARG B O 1
ATOM 2307 N N . ILE B 1 47 ? 37.881 30.883 34.032 1.00 39.35 47 ILE B N 1
ATOM 2308 C CA . ILE B 1 47 ? 38.713 30.138 34.972 1.00 39.16 47 ILE B CA 1
ATOM 2309 C C . ILE B 1 47 ? 39.349 31.112 35.967 1.00 37.63 47 ILE B C 1
ATOM 2310 O O . ILE B 1 47 ? 39.483 30.794 37.138 1.00 35.70 47 ILE B O 1
ATOM 2315 N N . SER B 1 48 ? 39.721 32.309 35.519 1.00 38.01 48 SER B N 1
ATOM 2316 C CA . SER B 1 48 ? 40.336 33.254 36.449 1.00 39.07 48 SER B CA 1
ATOM 2317 C C . SER B 1 48 ? 39.307 33.703 37.485 1.00 39.06 48 SER B C 1
ATOM 2318 O O . SER B 1 48 ? 39.660 33.954 38.634 1.00 38.21 48 SER B O 1
ATOM 2321 N N . MET B 1 49 ? 38.035 33.768 37.087 1.00 36.86 49 MET B N 1
ATOM 2322 C CA . MET B 1 49 ? 36.981 34.160 38.023 1.00 37.28 49 MET B CA 1
ATOM 2323 C C . MET B 1 49 ? 36.663 33.054 39.040 1.00 36.34 49 MET B C 1
ATOM 2324 O O . MET B 1 49 ? 36.331 33.354 40.192 1.00 34.74 49 MET B O 1
ATOM 2329 N N . MET B 1 50 ? 36.749 31.792 38.610 1.00 36.51 50 MET B N 1
ATOM 2330 C CA . MET B 1 50 ? 36.475 30.653 39.494 1.00 38.42 50 MET B CA 1
ATOM 2331 C C . MET B 1 50 ? 37.588 30.571 40.531 1.00 36.37 50 MET B C 1
ATOM 2332 O O . MET B 1 50 ? 37.362 30.205 41.678 1.00 35.51 50 MET B O 1
ATOM 2337 N N . VAL B 1 51 ? 38.806 30.893 40.103 1.00 34.24 51 VAL B N 1
ATOM 2338 C CA . VAL B 1 51 ? 39.940 30.875 41.008 1.00 33.02 51 VAL B CA 1
ATOM 2339 C C . VAL B 1 51 ? 39.774 32.020 42.020 1.00 32.29 51 VAL B C 1
ATOM 2340 O O . VAL B 1 51 ? 39.972 31.830 43.222 1.00 33.33 51 VAL B O 1
ATOM 2344 N N . SER B 1 52 ? 39.394 33.203 41.556 1.00 29.87 52 SER B N 1
ATOM 2345 C CA . SER B 1 52 ? 39.231 34.311 42.509 1.00 32.35 52 SER B CA 1
ATOM 2346 C C . SER B 1 52 ? 38.096 33.961 43.496 1.00 32.66 52 SER B C 1
ATOM 2347 O O . SER B 1 52 ? 38.170 34.285 44.676 1.00 34.14 52 SER B O 1
ATOM 2350 N N . ALA B 1 53 ? 37.056 33.278 43.018 1.00 33.82 53 ALA B N 1
ATOM 2351 C CA . ALA B 1 53 ? 35.941 32.889 43.907 1.00 33.13 53 ALA B CA 1
ATOM 2352 C C . ALA B 1 53 ? 36.463 31.952 44.996 1.00 34.21 53 ALA B C 1
ATOM 2353 O O . ALA B 1 53 ? 36.145 32.107 46.178 1.00 34.77 53 ALA B O 1
ATOM 2355 N N . LEU B 1 54 ? 37.267 30.971 44.582 1.00 34.62 54 LEU B N 1
ATOM 2356 C CA . LEU B 1 54 ? 37.852 29.995 45.507 1.00 34.72 54 LEU B CA 1
ATOM 2357 C C . LEU B 1 54 ? 38.739 30.705 46.531 1.00 33.13 54 LEU B C 1
ATOM 2358 O O . LEU B 1 54 ? 38.680 30.396 47.715 1.00 34.29 54 LEU B O 1
ATOM 2363 N N . VAL B 1 55 ? 39.580 31.646 46.081 1.00 33.20 55 VAL B N 1
ATOM 2364 C CA . VAL B 1 55 ? 40.421 32.401 47.015 1.00 31.13 55 VAL B CA 1
ATOM 2365 C C . VAL B 1 55 ? 39.604 33.060 48.151 1.00 30.33 55 VAL B C 1
ATOM 2366 O O . VAL B 1 55 ? 39.946 32.919 49.319 1.00 29.07 55 VAL B O 1
ATOM 2370 N N . VAL B 1 56 ? 38.538 33.777 47.808 1.00 31.80 56 VAL B N 1
ATOM 2371 C CA . VAL B 1 56 ? 37.742 34.473 48.835 1.00 31.46 56 VAL B CA 1
ATOM 2372 C C . VAL B 1 56 ? 36.791 33.586 49.640 1.00 32.90 56 VAL B C 1
ATOM 2373 O O . VAL B 1 56 ? 36.356 33.986 50.710 1.00 32.42 56 VAL B O 1
ATOM 2377 N N . PHE B 1 57 ? 36.478 32.394 49.126 1.00 34.86 57 PHE B N 1
ATOM 2378 C CA . PHE B 1 57 ? 35.642 31.433 49.848 1.00 36.23 57 PHE B CA 1
ATOM 2379 C C . PHE B 1 57 ? 36.499 30.874 50.992 1.00 35.36 57 PHE B C 1
ATOM 2380 O O . PHE B 1 57 ? 36.085 30.829 52.155 1.00 34.85 57 PHE B O 1
ATOM 2388 N N . ILE B 1 58 ? 37.707 30.452 50.643 1.00 35.71 58 ILE B N 1
ATOM 2389 C CA . ILE B 1 58 ? 38.653 29.898 51.623 1.00 35.30 58 ILE B CA 1
ATOM 2390 C C . ILE B 1 58 ? 38.987 30.941 52.680 1.00 34.88 58 ILE B C 1
ATOM 2391 O O . ILE B 1 58 ? 39.067 30.629 53.878 1.00 35.32 58 ILE B O 1
ATOM 2396 N N . ALA B 1 59 ? 39.173 32.188 52.241 1.00 33.87 59 ALA B N 1
ATOM 2397 C CA . ALA B 1 59 ? 39.458 33.282 53.170 1.00 32.45 59 ALA B CA 1
ATOM 2398 C C . ALA B 1 59 ? 38.211 33.605 54.017 1.00 31.31 59 ALA B C 1
ATOM 2399 O O . ALA B 1 59 ? 38.325 33.927 55.180 1.00 31.93 59 ALA B O 1
ATOM 2401 N N . GLY B 1 60 ? 37.028 33.559 53.423 1.00 32.65 60 GLY B N 1
ATOM 2402 C CA . GLY B 1 60 ? 35.828 33.806 54.214 1.00 34.28 60 GLY B CA 1
ATOM 2403 C C . GLY B 1 60 ? 35.752 32.728 55.309 1.00 34.88 60 GLY B C 1
ATOM 2404 O O . GLY B 1 60 ? 35.558 33.022 56.484 1.00 33.94 60 GLY B O 1
ATOM 2405 N N . TYR B 1 61 ? 35.927 31.470 54.912 1.00 37.70 61 TYR B N 1
ATOM 2406 C CA . TYR B 1 61 ? 35.902 30.350 55.860 1.00 38.16 61 TYR B CA 1
ATOM 2407 C C . TYR B 1 61 ? 36.914 30.548 56.986 1.00 37.82 61 TYR B C 1
ATOM 2408 O O . TYR B 1 61 ? 36.585 30.424 58.154 1.00 37.21 61 TYR B O 1
ATOM 2417 N N . HIS B 1 62 ? 38.164 30.857 56.639 1.00 37.54 62 HIS B N 1
ATOM 2418 C CA . HIS B 1 62 ? 39.165 31.048 57.676 1.00 35.36 62 HIS B CA 1
ATOM 2419 C C . HIS B 1 62 ? 38.906 32.228 58.596 1.00 35.00 62 HIS B C 1
ATOM 2420 O O . HIS B 1 62 ? 39.198 32.146 59.787 1.00 36.01 62 HIS B O 1
ATOM 2427 N N . TYR B 1 63 ? 38.356 33.316 58.069 1.00 33.02 63 TYR B N 1
ATOM 2428 C CA . TYR B 1 63 ? 38.069 34.449 58.928 1.00 33.21 63 TYR B CA 1
ATOM 2429 C C . TYR B 1 63 ? 36.854 34.139 59.826 1.00 33.08 63 TYR B C 1
ATOM 2430 O O . TYR B 1 63 ? 36.694 34.733 60.885 1.00 33.44 63 TYR B O 1
ATOM 2439 N N . PHE B 1 64 ? 35.998 33.226 59.393 1.00 35.93 64 PHE B N 1
ATOM 2440 C CA . PHE B 1 64 ? 34.864 32.835 60.231 1.00 39.75 64 PHE B CA 1
ATOM 2441 C C . PHE B 1 64 ? 35.499 32.106 61.437 1.00 39.94 64 PHE B C 1
ATOM 2442 O O . PHE B 1 64 ? 35.089 32.307 62.581 1.00 38.40 64 PHE B O 1
ATOM 2450 N N . ARG B 1 65 ? 36.520 31.288 61.169 1.00 39.83 65 ARG B N 1
ATOM 2451 C CA . ARG B 1 65 ? 37.221 30.577 62.240 1.00 41.22 65 ARG B CA 1
ATOM 2452 C C . ARG B 1 65 ? 37.993 31.555 63.117 1.00 40.85 65 ARG B C 1
ATOM 2453 O O . ARG B 1 65 ? 38.047 31.398 64.335 1.00 40.48 65 ARG B O 1
ATOM 2461 N N . ILE B 1 66 ? 38.618 32.561 62.498 1.00 39.79 66 ILE B N 1
ATOM 2462 C CA . ILE B 1 66 ? 39.396 33.531 63.262 1.00 37.69 66 ILE B CA 1
ATOM 2463 C C . ILE B 1 66 ? 38.482 34.341 64.172 1.00 37.23 66 ILE B C 1
ATOM 2464 O O . ILE B 1 66 ? 38.807 34.587 65.324 1.00 36.85 66 ILE B O 1
ATOM 2469 N N . THR B 1 67 ? 37.335 34.751 63.642 1.00 38.76 67 THR B N 1
ATOM 2470 C CA . THR B 1 67 ? 36.365 35.536 64.408 1.00 38.57 67 THR B CA 1
ATOM 2471 C C . THR B 1 67 ? 35.858 34.749 65.630 1.00 39.57 67 THR B C 1
ATOM 2472 O O . THR B 1 67 ? 35.822 35.287 66.738 1.00 37.80 67 THR B O 1
ATOM 2476 N N . SER B 1 68 ? 35.474 33.488 65.431 1.00 40.22 68 SER B N 1
ATOM 2477 C CA . SER B 1 68 ? 34.982 32.664 66.545 1.00 42.57 68 SER B CA 1
ATOM 2478 C C . SER B 1 68 ? 36.068 32.480 67.589 1.00 41.24 68 SER B C 1
ATOM 2479 O O . SER B 1 68 ? 35.804 32.563 68.778 1.00 42.22 68 SER B O 1
ATOM 2482 N N . SER B 1 69 ? 37.294 32.233 67.142 1.00 41.81 69 SER B N 1
ATOM 2483 C CA . SER B 1 69 ? 38.402 32.030 68.075 1.00 43.14 69 SER B CA 1
ATOM 2484 C C . SER B 1 69 ? 38.668 33.272 68.917 1.00 42.66 69 SER B C 1
ATOM 2485 O O . SER B 1 69 ? 38.982 33.180 70.102 1.00 41.93 69 SER B O 1
ATOM 2488 N N . TRP B 1 70 ? 38.531 34.440 68.305 1.00 42.68 70 TRP B N 1
ATOM 2489 C CA . TRP B 1 70 ? 38.755 35.699 69.013 1.00 41.79 70 TRP B CA 1
ATOM 2490 C C . TRP B 1 70 ? 37.682 35.845 70.098 1.00 43.82 70 TRP B C 1
ATOM 2491 O O . TRP B 1 70 ? 37.975 36.149 71.255 1.00 44.08 70 TRP B O 1
ATOM 2502 N N . GLU B 1 71 ? 36.434 35.609 69.711 1.00 45.06 71 GLU B N 1
ATOM 2503 C CA . GLU B 1 71 ? 35.312 35.687 70.631 1.00 47.83 71 GLU B CA 1
ATOM 2504 C C . GLU B 1 71 ? 35.457 34.676 71.781 1.00 47.99 71 GLU B C 1
ATOM 2505 O O . GLU B 1 71 ? 35.314 35.040 72.950 1.00 47.71 71 GLU B O 1
ATOM 2511 N N . ALA B 1 72 ? 35.757 33.419 71.463 1.00 47.00 72 ALA B N 1
ATOM 2512 C CA . ALA B 1 72 ? 35.896 32.396 72.513 1.00 48.11 72 ALA B CA 1
ATOM 2513 C C . ALA B 1 72 ? 37.038 32.658 73.492 1.00 49.75 72 ALA B C 1
ATOM 2514 O O . ALA B 1 72 ? 37.023 32.157 74.627 1.00 51.31 72 ALA B O 1
ATOM 2516 N N . ALA B 1 73 ? 38.024 33.446 73.059 1.00 48.41 73 ALA B N 1
ATOM 2517 C CA . ALA B 1 73 ? 39.189 33.752 73.881 1.00 46.19 73 ALA B CA 1
ATOM 2518 C C . ALA B 1 73 ? 38.981 34.855 74.913 1.00 45.06 73 ALA B C 1
ATOM 2519 O O . ALA B 1 73 ? 39.863 35.094 75.744 1.00 43.78 73 ALA B O 1
ATOM 2521 N N . TYR B 1 74 ? 37.826 35.513 74.877 1.00 44.10 74 TYR B N 1
ATOM 2522 C CA . TYR B 1 74 ? 37.560 36.621 75.795 1.00 45.85 74 TYR B CA 1
ATOM 2523 C C . TYR B 1 74 ? 36.153 36.590 76.367 1.00 47.70 74 TYR B C 1
ATOM 2524 O O . TYR B 1 74 ? 35.250 35.979 75.808 1.00 47.22 74 TYR B O 1
ATOM 2533 N N . ALA B 1 75 ? 35.985 37.266 77.497 1.00 50.03 75 ALA B N 1
ATOM 2534 C CA . ALA B 1 75 ? 34.698 37.356 78.166 1.00 52.28 75 ALA B CA 1
ATOM 2535 C C . ALA B 1 75 ? 34.616 38.759 78.732 1.00 52.67 75 ALA B C 1
ATOM 2536 O O . ALA B 1 75 ? 35.626 39.301 79.189 1.00 52.91 75 ALA B O 1
ATOM 2538 N N . LEU B 1 76 ? 33.432 39.358 78.678 1.00 53.98 76 LEU B N 1
ATOM 2539 C CA . LEU B 1 76 ? 33.239 40.695 79.224 1.00 56.85 76 LEU B CA 1
ATOM 2540 C C . LEU B 1 76 ? 33.146 40.571 80.746 1.00 59.75 76 LEU B C 1
ATOM 2541 O O . LEU B 1 76 ? 32.212 39.970 81.275 1.00 60.59 76 LEU B O 1
ATOM 2546 N N . GLN B 1 77 ? 34.127 41.122 81.450 1.00 62.38 77 GLN B N 1
ATOM 2547 C CA . GLN B 1 77 ? 34.133 41.047 82.903 1.00 65.26 77 GLN B CA 1
ATOM 2548 C C . GLN B 1 77 ? 34.519 42.353 83.565 1.00 65.95 77 GLN B C 1
ATOM 2549 O O . GLN B 1 77 ? 35.691 42.729 83.601 1.00 65.61 77 GLN B O 1
ATOM 2555 N N . ASN B 1 78 ? 33.516 43.036 84.097 1.00 67.28 78 ASN B N 1
ATOM 2556 C CA . ASN B 1 78 ? 33.724 44.298 84.782 1.00 67.32 78 ASN B CA 1
ATOM 2557 C C . ASN B 1 78 ? 34.179 45.381 83.810 1.00 65.88 78 ASN B C 1
ATOM 2558 O O . ASN B 1 78 ? 35.158 46.091 84.061 1.00 65.71 78 ASN B O 1
ATOM 2563 N N . GLY B 1 79 ? 33.462 45.493 82.696 1.00 64.21 79 GLY B N 1
ATOM 2564 C CA . GLY B 1 79 ? 33.776 46.506 81.705 1.00 61.94 79 GLY B CA 1
ATOM 2565 C C . GLY B 1 79 ? 35.102 46.317 80.999 1.00 60.60 79 GLY B C 1
ATOM 2566 O O . GLY B 1 79 ? 35.651 47.274 80.445 1.00 60.83 79 GLY B O 1
ATOM 2567 N N . MET B 1 80 ? 35.628 45.096 81.038 1.00 58.01 80 MET B N 1
ATOM 2568 C CA . MET B 1 80 ? 36.892 44.768 80.375 1.00 55.85 80 MET B CA 1
ATOM 2569 C C . MET B 1 80 ? 36.773 43.375 79.792 1.00 54.11 80 MET B C 1
ATOM 2570 O O . MET B 1 80 ? 35.956 42.562 80.259 1.00 52.91 80 MET B O 1
ATOM 2575 N N . TYR B 1 81 ? 37.561 43.102 78.757 1.00 50.99 81 TYR B N 1
ATOM 2576 C CA . TYR B 1 81 ? 37.563 41.770 78.172 1.00 49.95 81 TYR B CA 1
ATOM 2577 C C . TYR B 1 81 ? 38.777 41.025 78.723 1.00 50.20 81 TYR B C 1
ATOM 2578 O O . TYR B 1 81 ? 39.926 41.351 78.399 1.00 49.00 81 TYR B O 1
ATOM 2587 N N . GLN B 1 82 ? 38.501 40.051 79.587 1.00 50.13 82 GLN B N 1
ATOM 2588 C CA . GLN B 1 82 ? 39.538 39.249 80.230 1.00 51.93 82 GLN B CA 1
ATOM 2589 C C . GLN B 1 82 ? 39.745 37.939 79.480 1.00 52.51 82 GLN B C 1
ATOM 2590 O O . GLN B 1 82 ? 38.784 37.322 79.001 1.00 51.27 82 GLN B O 1
ATOM 2596 N N . PRO B 1 83 ? 41.002 37.474 79.401 1.00 52.63 83 PRO B N 1
ATOM 2597 C CA . PRO B 1 83 ? 41.297 36.215 78.706 1.00 54.01 83 PRO B CA 1
ATOM 2598 C C . PRO B 1 83 ? 40.470 35.089 79.335 1.00 54.19 83 PRO B C 1
ATOM 2599 O O . PRO B 1 83 ? 40.317 35.045 80.548 1.00 55.58 83 PRO B O 1
ATOM 2603 N N . THR B 1 84 ? 39.943 34.184 78.522 1.00 55.65 84 THR B N 1
ATOM 2604 C CA . THR B 1 84 ? 39.141 33.068 79.039 1.00 56.94 84 THR B CA 1
ATOM 2605 C C . THR B 1 84 ? 39.962 31.811 79.315 1.00 57.41 84 THR B C 1
ATOM 2606 O O . THR B 1 84 ? 39.539 30.939 80.071 1.00 58.02 84 THR B O 1
ATOM 2610 N N . GLY B 1 85 ? 41.132 31.715 78.694 1.00 57.47 85 GLY B N 1
ATOM 2611 C CA . GLY B 1 85 ? 41.945 30.524 78.856 1.00 57.50 85 GLY B CA 1
ATOM 2612 C C . GLY B 1 85 ? 42.035 29.828 77.506 1.00 57.43 85 GLY B C 1
ATOM 2613 O O . GLY B 1 85 ? 43.021 29.158 77.205 1.00 56.88 85 GLY B O 1
ATOM 2614 N N . GLU B 1 86 ? 40.998 29.985 76.686 1.00 57.63 86 GLU B N 1
ATOM 2615 C CA . GLU B 1 86 ? 40.996 29.399 75.346 1.00 58.46 86 GLU B CA 1
ATOM 2616 C C . GLU B 1 86 ? 41.999 30.199 74.496 1.00 58.56 86 GLU B C 1
ATOM 2617 O O . GLU B 1 86 ? 41.974 31.436 74.495 1.00 57.97 86 GLU B O 1
ATOM 2623 N N . LEU B 1 87 ? 42.882 29.506 73.780 1.00 57.23 87 LEU B N 1
ATOM 2624 C CA . LEU B 1 87 ? 43.877 30.187 72.961 1.00 57.57 87 LEU B CA 1
ATOM 2625 C C . LEU B 1 87 ? 43.272 30.816 71.702 1.00 56.86 87 LEU B C 1
ATOM 2626 O O . LEU B 1 87 ? 42.212 30.407 71.237 1.00 56.89 87 LEU B O 1
ATOM 2631 N N . PHE B 1 88 ? 43.943 31.831 71.169 1.00 55.84 88 PHE B N 1
ATOM 2632 C CA . PHE B 1 88 ? 43.470 32.512 69.976 1.00 55.37 88 PHE B CA 1
ATOM 2633 C C . PHE B 1 88 ? 44.300 31.944 68.847 1.00 56.62 88 PHE B C 1
ATOM 2634 O O . PHE B 1 88 ? 45.504 32.196 68.757 1.00 57.34 88 PHE B O 1
ATOM 2642 N N . ASN B 1 89 ? 43.651 31.162 67.991 1.00 58.49 89 ASN B N 1
ATOM 2643 C CA . ASN B 1 89 ? 44.352 30.504 66.899 1.00 59.94 89 ASN B CA 1
ATOM 2644 C C . ASN B 1 89 ? 44.873 31.420 65.799 1.00 60.66 89 ASN B C 1
ATOM 2645 O O . ASN B 1 89 ? 44.112 31.991 65.027 1.00 60.88 89 ASN B O 1
ATOM 2650 N N . ASP B 1 90 ? 46.193 31.518 65.733 1.00 61.50 90 ASP B N 1
ATOM 2651 C CA . ASP B 1 90 ? 46.878 32.343 64.757 1.00 62.44 90 ASP B CA 1
ATOM 2652 C C . ASP B 1 90 ? 47.252 31.488 63.546 1.00 62.06 90 ASP B C 1
ATOM 2653 O O . ASP B 1 90 ? 47.763 31.992 62.539 1.00 65.36 90 ASP B O 1
ATOM 2658 N N . ALA B 1 91 ? 46.999 30.189 63.644 1.00 58.15 91 ALA B N 1
ATOM 2659 C CA . ALA B 1 91 ? 47.323 29.283 62.562 1.00 54.79 91 ALA B CA 1
ATOM 2660 C C . ALA B 1 91 ? 46.371 29.389 61.375 1.00 51.46 91 ALA B C 1
ATOM 2661 O O . ALA B 1 91 ? 46.767 29.126 60.239 1.00 51.61 91 ALA B O 1
ATOM 2663 N N . TYR B 1 92 ? 45.122 29.765 61.623 1.00 47.60 92 TYR B N 1
ATOM 2664 C CA . TYR B 1 92 ? 44.159 29.870 60.527 1.00 46.30 92 TYR B CA 1
ATOM 2665 C C . TYR B 1 92 ? 44.623 30.770 59.398 1.00 43.37 92 TYR B C 1
ATOM 2666 O O . TYR B 1 92 ? 44.473 30.428 58.230 1.00 40.46 92 TYR B O 1
ATOM 2675 N N . ARG B 1 93 ? 45.190 31.917 59.753 1.00 40.64 93 ARG B N 1
ATOM 2676 C CA . ARG B 1 93 ? 45.668 32.861 58.739 1.00 40.63 93 ARG B CA 1
ATOM 2677 C C . ARG B 1 93 ? 46.860 32.263 57.964 1.00 38.72 93 ARG B C 1
ATOM 2678 O O . ARG B 1 93 ? 46.959 32.416 56.754 1.00 35.92 93 ARG B O 1
ATOM 2686 N N . TYR B 1 94 ? 47.749 31.566 58.658 1.00 38.88 94 TYR B N 1
ATOM 2687 C CA . TYR B 1 94 ? 48.884 30.961 57.987 1.00 39.51 94 TYR B CA 1
ATOM 2688 C C . TYR B 1 94 ? 48.456 29.865 57.006 1.00 39.98 94 TYR B C 1
ATOM 2689 O O . TYR B 1 94 ? 49.039 29.753 55.924 1.00 40.58 94 TYR B O 1
ATOM 2698 N N . VAL B 1 95 ? 47.465 29.036 57.372 1.00 37.28 95 VAL B N 1
ATOM 2699 C CA . VAL B 1 95 ? 46.995 27.995 56.451 1.00 36.04 95 VAL B CA 1
ATOM 2700 C C . VAL B 1 95 ? 46.228 28.653 55.293 1.00 32.70 95 VAL B C 1
ATOM 2701 O O . VAL B 1 95 ? 46.217 28.151 54.180 1.00 32.71 95 VAL B O 1
ATOM 2705 N N . ASP B 1 96 ? 45.588 29.778 55.559 1.00 31.93 96 ASP B N 1
ATOM 2706 C CA . ASP B 1 96 ? 44.878 30.507 54.505 1.00 34.94 96 ASP B CA 1
ATOM 2707 C C . ASP B 1 96 ? 45.932 31.012 53.474 1.00 35.32 96 ASP B C 1
ATOM 2708 O O . ASP B 1 96 ? 45.709 30.972 52.266 1.00 35.78 96 ASP B O 1
ATOM 2713 N N . TRP B 1 97 ? 47.085 31.478 53.959 1.00 33.76 97 TRP B N 1
ATOM 2714 C CA . TRP B 1 97 ? 48.138 31.955 53.045 1.00 33.96 97 TRP B CA 1
ATOM 2715 C C . TRP B 1 97 ? 48.606 30.836 52.122 1.00 31.74 97 TRP B C 1
ATOM 2716 O O . TRP B 1 97 ? 48.675 30.989 50.899 1.00 31.39 97 TRP B O 1
ATOM 2727 N N . LEU B 1 98 ? 48.897 29.681 52.707 1.00 34.67 98 LEU B N 1
ATOM 2728 C CA . LEU B 1 98 ? 49.382 28.554 51.916 1.00 35.02 98 LEU B CA 1
ATOM 2729 C C . LEU B 1 98 ? 48.447 28.142 50.786 1.00 34.98 98 LEU B C 1
ATOM 2730 O O . LEU B 1 98 ? 48.892 27.777 49.700 1.00 32.12 98 LEU B O 1
ATOM 2735 N N . LEU B 1 99 ? 47.146 28.173 51.047 1.00 34.01 99 LEU B N 1
ATOM 2736 C CA . LEU B 1 99 ? 46.184 27.782 50.034 1.00 34.26 99 LEU B CA 1
ATOM 2737 C C . LEU B 1 99 ? 45.886 28.896 49.022 1.00 35.23 99 LEU B C 1
ATOM 2738 O O . LEU B 1 99 ? 45.690 28.616 47.832 1.00 36.01 99 LEU B O 1
ATOM 2743 N N . THR B 1 100 ? 45.876 30.153 49.471 1.00 31.94 100 THR B N 1
ATOM 2744 C CA . THR B 1 100 ? 45.510 31.240 48.573 1.00 31.78 100 THR B CA 1
ATOM 2745 C C . THR B 1 100 ? 46.603 31.924 47.763 1.00 33.28 100 THR B C 1
ATOM 2746 O O . THR B 1 100 ? 46.358 32.295 46.618 1.00 33.20 100 THR B O 1
ATOM 2750 N N . VAL B 1 101 ? 47.788 32.115 48.344 1.00 31.51 101 VAL B N 1
ATOM 2751 C CA . VAL B 1 101 ? 48.838 32.798 47.600 1.00 34.09 101 VAL B CA 1
ATOM 2752 C C . VAL B 1 101 ? 49.158 32.157 46.260 1.00 33.40 101 VAL B C 1
ATOM 2753 O O . VAL B 1 101 ? 49.433 32.865 45.295 1.00 34.24 101 VAL B O 1
ATOM 2757 N N . PRO B 1 102 ? 49.125 30.810 46.169 1.00 33.78 102 PRO B N 1
ATOM 2758 C CA . PRO B 1 102 ? 49.426 30.267 44.842 1.00 32.00 102 PRO B CA 1
ATOM 2759 C C . PRO B 1 102 ? 48.329 30.673 43.847 1.00 32.39 102 PRO B C 1
ATOM 2760 O O . PRO B 1 102 ? 48.610 31.054 42.702 1.00 29.87 102 PRO B O 1
ATOM 2764 N N . LEU B 1 103 ? 47.074 30.601 44.293 1.00 29.43 103 LEU B N 1
ATOM 2765 C CA . LEU B 1 103 ? 45.948 30.935 43.429 1.00 30.68 103 LEU B CA 1
ATOM 2766 C C . LEU B 1 103 ? 45.981 32.398 42.988 1.00 30.44 103 LEU B C 1
ATOM 2767 O O . LEU B 1 103 ? 45.578 32.728 41.879 1.00 32.81 103 LEU B O 1
ATOM 2772 N N . LEU B 1 104 ? 46.439 33.284 43.864 1.00 30.96 104 LEU B N 1
ATOM 2773 C CA . LEU B 1 104 ? 46.509 34.689 43.488 1.00 30.99 104 LEU B CA 1
ATOM 2774 C C . LEU B 1 104 ? 47.453 34.853 42.287 1.00 31.59 104 LEU B C 1
ATOM 2775 O O . LEU B 1 104 ? 47.178 35.667 41.368 1.00 28.94 104 LEU B O 1
ATOM 2780 N N . THR B 1 105 ? 48.550 34.087 42.255 1.00 31.00 105 THR B N 1
ATOM 2781 C CA . THR B 1 105 ? 49.447 34.233 41.103 1.00 33.22 105 THR B CA 1
ATOM 2782 C C . THR B 1 105 ? 48.809 33.645 39.854 1.00 34.13 105 THR B C 1
ATOM 2783 O O . THR B 1 105 ? 48.886 34.235 38.760 1.00 34.24 105 THR B O 1
ATOM 2787 N N . VAL B 1 106 ? 48.138 32.504 40.026 1.00 33.93 106 VAL B N 1
ATOM 2788 C CA . VAL B 1 106 ? 47.486 31.829 38.918 1.00 33.42 106 VAL B CA 1
ATOM 2789 C C . VAL B 1 106 ? 46.448 32.708 38.238 1.00 32.92 106 VAL B C 1
ATOM 2790 O O . VAL B 1 106 ? 46.436 32.816 37.022 1.00 33.48 106 VAL B O 1
ATOM 2794 N N . GLU B 1 107 ? 45.587 33.367 39.001 1.00 33.86 107 GLU B N 1
ATOM 2795 C CA . GLU B 1 107 ? 44.558 34.179 38.359 1.00 33.37 107 GLU B CA 1
ATOM 2796 C C . GLU B 1 107 ? 45.121 35.365 37.564 1.00 34.22 107 GLU B C 1
ATOM 2797 O O . GLU B 1 107 ? 44.539 35.772 36.571 1.00 33.73 107 GLU B O 1
ATOM 2803 N N . LEU B 1 108 ? 46.250 35.920 37.996 1.00 32.94 108 LEU B N 1
ATOM 2804 C CA . LEU B 1 108 ? 46.874 37.015 37.257 1.00 33.44 108 LEU B CA 1
ATOM 2805 C C . LEU B 1 108 ? 47.424 36.434 35.936 1.00 33.65 108 LEU B C 1
ATOM 2806 O O . LEU B 1 108 ? 47.205 36.987 34.862 1.00 31.50 108 LEU B O 1
ATOM 2811 N N . VAL B 1 109 ? 48.114 35.299 36.017 1.00 35.64 109 VAL B N 1
ATOM 2812 C CA . VAL B 1 109 ? 48.674 34.684 34.815 1.00 36.01 109 VAL B CA 1
ATOM 2813 C C . VAL B 1 109 ? 47.576 34.491 33.766 1.00 38.24 109 VAL B C 1
ATOM 2814 O O . VAL B 1 109 ? 47.752 34.853 32.600 1.00 38.17 109 VAL B O 1
ATOM 2818 N N . LEU B 1 110 ? 46.433 33.952 34.195 1.00 37.25 110 LEU B N 1
ATOM 2819 C CA . LEU B 1 110 ? 45.313 33.697 33.296 1.00 38.18 110 LEU B CA 1
ATOM 2820 C C . LEU B 1 110 ? 44.714 34.912 32.578 1.00 37.89 110 LEU B C 1
ATOM 2821 O O . LEU B 1 110 ? 44.055 34.734 31.558 1.00 41.40 110 LEU B O 1
ATOM 2826 N N . VAL B 1 111 ? 44.893 36.126 33.089 1.00 37.80 111 VAL B N 1
ATOM 2827 C CA . VAL B 1 111 ? 44.360 37.293 32.376 1.00 39.54 111 VAL B CA 1
ATOM 2828 C C . VAL B 1 111 ? 45.491 38.082 31.727 1.00 42.56 111 VAL B C 1
ATOM 2829 O O . VAL B 1 111 ? 45.255 39.163 31.172 1.00 42.57 111 VAL B O 1
ATOM 2833 N N . MET B 1 112 ? 46.713 37.536 31.790 1.00 43.60 112 MET B N 1
ATOM 2834 C CA . MET B 1 112 ? 47.897 38.205 31.254 1.00 46.48 112 MET B CA 1
ATOM 2835 C C . MET B 1 112 ? 48.023 38.330 29.738 1.00 48.30 112 MET B C 1
ATOM 2836 O O . MET B 1 112 ? 48.862 39.090 29.254 1.00 49.13 112 MET B O 1
ATOM 2841 N N . GLY B 1 113 ? 47.224 37.579 28.990 1.00 49.61 113 GLY B N 1
ATOM 2842 C CA . GLY B 1 113 ? 47.296 37.664 27.545 1.00 51.81 113 GLY B CA 1
ATOM 2843 C C . GLY B 1 113 ? 48.426 36.858 26.922 1.00 53.41 113 GLY B C 1
ATOM 2844 O O . GLY B 1 113 ? 48.764 37.057 25.757 1.00 53.76 113 GLY B O 1
ATOM 2845 N N . LEU B 1 114 ? 49.020 35.955 27.696 1.00 54.50 114 LEU B N 1
ATOM 2846 C CA . LEU B 1 114 ? 50.112 35.107 27.215 1.00 53.53 114 LEU B CA 1
ATOM 2847 C C . LEU B 1 114 ? 49.598 34.014 26.284 1.00 53.83 114 LEU B C 1
ATOM 2848 O O . LEU B 1 114 ? 48.430 33.627 26.344 1.00 52.27 114 LEU B O 1
ATOM 2853 N N . PRO B 1 115 ? 50.475 33.495 25.406 1.00 55.53 115 PRO B N 1
ATOM 2854 C CA . PRO B 1 115 ? 50.074 32.424 24.483 1.00 55.82 115 PRO B CA 1
ATOM 2855 C C . PRO B 1 115 ? 49.756 31.176 25.321 1.00 56.85 115 PRO B C 1
ATOM 2856 O O . PRO B 1 115 ? 50.438 30.908 26.312 1.00 54.92 115 PRO B O 1
ATOM 2860 N N . LYS B 1 116 ? 48.727 30.425 24.931 1.00 58.55 116 LYS B N 1
ATOM 2861 C CA . LYS B 1 116 ? 48.340 29.206 25.655 1.00 61.21 116 LYS B CA 1
ATOM 2862 C C . LYS B 1 116 ? 49.528 28.303 26.028 1.00 61.19 116 LYS B C 1
ATOM 2863 O O . LYS B 1 116 ? 49.583 27.745 27.121 1.00 63.53 116 LYS B O 1
ATOM 2869 N N . ASN B 1 117 ? 50.475 28.162 25.113 1.00 61.14 117 ASN B N 1
ATOM 2870 C CA . ASN B 1 117 ? 51.651 27.329 25.337 1.00 60.73 117 ASN B CA 1
ATOM 2871 C C . ASN B 1 117 ? 52.547 27.870 26.442 1.00 59.50 117 ASN B C 1
ATOM 2872 O O . ASN B 1 117 ? 53.487 27.196 26.864 1.00 59.61 117 ASN B O 1
ATOM 2877 N N . GLU B 1 118 ? 52.267 29.091 26.892 1.00 56.83 118 GLU B N 1
ATOM 2878 C CA . GLU B 1 118 ? 53.057 29.719 27.948 1.00 54.28 118 GLU B CA 1
ATOM 2879 C C . GLU B 1 118 ? 52.298 29.933 29.260 1.00 51.05 118 GLU B C 1
ATOM 2880 O O . GLU B 1 118 ? 52.919 30.093 30.300 1.00 50.56 118 GLU B O 1
ATOM 2886 N N . ARG B 1 119 ? 50.969 29.951 29.202 1.00 49.32 119 ARG B N 1
ATOM 2887 C CA . ARG B 1 119 ? 50.131 30.154 30.386 1.00 48.14 119 ARG B CA 1
ATOM 2888 C C . ARG B 1 119 ? 50.325 29.071 31.446 1.00 46.50 119 ARG B C 1
ATOM 2889 O O . ARG B 1 119 ? 50.531 29.382 32.626 1.00 45.24 119 ARG B O 1
ATOM 2897 N N . GLY B 1 120 ? 50.236 27.811 31.020 1.00 41.99 120 GLY B N 1
ATOM 2898 C CA . GLY B 1 120 ? 50.394 26.698 31.936 1.00 39.45 120 GLY B CA 1
ATOM 2899 C C . GLY B 1 120 ? 51.741 26.683 32.631 1.00 39.20 120 GLY B C 1
ATOM 2900 O O . GLY B 1 120 ? 51.792 26.551 33.840 1.00 38.17 120 GLY B O 1
ATOM 2901 N N . PRO B 1 121 ? 52.863 26.801 31.894 1.00 38.19 121 PRO B N 1
ATOM 2902 C CA . PRO B 1 121 ? 54.174 26.793 32.545 1.00 36.52 121 PRO B CA 1
ATOM 2903 C C . PRO B 1 121 ? 54.352 27.930 33.562 1.00 35.56 121 PRO B C 1
ATOM 2904 O O . PRO B 1 121 ? 54.921 27.729 34.639 1.00 33.75 121 PRO B O 1
ATOM 2908 N N . LEU B 1 122 ? 53.879 29.124 33.217 1.00 33.86 122 LEU B N 1
ATOM 2909 C CA . LEU B 1 122 ? 54.028 30.267 34.122 1.00 35.40 122 LEU B CA 1
ATOM 2910 C C . LEU B 1 122 ? 53.147 30.142 35.367 1.00 33.97 122 LEU B C 1
ATOM 2911 O O . LEU B 1 122 ? 53.568 30.480 36.461 1.00 34.81 122 LEU B O 1
ATOM 2916 N N . ALA B 1 123 ? 51.924 29.651 35.205 1.00 33.34 123 ALA B N 1
ATOM 2917 C CA . ALA B 1 123 ? 51.034 29.486 36.359 1.00 32.27 123 ALA B CA 1
ATOM 2918 C C . ALA B 1 123 ? 51.655 28.488 37.328 1.00 32.13 123 ALA B C 1
ATOM 2919 O O . ALA B 1 123 ? 51.626 28.682 38.537 1.00 32.67 123 ALA B O 1
ATOM 2921 N N . ALA B 1 124 ? 52.223 27.410 36.789 1.00 31.51 124 ALA B N 1
ATOM 2922 C CA . ALA B 1 124 ? 52.819 26.380 37.631 1.00 32.79 124 ALA B CA 1
ATOM 2923 C C . ALA B 1 124 ? 54.064 26.887 38.335 1.00 31.64 124 ALA B C 1
ATOM 2924 O O . ALA B 1 124 ? 54.295 26.587 39.497 1.00 30.66 124 ALA B O 1
ATOM 2926 N N . LYS B 1 125 ? 54.894 27.633 37.625 1.00 32.32 125 LYS B N 1
ATOM 2927 C CA . LYS B 1 125 ? 56.105 28.151 38.248 1.00 33.10 125 LYS B CA 1
ATOM 2928 C C . LYS B 1 125 ? 55.785 29.149 39.374 1.00 32.01 125 LYS B C 1
ATOM 2929 O O . LYS B 1 125 ? 56.307 29.026 40.466 1.00 31.54 125 LYS B O 1
ATOM 2935 N N . LEU B 1 126 ? 54.928 30.133 39.108 1.00 32.86 126 LEU B N 1
ATOM 2936 C CA . LEU B 1 126 ? 54.574 31.119 40.136 1.00 33.86 126 LEU B CA 1
ATOM 2937 C C . LEU B 1 126 ? 53.777 30.495 41.305 1.00 34.33 126 LEU B C 1
ATOM 2938 O O . LEU B 1 126 ? 53.980 30.848 42.473 1.00 33.20 126 LEU B O 1
ATOM 2943 N N . GLY B 1 127 ? 52.857 29.585 40.983 1.00 32.57 127 GLY B N 1
ATOM 2944 C CA . GLY B 1 127 ? 52.081 28.954 42.036 1.00 31.55 127 GLY B CA 1
ATOM 2945 C C . GLY B 1 127 ? 52.950 28.170 43.007 1.00 31.75 127 GLY B C 1
ATOM 2946 O O . GLY B 1 127 ? 52.796 28.272 44.222 1.00 32.44 127 GLY B O 1
ATOM 2947 N N . PHE B 1 128 ? 53.868 27.369 42.491 1.00 31.98 128 PHE B N 1
ATOM 2948 C CA . PHE B 1 128 ? 54.730 26.612 43.394 1.00 32.28 128 PHE B CA 1
ATOM 2949 C C . PHE B 1 128 ? 55.792 27.439 44.137 1.00 31.11 128 PHE B C 1
ATOM 2950 O O . PHE B 1 128 ? 56.216 27.063 45.239 1.00 29.66 128 PHE B O 1
ATOM 2958 N N . LEU B 1 129 ? 56.198 28.572 43.557 1.00 31.29 129 LEU B N 1
ATOM 2959 C CA . LEU B 1 129 ? 57.158 29.472 44.213 1.00 32.37 129 LEU B CA 1
ATOM 2960 C C . LEU B 1 129 ? 56.397 30.135 45.364 1.00 31.80 129 LEU B C 1
ATOM 2961 O O . LEU B 1 129 ? 56.931 30.321 46.449 1.00 33.48 129 LEU B O 1
ATOM 2966 N N . ALA B 1 130 ? 55.144 30.492 45.125 1.00 32.38 130 ALA B N 1
ATOM 2967 C CA . ALA B 1 130 ? 54.353 31.116 46.188 1.00 32.09 130 ALA B CA 1
ATOM 2968 C C . ALA B 1 130 ? 54.151 30.139 47.340 1.00 30.68 130 ALA B C 1
ATOM 2969 O O . ALA B 1 130 ? 54.320 30.490 48.512 1.00 30.28 130 ALA B O 1
ATOM 2971 N N . ALA B 1 131 ? 53.799 28.905 47.013 1.00 30.86 131 ALA B N 1
ATOM 2972 C CA . ALA B 1 131 ? 53.572 27.908 48.061 1.00 31.48 131 ALA B CA 1
ATOM 2973 C C . ALA B 1 131 ? 54.858 27.681 48.850 1.00 29.90 131 ALA B C 1
ATOM 2974 O O . ALA B 1 131 ? 54.837 27.614 50.069 1.00 29.58 131 ALA B O 1
ATOM 2976 N N . LEU B 1 132 ? 55.981 27.560 48.148 1.00 30.11 132 LEU B N 1
ATOM 2977 C CA . LEU B 1 132 ? 57.250 27.331 48.833 1.00 30.61 132 LEU B CA 1
ATOM 2978 C C . LEU B 1 132 ? 57.597 28.502 49.756 1.00 29.34 132 LEU B C 1
ATOM 2979 O O . LEU B 1 132 ? 58.158 28.310 50.829 1.00 29.08 132 LEU B O 1
ATOM 2984 N N . MET B 1 133 ? 57.252 29.709 49.315 1.00 30.04 133 MET B N 1
ATOM 2985 C CA . MET B 1 133 ? 57.523 30.942 50.061 1.00 30.56 133 MET B CA 1
ATOM 2986 C C . MET B 1 133 ? 56.853 30.798 51.415 1.00 31.15 133 MET B C 1
ATOM 2987 O O . MET B 1 133 ? 57.451 31.081 52.463 1.00 30.90 133 MET B O 1
ATOM 2992 N N . ILE B 1 134 ? 55.611 30.311 51.394 1.00 31.59 134 ILE B N 1
ATOM 2993 C CA . ILE B 1 134 ? 54.851 30.136 52.624 1.00 28.81 134 ILE B CA 1
ATOM 2994 C C . ILE B 1 134 ? 55.368 29.003 53.500 1.00 28.84 134 ILE B C 1
ATOM 2995 O O . ILE B 1 134 ? 55.451 29.138 54.722 1.00 27.70 134 ILE B O 1
ATOM 3000 N N . VAL B 1 135 ? 55.726 27.889 52.867 1.00 30.51 135 VAL B N 1
ATOM 3001 C CA . VAL B 1 135 ? 56.279 26.748 53.572 1.00 32.39 135 VAL B CA 1
ATOM 3002 C C . VAL B 1 135 ? 57.576 27.149 54.296 1.00 32.52 135 VAL B C 1
ATOM 3003 O O . VAL B 1 135 ? 57.757 26.816 55.458 1.00 30.38 135 VAL B O 1
ATOM 3007 N N . LEU B 1 136 ? 58.470 27.880 53.622 1.00 33.44 136 LEU B N 1
ATOM 3008 C CA . LEU B 1 136 ? 59.725 28.307 54.255 1.00 33.84 136 LEU B CA 1
ATOM 3009 C C . LEU B 1 136 ? 59.508 29.281 55.433 1.00 35.23 136 LEU B C 1
ATOM 3010 O O . LEU B 1 136 ? 60.272 29.295 56.391 1.00 35.44 136 LEU B O 1
ATOM 3015 N N . GLY B 1 137 ? 58.466 30.097 55.369 1.00 36.91 137 GLY B N 1
ATOM 3016 C CA . GLY B 1 137 ? 58.233 31.013 56.463 1.00 39.41 137 GLY B CA 1
ATOM 3017 C C . GLY B 1 137 ? 57.716 30.310 57.709 1.00 41.84 137 GLY B C 1
ATOM 3018 O O . GLY B 1 137 ? 57.852 30.824 58.817 1.00 43.43 137 GLY B O 1
ATOM 3019 N N . TYR B 1 138 ? 57.145 29.124 57.542 1.00 42.98 138 TYR B N 1
ATOM 3020 C CA . TYR B 1 138 ? 56.559 28.401 58.674 1.00 43.76 138 TYR B CA 1
ATOM 3021 C C . TYR B 1 138 ? 57.432 28.274 59.912 1.00 42.64 138 TYR B C 1
ATOM 3022 O O . TYR B 1 138 ? 57.044 28.728 60.987 1.00 42.32 138 TYR B O 1
ATOM 3031 N N . PRO B 1 139 ? 58.625 27.665 59.783 1.00 42.38 139 PRO B N 1
ATOM 3032 C CA . PRO B 1 139 ? 59.485 27.519 60.963 1.00 42.36 139 PRO B CA 1
ATOM 3033 C C . PRO B 1 139 ? 59.791 28.862 61.616 1.00 43.77 139 PRO B C 1
ATOM 3034 O O . PRO B 1 139 ? 59.871 28.975 62.846 1.00 42.49 139 PRO B O 1
ATOM 3038 N N . GLY B 1 140 ? 59.960 29.881 60.780 1.00 44.78 140 GLY B N 1
ATOM 3039 C CA . GLY B 1 140 ? 60.280 31.191 61.298 1.00 47.66 140 GLY B CA 1
ATOM 3040 C C . GLY B 1 140 ? 59.152 31.793 62.097 1.00 50.33 140 GLY B C 1
ATOM 3041 O O . GLY B 1 140 ? 59.375 32.348 63.170 1.00 50.13 140 GLY B O 1
ATOM 3042 N N . GLU B 1 141 ? 57.934 31.662 61.577 1.00 53.37 141 GLU B N 1
ATOM 3043 C CA . GLU B 1 141 ? 56.753 32.218 62.220 1.00 57.11 141 GLU B CA 1
ATOM 3044 C C . GLU B 1 141 ? 56.421 31.620 63.594 1.00 58.82 141 GLU B C 1
ATOM 3045 O O . GLU B 1 141 ? 56.008 32.353 64.495 1.00 59.69 141 GLU B O 1
ATOM 3051 N N . VAL B 1 142 ? 56.595 30.312 63.767 1.00 60.14 142 VAL B N 1
ATOM 3052 C CA . VAL B 1 142 ? 56.281 29.676 65.052 1.00 62.64 142 VAL B CA 1
ATOM 3053 C C . VAL B 1 142 ? 57.500 29.611 65.966 1.00 64.25 142 VAL B C 1
ATOM 3054 O O . VAL B 1 142 ? 57.460 28.999 67.035 1.00 63.91 142 VAL B O 1
ATOM 3058 N N . SER B 1 143 ? 58.582 30.245 65.527 1.00 66.64 143 SER B N 1
ATOM 3059 C CA . SER B 1 143 ? 59.831 30.276 66.279 1.00 68.31 143 SER B CA 1
ATOM 3060 C C . SER B 1 143 ? 59.682 31.004 67.607 1.00 69.35 143 SER B C 1
ATOM 3061 O O . SER B 1 143 ? 58.982 32.014 67.696 1.00 68.53 143 SER B O 1
ATOM 3064 N N . GLU B 1 144 ? 60.345 30.488 68.638 1.00 71.03 144 GLU B N 1
ATOM 3065 C CA . GLU B 1 144 ? 60.294 31.114 69.956 1.00 72.66 144 GLU B CA 1
ATOM 3066 C C . GLU B 1 144 ? 61.207 32.341 69.891 1.00 72.07 144 GLU B C 1
ATOM 3067 O O . GLU B 1 144 ? 60.837 33.436 70.318 1.00 73.20 144 GLU B O 1
ATOM 3073 N N . ASN B 1 145 ? 62.392 32.138 69.321 1.00 71.14 145 ASN B N 1
ATOM 3074 C CA . ASN B 1 145 ? 63.413 33.177 69.165 1.00 70.22 145 ASN B CA 1
ATOM 3075 C C . ASN B 1 145 ? 63.123 34.155 68.016 1.00 68.17 145 ASN B C 1
ATOM 3076 O O . ASN B 1 145 ? 63.089 33.765 66.852 1.00 68.42 145 ASN B O 1
ATOM 3081 N N . ALA B 1 146 ? 62.939 35.429 68.350 1.00 65.32 146 ALA B N 1
ATOM 3082 C CA . ALA B 1 146 ? 62.646 36.457 67.354 1.00 62.95 146 ALA B CA 1
ATOM 3083 C C . ALA B 1 146 ? 63.876 37.219 66.874 1.00 60.71 146 ALA B C 1
ATOM 3084 O O . ALA B 1 146 ? 63.768 38.345 66.420 1.00 60.93 146 ALA B O 1
ATOM 3086 N N . ALA B 1 147 ? 65.043 36.602 66.962 1.00 59.56 147 ALA B N 1
ATOM 3087 C CA . ALA B 1 147 ? 66.277 37.258 66.546 1.00 57.49 147 ALA B CA 1
ATOM 3088 C C . ALA B 1 147 ? 66.544 37.194 65.050 1.00 56.17 147 ALA B C 1
ATOM 3089 O O . ALA B 1 147 ? 66.329 36.165 64.404 1.00 54.27 147 ALA B O 1
ATOM 3091 N N . LEU B 1 148 ? 67.040 38.308 64.522 1.00 55.57 148 LEU B N 1
ATOM 3092 C CA . LEU B 1 148 ? 67.378 38.434 63.121 1.00 56.18 148 LEU B CA 1
ATOM 3093 C C . LEU B 1 148 ? 68.525 37.488 62.805 1.00 57.39 148 LEU B C 1
ATOM 3094 O O . LEU B 1 148 ? 68.505 36.781 61.804 1.00 57.80 148 LEU B O 1
ATOM 3099 N N . PHE B 1 149 ? 69.543 37.481 63.653 1.00 58.83 149 PHE B N 1
ATOM 3100 C CA . PHE B 1 149 ? 70.667 36.582 63.444 1.00 59.43 149 PHE B CA 1
ATOM 3101 C C . PHE B 1 149 ? 70.331 35.322 64.207 1.00 58.56 149 PHE B C 1
ATOM 3102 O O . PHE B 1 149 ? 70.937 35.033 65.245 1.00 60.55 149 PHE B O 1
ATOM 3110 N N . GLY B 1 150 ? 69.349 34.585 63.700 1.00 55.58 150 GLY B N 1
ATOM 3111 C CA . GLY B 1 150 ? 68.926 33.361 64.353 1.00 51.95 150 GLY B CA 1
ATOM 3112 C C . GLY B 1 150 ? 67.810 32.699 63.564 1.00 49.65 150 GLY B C 1
ATOM 3113 O O . GLY B 1 150 ? 67.642 32.975 62.383 1.00 48.33 150 GLY B O 1
ATOM 3114 N N . THR B 1 151 ? 67.043 31.844 64.235 1.00 47.06 151 THR B N 1
ATOM 3115 C CA . THR B 1 151 ? 65.935 31.100 63.631 1.00 45.46 151 THR B CA 1
ATOM 3116 C C . THR B 1 151 ? 64.956 31.941 62.817 1.00 41.87 151 THR B C 1
ATOM 3117 O O . THR B 1 151 ? 64.674 31.613 61.679 1.00 41.16 151 THR B O 1
ATOM 3121 N N . ARG B 1 152 ? 64.421 33.007 63.403 1.00 40.24 152 ARG B N 1
ATOM 3122 C CA . ARG B 1 152 ? 63.481 33.850 62.679 1.00 40.38 152 ARG B CA 1
ATOM 3123 C C . ARG B 1 152 ? 64.123 34.508 61.454 1.00 39.57 152 ARG B C 1
ATOM 3124 O O . ARG B 1 152 ? 63.541 34.517 60.373 1.00 37.38 152 ARG B O 1
ATOM 3132 N N . GLY B 1 153 ? 65.334 35.042 61.619 1.00 39.68 153 GLY B N 1
ATOM 3133 C CA . GLY B 1 153 ? 66.023 35.670 60.499 1.00 39.53 153 GLY B CA 1
ATOM 3134 C C . GLY B 1 153 ? 66.437 34.693 59.404 1.00 39.85 153 GLY B C 1
ATOM 3135 O O . GLY B 1 153 ? 66.427 35.031 58.224 1.00 40.68 153 GLY B O 1
ATOM 3136 N N . LEU B 1 154 ? 66.802 33.474 59.778 1.00 40.48 154 LEU B N 1
ATOM 3137 C CA . LEU B 1 154 ? 67.216 32.484 58.775 1.00 39.91 154 LEU B CA 1
ATOM 3138 C C . LEU B 1 154 ? 66.046 32.105 57.844 1.00 38.78 154 LEU B C 1
ATOM 3139 O O . LEU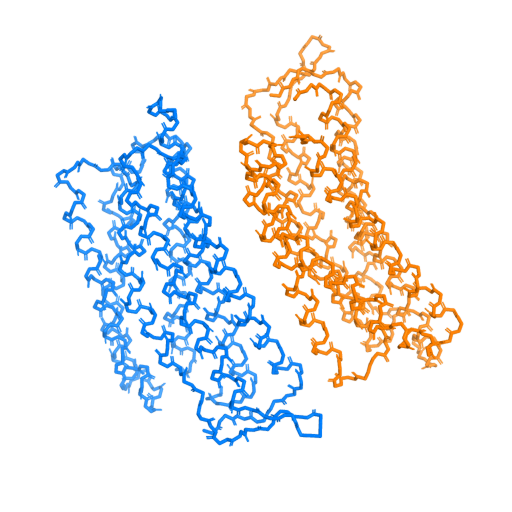 B 1 154 ? 66.143 32.211 56.612 1.00 38.58 154 LEU B O 1
ATOM 3144 N N . TRP B 1 155 ? 64.951 31.636 58.435 1.00 36.22 155 TRP B N 1
ATOM 3145 C CA . TRP B 1 155 ? 63.784 31.251 57.640 1.00 36.53 155 TRP B CA 1
ATOM 3146 C C . TRP B 1 155 ? 63.144 32.418 56.895 1.00 36.28 155 TRP B C 1
ATOM 3147 O O . TRP B 1 155 ? 62.550 32.217 55.842 1.00 36.93 155 TRP B O 1
ATOM 3158 N N . GLY B 1 156 ? 63.298 33.633 57.433 1.00 36.64 156 GLY B N 1
ATOM 3159 C CA . GLY B 1 156 ? 62.775 34.820 56.777 1.00 35.92 156 GLY B CA 1
ATOM 3160 C C . GLY B 1 156 ? 63.613 35.054 55.536 1.00 36.04 156 GLY B C 1
ATOM 3161 O O . GLY B 1 156 ? 63.091 35.398 54.468 1.00 38.14 156 GLY B O 1
ATOM 3162 N N . PHE B 1 157 ? 64.923 34.873 55.658 1.00 36.01 157 PHE B N 1
ATOM 3163 C CA . PHE B 1 157 ? 65.792 35.030 54.495 1.00 36.48 157 PHE B CA 1
ATOM 3164 C C . PHE B 1 157 ? 65.493 33.926 53.466 1.00 34.90 157 PHE B C 1
ATOM 3165 O O . PHE B 1 157 ? 65.379 34.180 52.267 1.00 36.22 157 PHE B O 1
ATOM 3173 N N . LEU B 1 158 ? 65.378 32.689 53.924 1.00 35.36 158 LEU B N 1
ATOM 3174 C CA . LEU B 1 158 ? 65.105 31.592 52.982 1.00 36.03 158 LEU B CA 1
ATOM 3175 C C . LEU B 1 158 ? 63.774 31.806 52.242 1.00 35.64 158 LEU B C 1
ATOM 3176 O O . LEU B 1 158 ? 63.695 31.630 51.022 1.00 35.58 158 LEU B O 1
ATOM 3181 N N . SER B 1 159 ? 62.738 32.209 52.979 1.00 36.33 159 SER B N 1
ATOM 3182 C CA . SER B 1 159 ? 61.425 32.444 52.375 1.00 34.78 159 SER B CA 1
ATOM 3183 C C . SER B 1 159 ? 61.458 33.571 51.339 1.00 34.58 159 SER B C 1
ATOM 3184 O O . SER B 1 159 ? 60.744 33.535 50.333 1.00 32.13 159 SER B O 1
ATOM 3187 N N . THR B 1 160 ? 62.293 34.572 51.597 1.00 35.47 160 THR B N 1
ATOM 3188 C CA . THR B 1 160 ? 62.440 35.715 50.700 1.00 35.26 160 THR B CA 1
ATOM 3189 C C . THR B 1 160 ? 62.943 35.317 49.322 1.00 35.35 160 THR B C 1
ATOM 3190 O O . THR B 1 160 ? 62.611 35.966 48.327 1.00 37.00 160 THR B O 1
ATOM 3194 N N . ILE B 1 161 ? 63.726 34.242 49.247 1.00 36.60 161 ILE B N 1
ATOM 3195 C CA . ILE B 1 161 ? 64.259 33.798 47.952 1.00 36.81 161 ILE B CA 1
ATOM 3196 C C . ILE B 1 161 ? 63.155 33.574 46.905 1.00 36.81 161 ILE B C 1
ATOM 3197 O O . ILE B 1 161 ? 63.163 34.231 45.853 1.00 37.23 161 ILE B O 1
ATOM 3202 N N . PRO B 1 162 ? 62.164 32.687 47.179 1.00 36.24 162 PRO B N 1
ATOM 3203 C CA . PRO B 1 162 ? 61.117 32.499 46.161 1.00 35.44 162 PRO B CA 1
ATOM 3204 C C . PRO B 1 162 ? 60.279 33.765 45.945 1.00 35.15 162 PRO B C 1
ATOM 3205 O O . PRO B 1 162 ? 59.788 34.017 44.835 1.00 35.40 162 PRO B O 1
ATOM 3209 N N . PHE B 1 163 ? 60.136 34.570 46.994 1.00 34.38 163 PHE B N 1
ATOM 3210 C CA . PHE B 1 163 ? 59.378 35.817 46.879 1.00 35.59 163 PHE B CA 1
ATOM 3211 C C . PHE B 1 163 ? 60.077 36.762 45.873 1.00 36.72 163 PHE B C 1
ATOM 3212 O O . PHE B 1 163 ? 59.428 37.290 44.960 1.00 36.40 163 PHE B O 1
ATOM 3220 N N . VAL B 1 164 ? 61.394 36.962 45.998 1.00 37.93 164 VAL B N 1
ATOM 3221 C CA . VAL B 1 164 ? 62.049 37.852 45.041 1.00 39.57 164 VAL B CA 1
ATOM 3222 C C . VAL B 1 164 ? 61.977 37.265 43.637 1.00 39.08 164 VAL B C 1
ATOM 3223 O O . VAL B 1 164 ? 61.933 38.012 42.642 1.00 39.80 164 VAL B O 1
ATOM 3227 N N . TRP B 1 165 ? 61.939 35.937 43.549 1.00 39.02 165 TRP B N 1
ATOM 3228 C CA . TRP B 1 165 ? 61.813 35.282 42.255 1.00 38.58 165 TRP B CA 1
ATOM 3229 C C . TRP B 1 165 ? 60.452 35.640 41.668 1.00 37.59 165 TRP B C 1
ATOM 3230 O O . TRP B 1 165 ? 60.336 35.948 40.478 1.00 35.99 165 TRP B O 1
ATOM 3241 N N . ILE B 1 166 ? 59.412 35.617 42.505 1.00 35.99 166 ILE B N 1
ATOM 3242 C CA . ILE B 1 166 ? 58.088 35.964 42.003 1.00 34.78 166 ILE B CA 1
ATOM 3243 C C . ILE B 1 166 ? 58.121 37.416 41.473 1.00 35.31 166 ILE B C 1
ATOM 3244 O O . ILE B 1 166 ? 57.675 37.682 40.367 1.00 36.10 166 ILE B O 1
ATOM 3249 N N . LEU B 1 167 ? 58.667 38.346 42.254 1.00 36.70 167 LEU B N 1
ATOM 3250 C CA . LEU B 1 167 ? 58.727 39.755 41.825 1.00 37.81 167 LEU B CA 1
ATOM 3251 C C . LEU B 1 167 ? 59.562 39.908 40.542 1.00 38.87 167 LEU B C 1
ATOM 3252 O O . LEU B 1 167 ? 59.204 40.650 39.622 1.00 39.72 167 LEU B O 1
ATOM 3257 N N . TYR B 1 168 ? 60.673 39.201 40.474 1.00 39.75 168 TYR B N 1
ATOM 3258 C CA . TYR B 1 168 ? 61.488 39.253 39.274 1.00 41.49 168 TYR B CA 1
ATOM 3259 C C . TYR B 1 168 ? 60.631 38.889 38.048 1.00 41.96 168 TYR B C 1
ATOM 3260 O O . TYR B 1 168 ? 60.532 39.656 37.092 1.00 42.20 168 TYR B O 1
ATOM 3269 N N . ILE B 1 169 ? 59.977 37.731 38.092 1.00 42.80 169 ILE B N 1
ATOM 3270 C CA . ILE B 1 169 ? 59.141 37.282 36.980 1.00 40.74 169 ILE B CA 1
ATOM 3271 C C . ILE B 1 169 ? 58.031 38.264 36.590 1.00 41.06 169 ILE B C 1
ATOM 3272 O O . ILE B 1 169 ? 57.828 38.553 35.398 1.00 40.60 169 ILE B O 1
ATOM 3277 N N . LEU B 1 170 ? 57.319 38.783 37.582 1.00 40.12 170 LEU B N 1
ATOM 3278 C CA . LEU B 1 170 ? 56.244 39.724 37.293 1.00 41.71 170 LEU B CA 1
ATOM 3279 C C . LEU B 1 170 ? 56.708 41.080 36.764 1.00 42.82 170 LEU B C 1
ATOM 3280 O O . LEU B 1 170 ? 56.102 41.628 35.844 1.00 41.62 170 LEU B O 1
ATOM 3285 N N . PHE B 1 171 ? 57.770 41.629 37.345 1.00 43.97 171 PHE B N 1
ATOM 3286 C CA . PHE B 1 171 ? 58.215 42.946 36.917 1.00 47.21 171 PHE B CA 1
ATOM 3287 C C . PHE B 1 171 ? 59.164 42.961 35.731 1.00 47.71 171 PHE B C 1
ATOM 3288 O O . PHE B 1 171 ? 59.084 43.856 34.890 1.00 49.12 171 PHE B O 1
ATOM 3296 N N . THR B 1 172 ? 60.037 41.971 35.633 1.00 48.41 172 THR B N 1
ATOM 3297 C CA . THR B 1 172 ? 60.973 41.961 34.517 1.00 48.29 172 THR B CA 1
ATOM 3298 C C . THR B 1 172 ? 60.576 41.029 33.384 1.00 48.62 172 THR B C 1
ATOM 3299 O O . THR B 1 172 ? 60.499 41.443 32.232 1.00 48.80 172 THR B O 1
ATOM 3303 N N . GLN B 1 173 ? 60.302 39.771 33.702 1.00 48.54 173 GLN B N 1
ATOM 3304 C CA . GLN B 1 173 ? 59.966 38.824 32.657 1.00 50.27 173 GLN B CA 1
ATOM 3305 C C . GLN B 1 173 ? 58.621 39.014 31.950 1.00 51.36 173 GLN B C 1
ATOM 3306 O O . GLN B 1 173 ? 58.439 38.515 30.850 1.00 53.18 173 GLN B O 1
ATOM 3312 N N . LEU B 1 174 ? 57.677 39.713 32.572 1.00 52.75 174 LEU B N 1
ATOM 3313 C CA . LEU B 1 174 ? 56.367 39.913 31.957 1.00 53.11 174 LEU B CA 1
ATOM 3314 C C . LEU B 1 174 ? 56.157 41.376 31.560 1.00 55.24 174 LEU B C 1
ATOM 3315 O O . LEU B 1 174 ? 55.110 41.749 31.014 1.00 55.16 174 LEU B O 1
ATOM 3320 N N . GLY B 1 175 ? 57.174 42.195 31.818 1.00 56.72 175 GLY B N 1
ATOM 3321 C CA . GLY B 1 175 ? 57.093 43.604 31.489 1.00 58.38 175 GLY B CA 1
ATOM 3322 C C . GLY B 1 175 ? 56.713 43.892 30.046 1.00 60.19 175 GLY B C 1
ATOM 3323 O O . GLY B 1 175 ? 55.984 44.853 29.766 1.00 60.84 175 GLY B O 1
ATOM 3324 N N . ASP B 1 176 ? 57.201 43.072 29.121 1.00 60.49 176 ASP B N 1
ATOM 3325 C CA . ASP B 1 176 ? 56.890 43.276 27.719 1.00 61.45 176 ASP B CA 1
ATOM 3326 C C . ASP B 1 176 ? 55.519 42.723 27.362 1.00 61.96 176 ASP B C 1
ATOM 3327 O O . ASP B 1 176 ? 54.786 43.314 26.562 1.00 61.82 176 ASP B O 1
ATOM 3332 N N . THR B 1 177 ? 55.165 41.590 27.960 1.00 62.07 177 THR B N 1
ATOM 3333 C CA . THR B 1 177 ? 53.860 40.990 27.711 1.00 61.06 177 THR B CA 1
ATOM 3334 C C . THR B 1 177 ? 52.797 42.023 28.086 1.00 60.67 177 THR B C 1
ATOM 3335 O O . THR B 1 177 ? 51.778 42.162 27.408 1.00 61.05 177 THR B O 1
ATOM 3339 N N . ILE B 1 178 ? 53.054 42.759 29.163 1.00 60.48 178 ILE B N 1
ATOM 3340 C CA . ILE B 1 178 ? 52.117 43.766 29.642 1.00 61.12 178 ILE B CA 1
ATOM 3341 C C . ILE B 1 178 ? 52.084 45.032 28.774 1.00 63.61 178 ILE B C 1
ATOM 3342 O O . ILE B 1 178 ? 51.018 45.612 28.556 1.00 63.68 178 ILE B O 1
ATOM 3347 N N . GLN B 1 179 ? 53.242 45.460 28.277 1.00 64.86 179 GLN B N 1
ATOM 3348 C CA . GLN B 1 179 ? 53.298 46.653 27.435 1.00 66.14 179 GLN B CA 1
ATOM 3349 C C . GLN B 1 179 ? 52.664 46.417 26.068 1.00 66.05 179 GLN B C 1
ATOM 3350 O O . GLN B 1 179 ? 52.322 47.362 25.354 1.00 66.18 179 GLN B O 1
ATOM 3356 N N . ARG B 1 180 ? 52.498 45.148 25.720 1.00 65.89 180 ARG B N 1
ATOM 3357 C CA . ARG B 1 180 ? 51.916 44.758 24.442 1.00 64.93 180 ARG B CA 1
ATOM 3358 C C . ARG B 1 180 ? 50.400 44.975 24.412 1.00 64.59 180 ARG B C 1
ATOM 3359 O O . ARG B 1 180 ? 49.812 45.129 23.344 1.00 65.53 180 ARG B O 1
ATOM 3367 N N . GLN B 1 181 ? 49.768 44.990 25.585 1.00 63.18 181 GLN B N 1
ATOM 3368 C CA . GLN B 1 181 ? 48.315 45.153 25.674 1.00 59.75 181 GLN B CA 1
ATOM 3369 C C . GLN B 1 181 ? 47.829 46.557 25.350 1.00 58.12 181 GLN B C 1
ATOM 3370 O O . GLN B 1 181 ? 48.604 47.519 25.315 1.00 57.94 181 GLN B O 1
ATOM 3376 N N . SER B 1 182 ? 46.526 46.670 25.130 1.00 55.68 182 SER B N 1
ATOM 3377 C CA . SER B 1 182 ? 45.936 47.959 24.851 1.00 54.57 182 SER B CA 1
ATOM 3378 C C . SER B 1 182 ? 46.290 48.858 26.024 1.00 54.94 182 SER B C 1
ATOM 3379 O O . SER B 1 182 ? 46.767 48.397 27.064 1.00 56.15 182 SER B O 1
ATOM 3382 N N . SER B 1 183 ? 46.032 50.143 25.864 1.00 54.39 183 SER B N 1
ATOM 3383 C CA . SER B 1 183 ? 46.331 51.121 26.893 1.00 53.67 183 SER B CA 1
ATOM 3384 C C . SER B 1 183 ? 45.644 50.849 28.231 1.00 53.03 183 SER B C 1
ATOM 3385 O O . SER B 1 183 ? 46.289 50.906 29.287 1.00 53.61 183 SER B O 1
ATOM 3388 N N . ARG B 1 184 ? 44.345 50.555 28.192 1.00 51.00 184 ARG B N 1
ATOM 3389 C CA . ARG B 1 184 ? 43.594 50.303 29.410 1.00 50.71 184 ARG B CA 1
ATOM 3390 C C . ARG B 1 184 ? 43.940 49.000 30.121 1.00 49.07 184 ARG B C 1
ATOM 3391 O O . ARG B 1 184 ? 44.021 48.961 31.352 1.00 49.99 184 ARG B O 1
ATOM 3399 N N . VAL B 1 185 ? 44.110 47.935 29.352 1.00 46.74 185 VAL B N 1
ATOM 3400 C CA . VAL B 1 185 ? 44.452 46.642 29.918 1.00 44.87 185 VAL B CA 1
ATOM 3401 C C . VAL B 1 185 ? 45.859 46.730 30.517 1.00 44.45 185 VAL B C 1
ATOM 3402 O O . VAL B 1 185 ? 46.102 46.283 31.630 1.00 43.99 185 VAL B O 1
ATOM 3406 N N . SER B 1 186 ? 46.769 47.340 29.768 1.00 44.19 186 SER B N 1
ATOM 3407 C CA . SER B 1 186 ? 48.152 47.516 30.189 1.00 44.96 186 SER B CA 1
ATOM 3408 C C . SER B 1 186 ? 48.217 48.212 31.549 1.00 45.56 186 SER B C 1
ATOM 3409 O O . SER B 1 186 ? 49.027 47.867 32.417 1.00 45.59 186 SER B O 1
ATOM 3412 N N . THR B 1 187 ? 47.333 49.184 31.732 1.00 45.91 187 THR B N 1
ATOM 3413 C CA . THR B 1 187 ? 47.263 49.946 32.962 1.00 45.39 187 THR B CA 1
ATOM 3414 C C . THR B 1 187 ? 46.669 49.119 34.123 1.00 44.87 187 THR B C 1
ATOM 3415 O O . THR B 1 187 ? 47.177 49.171 35.237 1.00 42.27 187 THR B O 1
ATOM 3419 N N . LEU B 1 188 ? 45.601 48.361 33.862 1.00 43.03 188 LEU B N 1
ATOM 3420 C CA . LEU B 1 188 ? 44.999 47.537 34.910 1.00 41.45 188 LEU B CA 1
ATOM 3421 C C . LEU B 1 188 ? 45.985 46.454 35.378 1.00 39.73 188 LEU B C 1
ATOM 3422 O O . LEU B 1 188 ? 46.108 46.198 36.573 1.00 39.92 188 LEU B O 1
ATOM 3427 N N . LEU B 1 189 ? 46.675 45.814 34.434 1.00 39.03 189 LEU B N 1
ATOM 3428 C CA . LEU B 1 189 ? 47.653 44.789 34.775 1.00 39.26 189 LEU B CA 1
ATOM 3429 C C . LEU B 1 189 ? 48.800 45.424 35.577 1.00 39.63 189 LEU B C 1
ATOM 3430 O O . LEU B 1 189 ? 49.323 44.831 36.537 1.00 39.20 189 LEU B O 1
ATOM 3435 N N . GLY B 1 190 ? 49.187 46.639 35.187 1.00 39.83 190 GLY B N 1
ATOM 3436 C CA . GLY B 1 190 ? 50.236 47.334 35.905 1.00 37.36 190 GLY B CA 1
ATOM 3437 C C . GLY B 1 190 ? 49.783 47.579 37.326 1.00 38.62 190 GLY B C 1
ATOM 3438 O O . GLY B 1 190 ? 50.547 47.373 38.270 1.00 39.16 190 GLY B O 1
ATOM 3439 N N . ASN B 1 191 ? 48.527 47.987 37.501 1.00 36.50 191 ASN B N 1
ATOM 3440 C CA . ASN B 1 191 ? 48.036 48.259 38.839 1.00 37.64 191 ASN B CA 1
ATOM 3441 C C . ASN B 1 191 ? 47.886 46.991 39.688 1.00 35.97 191 ASN B C 1
ATOM 3442 O O . ASN B 1 191 ? 48.055 47.033 40.899 1.00 35.60 191 ASN B O 1
ATOM 3447 N N . ALA B 1 192 ? 47.567 45.870 39.054 1.00 35.86 192 ALA B N 1
ATOM 3448 C CA . ALA B 1 192 ? 47.402 44.618 39.803 1.00 35.20 192 ALA B CA 1
ATOM 3449 C C . ALA B 1 192 ? 48.765 44.163 40.321 1.00 34.54 192 ALA B C 1
ATOM 3450 O O . ALA B 1 192 ? 48.899 43.741 41.455 1.00 33.11 192 ALA B O 1
ATOM 3452 N N . ARG B 1 193 ? 49.782 44.292 39.476 1.00 37.45 193 ARG B N 1
ATOM 3453 C CA . ARG B 1 193 ? 51.145 43.907 39.833 1.00 38.45 193 ARG B CA 1
ATOM 3454 C C . ARG B 1 193 ? 51.629 44.786 40.997 1.00 38.82 193 ARG B C 1
ATOM 3455 O O . ARG B 1 193 ? 52.286 44.321 41.924 1.00 38.27 193 ARG B O 1
ATOM 3463 N N . LEU B 1 194 ? 51.272 46.062 40.947 1.00 38.56 194 LEU B N 1
ATOM 3464 C CA . LEU B 1 194 ? 51.654 47.018 41.981 1.00 39.39 194 LEU B CA 1
ATOM 3465 C C . LEU B 1 194 ? 50.956 46.735 43.315 1.00 39.35 194 LEU B C 1
ATOM 3466 O O . LEU B 1 194 ? 51.576 46.808 44.394 1.00 37.78 194 LEU B O 1
ATOM 3471 N N . LEU B 1 195 ? 49.661 46.437 43.231 1.00 36.36 195 LEU B N 1
ATOM 3472 C CA . LEU B 1 195 ? 48.880 46.124 44.417 1.00 36.01 195 LEU B CA 1
ATOM 3473 C C . LEU B 1 195 ? 49.498 44.888 45.079 1.00 35.74 195 LEU B C 1
ATOM 3474 O O . LEU B 1 195 ? 49.570 44.800 46.302 1.00 36.97 195 LEU B O 1
ATOM 3479 N N . LEU B 1 196 ? 49.914 43.918 44.263 1.00 35.98 196 LEU B N 1
ATOM 3480 C CA . LEU B 1 196 ? 50.528 42.704 44.789 1.00 35.03 196 LEU B CA 1
ATOM 3481 C C . LEU B 1 196 ? 51.807 43.044 45.553 1.00 33.66 196 LEU B C 1
ATOM 3482 O O . LEU B 1 196 ? 51.982 42.628 46.691 1.00 32.77 196 LEU B O 1
ATOM 3487 N N . LEU B 1 197 ? 52.712 43.798 44.928 1.00 34.59 197 LEU B N 1
ATOM 3488 C CA . LEU B 1 197 ? 53.971 44.181 45.590 1.00 33.37 197 LEU B CA 1
ATOM 3489 C C . LEU B 1 197 ? 53.731 44.863 46.954 1.00 32.14 197 LEU B C 1
ATOM 3490 O O . LEU B 1 197 ? 54.290 44.484 47.987 1.00 32.88 197 LEU B O 1
ATOM 3495 N N . ALA B 1 198 ? 52.875 45.871 46.951 1.00 33.64 198 ALA B N 1
ATOM 3496 C CA . ALA B 1 198 ? 52.536 46.614 48.154 1.00 34.35 198 ALA B CA 1
ATOM 3497 C C . ALA B 1 198 ? 51.878 45.762 49.244 1.00 35.86 198 ALA B C 1
ATOM 3498 O O . ALA B 1 198 ? 52.276 45.823 50.402 1.00 36.85 198 ALA B O 1
ATOM 3500 N N . THR B 1 199 ? 50.858 44.983 48.899 1.00 34.60 199 THR B N 1
ATOM 3501 C CA . THR B 1 199 ? 50.204 44.174 49.937 1.00 34.01 199 THR B CA 1
ATOM 3502 C C . THR B 1 199 ? 51.087 42.998 50.365 1.00 31.50 199 THR B C 1
ATOM 3503 O O . THR B 1 199 ? 51.263 42.751 51.548 1.00 33.91 199 THR B O 1
ATOM 3507 N N . TRP B 1 200 ? 51.645 42.263 49.415 1.00 32.51 200 TRP B N 1
ATOM 3508 C CA . TRP B 1 200 ? 52.522 41.145 49.775 1.00 32.47 200 TRP B CA 1
ATOM 3509 C C . TRP B 1 200 ? 53.744 41.656 50.567 1.00 32.73 200 TRP B C 1
ATOM 3510 O O . TRP B 1 200 ? 54.246 40.990 51.486 1.00 32.94 200 TRP B O 1
ATOM 3521 N N . GLY B 1 201 ? 54.219 42.842 50.207 1.00 34.62 201 GLY B N 1
ATOM 3522 C CA . GLY B 1 201 ? 55.347 43.445 50.919 1.00 34.72 201 GLY B CA 1
ATOM 3523 C C . GLY B 1 201 ? 55.079 43.646 52.398 1.00 34.98 201 GLY B C 1
ATOM 3524 O O . GLY B 1 201 ? 55.989 43.556 53.228 1.00 35.59 201 GLY B O 1
ATOM 3525 N N . PHE B 1 202 ? 53.821 43.892 52.754 1.00 34.69 202 PHE B N 1
ATOM 3526 C CA . PHE B 1 202 ? 53.468 44.071 54.155 1.00 33.46 202 PHE B CA 1
ATOM 3527 C C . PHE B 1 202 ? 53.859 42.886 55.064 1.00 33.49 202 PHE B C 1
ATOM 3528 O O . PHE B 1 202 ? 54.368 43.088 56.169 1.00 32.26 202 PHE B O 1
ATOM 3536 N N . TYR B 1 203 ? 53.614 41.653 54.614 1.00 31.98 203 TYR B N 1
ATOM 3537 C CA . TYR B 1 203 ? 53.893 40.490 55.463 1.00 33.17 203 TYR B CA 1
ATOM 3538 C C . TYR B 1 203 ? 55.359 40.322 55.911 1.00 34.39 203 TYR B C 1
ATOM 3539 O O . TYR B 1 203 ? 55.621 40.103 57.095 1.00 34.31 203 TYR B O 1
ATOM 3548 N N . PRO B 1 204 ? 56.333 40.421 54.984 1.00 34.71 204 PRO B N 1
ATOM 3549 C CA . PRO B 1 204 ? 57.704 40.265 55.488 1.00 35.01 204 PRO B CA 1
ATOM 3550 C C . PRO B 1 204 ? 58.106 41.433 56.416 1.00 34.32 204 PRO B C 1
ATOM 3551 O O . PRO B 1 204 ? 58.897 41.246 57.326 1.00 36.70 204 PRO B O 1
ATOM 3555 N N . ILE B 1 205 ? 57.537 42.618 56.205 1.00 35.22 205 ILE B N 1
ATOM 3556 C CA . ILE B 1 205 ? 57.828 43.777 57.071 1.00 35.75 205 ILE B CA 1
ATOM 3557 C C . ILE B 1 205 ? 57.272 43.495 58.469 1.00 35.06 205 ILE B C 1
ATOM 3558 O O . ILE B 1 205 ? 57.971 43.654 59.471 1.00 34.47 205 ILE B O 1
ATOM 3563 N N . ALA B 1 206 ? 56.023 43.026 58.543 1.00 35.49 206 ALA B N 1
ATOM 3564 C CA . ALA B 1 206 ? 55.418 42.720 59.844 1.00 34.34 206 ALA B CA 1
ATOM 3565 C C . ALA B 1 206 ? 56.175 41.565 60.512 1.00 35.99 206 ALA B C 1
ATOM 3566 O O . ALA B 1 206 ? 56.308 41.499 61.729 1.00 37.81 206 ALA B O 1
ATOM 3568 N N . TYR B 1 207 ? 56.680 40.649 59.702 1.00 36.96 207 TYR B N 1
ATOM 3569 C CA . TYR B 1 207 ? 57.428 39.515 60.211 1.00 37.58 207 TYR B CA 1
ATOM 3570 C C . TYR B 1 207 ? 58.711 39.977 60.910 1.00 39.93 207 TYR B C 1
ATOM 3571 O O . TYR B 1 207 ? 59.143 39.384 61.896 1.00 40.65 207 TYR B O 1
ATOM 3580 N N . MET B 1 208 ? 59.317 41.038 60.394 1.00 41.71 208 MET B N 1
ATOM 3581 C CA . MET B 1 208 ? 60.565 41.550 60.962 1.00 45.85 208 MET B CA 1
ATOM 3582 C C . MET B 1 208 ? 60.401 42.480 62.145 1.00 48.82 208 MET B C 1
ATOM 3583 O O . MET B 1 208 ? 61.305 42.599 62.969 1.00 46.52 208 MET B O 1
ATOM 3588 N N . ILE B 1 209 ? 59.244 43.137 62.219 1.00 51.76 209 ILE B N 1
ATOM 3589 C CA . ILE B 1 209 ? 58.956 44.092 63.283 1.00 54.64 209 ILE B CA 1
ATOM 3590 C C . ILE B 1 209 ? 59.452 43.647 64.645 1.00 56.29 209 ILE B C 1
ATOM 3591 O O . ILE B 1 209 ? 60.227 44.353 65.286 1.00 57.04 209 ILE B O 1
ATOM 3596 N N . PRO B 1 210 ? 59.026 42.458 65.095 1.00 57.47 210 PRO B N 1
ATOM 3597 C CA . PRO B 1 210 ? 59.444 41.950 66.395 1.00 58.69 210 PRO B CA 1
ATOM 3598 C C . PRO B 1 210 ? 60.918 41.622 66.494 1.00 60.26 210 PRO B C 1
ATOM 3599 O O . PRO B 1 210 ? 61.395 41.280 67.575 1.00 59.93 210 PRO B O 1
ATOM 3603 N N . MET B 1 211 ? 61.655 41.729 65.392 1.00 61.58 211 MET B N 1
ATOM 3604 C CA . MET B 1 211 ? 63.061 41.377 65.472 1.00 63.84 211 MET B CA 1
ATOM 3605 C C . MET B 1 211 ? 64.113 42.471 65.401 1.00 66.90 211 MET B C 1
ATOM 3606 O O . MET B 1 211 ? 63.878 43.610 64.968 1.00 67.08 211 MET B O 1
ATOM 3611 N N . ALA B 1 212 ? 65.296 42.059 65.836 1.00 69.41 212 ALA B N 1
ATOM 3612 C CA . ALA B 1 212 ? 66.492 42.871 65.879 1.00 71.40 212 ALA B CA 1
ATOM 3613 C C . ALA B 1 212 ? 67.557 41.916 66.421 1.00 71.99 212 ALA B C 1
ATOM 3614 O O . ALA B 1 212 ? 67.240 40.770 66.769 1.00 70.53 212 ALA B O 1
ATOM 3616 N N . ASN B 1 220 ? 53.143 40.948 73.635 1.00 61.97 220 ASN B N 1
ATOM 3617 C CA . ASN B 1 220 ? 51.718 40.643 73.700 1.00 60.96 220 ASN B CA 1
ATOM 3618 C C . ASN B 1 220 ? 50.907 41.679 74.485 1.00 58.70 220 ASN B C 1
ATOM 3619 O O . ASN B 1 220 ? 50.043 41.334 75.284 1.00 57.61 220 ASN B O 1
ATOM 3624 N N . THR B 1 221 ? 51.189 42.955 74.263 1.00 56.18 221 THR B N 1
ATOM 3625 C CA . THR B 1 221 ? 50.436 44.003 74.950 1.00 55.02 221 THR B CA 1
ATOM 3626 C C . THR B 1 221 ? 49.178 44.282 74.110 1.00 53.60 221 THR B C 1
ATOM 3627 O O . THR B 1 221 ? 49.131 43.937 72.922 1.00 54.79 221 THR B O 1
ATOM 3631 N N . PRO B 1 222 ? 48.145 44.896 74.710 1.00 51.11 222 PRO B N 1
ATOM 3632 C CA . PRO B 1 222 ? 46.922 45.187 73.956 1.00 49.35 222 PRO B CA 1
ATOM 3633 C C . PRO B 1 222 ? 47.175 45.915 72.640 1.00 48.32 222 PRO B C 1
ATOM 3634 O O . PRO B 1 222 ? 46.657 45.519 71.597 1.00 46.89 222 PRO B O 1
ATOM 3638 N N . GLY B 1 223 ? 47.978 46.974 72.694 1.00 46.88 223 GLY B N 1
ATOM 3639 C CA . GLY B 1 223 ? 48.272 47.755 71.502 1.00 45.70 223 GLY B CA 1
ATOM 3640 C C . GLY B 1 223 ? 48.899 46.965 70.365 1.00 46.76 223 GLY B C 1
ATOM 3641 O O . GLY B 1 223 ? 48.600 47.187 69.196 1.00 46.21 223 GLY B O 1
ATOM 3642 N N . THR B 1 224 ? 49.776 46.035 70.707 1.00 47.00 224 THR B N 1
ATOM 3643 C CA . THR B 1 224 ? 50.451 45.228 69.701 1.00 47.46 224 THR B CA 1
ATOM 3644 C C . THR B 1 224 ? 49.554 44.170 69.042 1.00 46.64 224 THR B C 1
ATOM 3645 O O . THR B 1 224 ? 49.627 43.952 67.841 1.00 46.42 224 THR B O 1
ATOM 3649 N N . ILE B 1 225 ? 48.696 43.519 69.816 1.00 45.42 225 ILE B N 1
ATOM 3650 C CA . ILE B 1 225 ? 47.844 42.509 69.223 1.00 44.50 225 ILE B CA 1
ATOM 3651 C C . ILE B 1 225 ? 46.798 43.158 68.313 1.00 42.89 225 ILE B C 1
ATOM 3652 O O . ILE B 1 225 ? 46.495 42.655 67.234 1.00 43.14 225 ILE B O 1
ATOM 3657 N N . VAL B 1 226 ? 46.260 44.285 68.753 1.00 41.08 226 VAL B N 1
ATOM 3658 C CA . VAL B 1 226 ? 45.265 45.014 67.985 1.00 39.78 226 VAL B CA 1
ATOM 3659 C C . VAL B 1 226 ? 45.892 45.487 66.676 1.00 39.37 226 VAL B C 1
ATOM 3660 O O . VAL B 1 226 ? 45.328 45.291 65.611 1.00 38.30 226 VAL B O 1
ATOM 3664 N N . ALA B 1 227 ? 47.059 46.123 66.765 1.00 38.97 227 ALA B N 1
ATOM 3665 C CA . ALA B 1 227 ? 47.747 46.629 65.568 1.00 37.99 227 ALA B CA 1
ATOM 3666 C C . ALA B 1 227 ? 48.154 45.527 64.591 1.00 37.56 227 ALA B C 1
ATOM 3667 O O . ALA B 1 227 ? 48.103 45.722 63.375 1.00 39.18 227 ALA B O 1
ATOM 3669 N N . LEU B 1 228 ? 48.560 44.372 65.097 1.00 38.27 228 LEU B N 1
ATOM 3670 C CA . LEU B 1 228 ? 48.943 43.299 64.185 1.00 39.56 228 LEU B CA 1
ATOM 3671 C C . LEU B 1 228 ? 47.730 42.707 63.448 1.00 38.26 228 LEU B C 1
ATOM 3672 O O . LEU B 1 228 ? 47.758 42.537 62.228 1.00 37.11 228 LEU B O 1
ATOM 3677 N N . GLN B 1 229 ? 46.674 42.391 64.196 1.00 36.63 229 GLN B N 1
ATOM 3678 C CA . GLN B 1 229 ? 45.493 41.803 63.595 1.00 38.10 229 GLN B CA 1
ATOM 3679 C C . GLN B 1 229 ? 44.890 42.764 62.575 1.00 37.23 229 GLN B C 1
ATOM 3680 O O . GLN B 1 229 ? 44.476 42.353 61.502 1.00 37.99 229 GLN B O 1
ATOM 3686 N N . VAL B 1 230 ? 44.876 44.049 62.899 1.00 37.09 230 VAL B N 1
ATOM 3687 C CA . VAL B 1 230 ? 44.330 45.038 61.988 1.00 37.34 230 VAL B CA 1
ATOM 3688 C C . VAL B 1 230 ? 45.146 45.177 60.711 1.00 37.11 230 VAL B C 1
ATOM 3689 O O . VAL B 1 230 ? 44.578 45.319 59.624 1.00 36.42 230 VAL B O 1
ATOM 3693 N N . GLY B 1 231 ? 46.472 45.165 60.851 1.00 35.33 231 GLY B N 1
ATOM 3694 C CA . GLY B 1 231 ? 47.352 45.255 59.684 1.00 32.16 231 GLY B CA 1
ATOM 3695 C C . GLY B 1 231 ? 47.220 44.013 58.802 1.00 29.36 231 GLY B C 1
ATOM 3696 O O . GLY B 1 231 ? 47.018 44.119 57.601 1.00 29.70 231 GLY B O 1
ATOM 3697 N N . TYR B 1 232 ? 47.325 42.826 59.388 1.00 31.15 232 TYR B N 1
ATOM 3698 C CA . TYR B 1 232 ? 47.166 41.602 58.586 1.00 33.61 232 TYR B CA 1
ATOM 3699 C C . TYR B 1 232 ? 45.793 41.536 57.902 1.00 33.35 232 TYR B C 1
ATOM 3700 O O . TYR B 1 232 ? 45.677 41.029 56.788 1.00 31.59 232 TYR B O 1
ATOM 3709 N N . THR B 1 233 ? 44.754 42.060 58.556 1.00 33.47 233 THR B N 1
ATOM 3710 C CA . THR B 1 233 ? 43.416 41.970 57.979 1.00 34.30 233 THR B CA 1
ATOM 3711 C C . THR B 1 233 ? 43.207 42.904 56.807 1.00 34.76 233 THR B C 1
ATOM 3712 O O . THR B 1 233 ? 42.491 42.580 55.857 1.00 36.69 233 THR B O 1
ATOM 3716 N N . ILE B 1 234 ? 43.844 44.060 56.851 1.00 34.67 234 ILE B N 1
ATOM 3717 C CA . ILE B 1 234 ? 43.729 45.018 55.766 1.00 32.74 234 ILE B CA 1
ATOM 3718 C C . ILE B 1 234 ? 44.519 44.456 54.580 1.00 32.79 234 ILE B C 1
ATOM 3719 O O . ILE B 1 234 ? 44.055 44.509 53.436 1.00 31.35 234 ILE B O 1
ATOM 3724 N N . ALA B 1 235 ? 45.706 43.914 54.858 1.00 30.31 235 ALA B N 1
ATOM 3725 C CA . ALA B 1 235 ? 46.548 43.338 53.805 1.00 31.15 235 ALA B CA 1
ATOM 3726 C C . ALA B 1 235 ? 45.811 42.186 53.099 1.00 29.51 235 ALA B C 1
ATOM 3727 O O . ALA B 1 235 ? 45.700 42.169 51.883 1.00 29.76 235 ALA B O 1
ATOM 3729 N N . ASP B 1 236 ? 45.283 41.245 53.875 1.00 31.27 236 ASP B N 1
ATOM 3730 C CA . ASP B 1 236 ? 44.535 40.105 53.323 1.00 32.00 236 ASP B CA 1
ATOM 3731 C C . ASP B 1 236 ? 43.347 40.548 52.468 1.00 32.01 236 ASP B C 1
ATOM 3732 O O . ASP B 1 236 ? 43.101 39.987 51.403 1.00 30.48 236 ASP B O 1
ATOM 3737 N N . VAL B 1 237 ? 42.579 41.518 52.961 1.00 32.35 237 VAL B N 1
ATOM 3738 C CA . VAL B 1 237 ? 41.405 41.994 52.228 1.00 34.05 237 VAL B CA 1
ATOM 3739 C C . VAL B 1 237 ? 41.800 42.648 50.906 1.00 34.23 237 VAL B C 1
ATOM 3740 O O . VAL B 1 237 ? 41.171 42.408 49.878 1.00 35.30 237 VAL B O 1
ATOM 3744 N N . LEU B 1 238 ? 42.863 43.447 50.918 1.00 34.61 238 LEU B N 1
ATOM 3745 C CA . LEU B 1 238 ? 43.315 44.101 49.686 1.00 33.32 238 LEU B CA 1
ATOM 3746 C C . LEU B 1 238 ? 44.009 43.119 48.732 1.00 31.35 238 LEU B C 1
ATOM 3747 O O . LEU B 1 238 ? 43.830 43.196 47.530 1.00 31.90 238 LEU B O 1
ATOM 3752 N N . ALA B 1 239 ? 44.783 42.185 49.271 1.00 31.22 239 ALA B N 1
ATOM 3753 C CA . ALA B 1 239 ? 45.501 41.211 48.438 1.00 29.53 239 ALA B CA 1
ATOM 3754 C C . ALA B 1 239 ? 44.614 40.175 47.766 1.00 29.78 239 ALA B C 1
ATOM 3755 O O . ALA B 1 239 ? 45.009 39.579 46.761 1.00 29.55 239 ALA B O 1
ATOM 3757 N N . LYS B 1 240 ? 43.409 39.979 48.292 1.00 30.22 240 LYS B N 1
ATOM 3758 C CA . LYS B 1 240 ? 42.481 38.968 47.759 1.00 32.03 240 LYS B CA 1
ATOM 3759 C C . LYS B 1 240 ? 41.177 39.490 47.175 1.00 32.04 240 LYS B C 1
ATOM 3760 O O . LYS B 1 240 ? 40.853 39.172 46.041 1.00 32.19 240 LYS B O 1
ATOM 3766 N N . ALA B 1 241 ? 40.416 40.259 47.952 1.00 32.87 241 ALA B N 1
ATOM 3767 C CA . ALA B 1 241 ? 39.153 40.790 47.443 1.00 35.30 241 ALA B CA 1
ATOM 3768 C C . ALA B 1 241 ? 39.384 41.999 46.524 1.00 35.74 241 ALA B C 1
ATOM 3769 O O . ALA B 1 241 ? 38.865 42.049 45.405 1.00 36.36 241 ALA B O 1
ATOM 3771 N N . GLY B 1 242 ? 40.155 42.976 46.993 1.00 36.39 242 GLY B N 1
ATOM 3772 C CA . GLY B 1 242 ? 40.419 44.145 46.160 1.00 36.81 242 GLY B CA 1
ATOM 3773 C C . GLY B 1 242 ? 41.166 43.733 44.901 1.00 35.12 242 GLY B C 1
ATOM 3774 O O . GLY B 1 242 ? 40.866 44.185 43.807 1.00 36.87 242 GLY B O 1
ATOM 3775 N N . TYR B 1 243 ? 42.156 42.875 45.071 1.00 34.51 243 TYR B N 1
ATOM 3776 C CA . TYR B 1 243 ? 42.963 42.353 43.961 1.00 32.12 243 TYR B CA 1
ATOM 3777 C C . TYR B 1 243 ? 42.034 41.572 43.025 1.00 32.38 243 TYR B C 1
ATOM 3778 O O . TYR B 1 243 ? 42.129 41.674 41.804 1.00 32.49 243 TYR B O 1
ATOM 3787 N N . GLY B 1 244 ? 41.115 40.792 43.603 1.00 32.77 244 GLY B N 1
ATOM 3788 C CA . GLY B 1 244 ? 40.194 40.024 42.774 1.00 29.05 244 GLY B CA 1
ATOM 3789 C C . GLY B 1 244 ? 39.389 40.943 41.880 1.00 29.78 244 GLY B C 1
ATOM 3790 O O . GLY B 1 244 ? 39.165 40.627 40.723 1.00 29.76 244 GLY B O 1
ATOM 3791 N N . VAL B 1 245 ? 38.961 42.094 42.401 1.00 30.42 245 VAL B N 1
ATOM 3792 C CA . VAL B 1 245 ? 38.186 43.017 41.591 1.00 34.08 245 VAL B CA 1
ATOM 3793 C C . VAL B 1 245 ? 38.989 43.560 40.404 1.00 34.89 245 VAL B C 1
ATOM 3794 O O . VAL B 1 245 ? 38.420 43.796 39.329 1.00 34.43 245 VAL B O 1
ATOM 3798 N N . LEU B 1 246 ? 40.295 43.785 40.607 1.00 33.56 246 LEU B N 1
ATOM 3799 C CA . LEU B 1 246 ? 41.151 44.258 39.526 1.00 36.17 246 LEU B CA 1
ATOM 3800 C C . LEU B 1 246 ? 41.278 43.148 38.480 1.00 34.85 246 LEU B C 1
ATOM 3801 O O . LEU B 1 246 ? 41.327 43.412 37.272 1.00 33.42 246 LEU B O 1
ATOM 3806 N N . ILE B 1 247 ? 41.363 41.908 38.955 1.00 32.71 247 ILE B N 1
ATOM 3807 C CA . ILE B 1 247 ? 41.480 40.753 38.054 1.00 32.66 247 ILE B CA 1
ATOM 3808 C C . ILE B 1 247 ? 40.207 40.686 37.182 1.00 32.85 247 ILE B C 1
ATOM 3809 O O . ILE B 1 247 ? 40.266 40.455 35.962 1.00 32.21 247 ILE B O 1
ATOM 3814 N N . TYR B 1 248 ? 39.049 40.877 37.817 1.00 33.03 248 TYR B N 1
ATOM 3815 C CA . TYR B 1 248 ? 37.779 40.859 37.110 1.00 33.85 248 TYR B CA 1
ATOM 3816 C C . TYR B 1 248 ? 37.730 41.957 36.033 1.00 34.92 248 TYR B C 1
ATOM 3817 O O . TYR B 1 248 ? 37.324 41.704 34.903 1.00 36.62 248 TYR B O 1
ATOM 3826 N N . ASN B 1 249 ? 38.163 43.167 36.366 1.00 34.36 249 ASN B N 1
ATOM 3827 C CA . ASN B 1 249 ? 38.122 44.246 35.396 1.00 36.78 249 ASN B CA 1
ATOM 3828 C C . ASN B 1 249 ? 39.050 44.003 34.212 1.00 37.99 249 ASN B C 1
ATOM 3829 O O . ASN B 1 249 ? 38.757 44.430 33.096 1.00 38.09 249 ASN B O 1
ATOM 3834 N N . ILE B 1 250 ? 40.161 43.314 34.444 1.00 36.91 250 ILE B N 1
ATOM 3835 C CA . ILE B 1 250 ? 41.081 42.989 33.355 1.00 37.15 250 ILE B CA 1
ATOM 3836 C C . ILE B 1 250 ? 40.391 41.947 32.441 1.00 38.23 250 ILE B C 1
ATOM 3837 O O . ILE B 1 250 ? 40.361 42.102 31.213 1.00 37.66 250 ILE B O 1
ATOM 3842 N N . ALA B 1 251 ? 39.805 40.907 33.033 1.00 38.74 251 ALA B N 1
ATOM 3843 C CA . ALA B 1 251 ? 39.117 39.893 32.227 1.00 38.23 251 ALA B CA 1
ATOM 3844 C C . ALA B 1 251 ? 37.984 40.547 31.429 1.00 37.62 251 ALA B C 1
ATOM 3845 O O . ALA B 1 251 ? 37.768 40.218 30.266 1.00 36.18 251 ALA B O 1
ATOM 3847 N N . LYS B 1 252 ? 37.280 41.482 32.063 1.00 39.58 252 LYS B N 1
ATOM 3848 C CA . LYS B 1 252 ? 36.168 42.182 31.419 1.00 40.29 252 LYS B CA 1
ATOM 3849 C C . LYS B 1 252 ? 36.621 43.128 30.308 1.00 39.59 252 LYS B C 1
ATOM 3850 O O . LYS B 1 252 ? 36.021 43.146 29.247 1.00 38.32 252 LYS B O 1
ATOM 3856 N N . ALA B 1 253 ? 37.676 43.910 30.545 1.00 38.41 253 ALA B N 1
ATOM 3857 C CA . ALA B 1 253 ? 38.174 44.805 29.512 1.00 37.97 253 ALA B CA 1
ATOM 3858 C C . ALA B 1 253 ? 38.685 43.991 28.297 1.00 39.14 253 ALA B C 1
ATOM 3859 O O . ALA B 1 253 ? 38.461 44.359 27.139 1.00 39.22 253 ALA B O 1
ATOM 3861 N N . LYS B 1 254 ? 39.346 42.871 28.547 1.00 38.97 254 LYS B N 1
ATOM 3862 C CA . LYS B 1 254 ? 39.846 42.055 27.443 1.00 41.21 254 LYS B CA 1
ATOM 3863 C C . LYS B 1 254 ? 38.687 41.394 26.681 1.00 42.77 254 LYS B C 1
ATOM 3864 O O . LYS B 1 254 ? 38.671 41.371 25.453 1.00 42.63 254 LYS B O 1
ATOM 3870 N N . SER B 1 255 ? 37.708 40.873 27.405 1.00 43.43 255 SER B N 1
ATOM 3871 C CA . SER B 1 255 ? 36.567 40.258 26.756 1.00 45.58 255 SER B CA 1
ATOM 3872 C C . SER B 1 255 ? 35.943 41.242 25.759 1.00 47.17 255 SER B C 1
ATOM 3873 O O . SER B 1 255 ? 35.742 40.910 24.591 1.00 46.90 255 SER B O 1
ATOM 3876 N N . GLU B 1 256 ? 35.656 42.449 26.232 1.00 48.90 256 GLU B N 1
ATOM 3877 C CA . GLU B 1 256 ? 35.050 43.500 25.418 1.00 53.00 256 GLU B CA 1
ATOM 3878 C C . GLU B 1 256 ? 35.878 43.859 24.170 1.00 54.37 256 GLU B C 1
ATOM 3879 O O . GLU B 1 256 ? 35.327 43.970 23.078 1.00 53.85 256 GLU B O 1
ATOM 3885 N N . GLU B 1 257 ? 37.188 44.043 24.326 1.00 55.92 257 GLU B N 1
ATOM 3886 C CA . GLU B 1 257 ? 38.046 44.372 23.177 1.00 58.86 257 GLU B CA 1
ATOM 3887 C C . GLU B 1 257 ? 37.963 43.287 22.110 1.00 59.03 257 GLU B C 1
ATOM 3888 O O . GLU B 1 257 ? 38.035 43.567 20.916 1.00 60.40 257 GLU B O 1
ATOM 3894 N N . GLU B 1 258 ? 37.845 42.048 22.559 1.00 59.08 258 GLU B N 1
ATOM 3895 C CA . GLU B 1 258 ? 37.772 40.906 21.665 1.00 60.81 258 GLU B CA 1
ATOM 3896 C C . GLU B 1 258 ? 36.325 40.646 21.221 1.00 61.68 258 GLU B C 1
ATOM 3897 O O . GLU B 1 258 ? 35.890 39.502 21.088 1.00 63.30 258 GLU B O 1
ATOM 3903 N N . GLY B 1 259 ? 35.591 41.729 21.001 1.00 61.38 259 GLY B N 1
ATOM 3904 C CA . GLY B 1 259 ? 34.211 41.646 20.559 1.00 60.72 259 GLY B CA 1
ATOM 3905 C C . GLY B 1 259 ? 33.328 40.576 21.167 1.00 61.00 259 GLY B C 1
ATOM 3906 O O . GLY B 1 259 ? 32.344 40.163 20.547 1.00 62.32 259 GLY B O 1
ATOM 3907 N N . PHE B 1 260 ? 33.642 40.125 22.375 1.00 60.03 260 PHE B N 1
ATOM 3908 C CA . PHE B 1 260 ? 32.829 39.083 22.995 1.00 59.05 260 PHE B CA 1
ATOM 3909 C C . PHE B 1 260 ? 31.552 39.632 23.623 1.00 58.25 260 PHE B C 1
ATOM 3910 O O . PHE B 1 260 ? 31.528 40.761 24.094 1.00 58.14 260 PHE B O 1
ATOM 3918 N N . ASN B 1 261 ? 30.493 38.827 23.618 1.00 57.79 261 ASN B N 1
ATOM 3919 C CA . ASN B 1 261 ? 29.205 39.222 24.179 1.00 57.65 261 ASN B CA 1
ATOM 3920 C C . ASN B 1 261 ? 28.891 38.363 25.399 1.00 58.86 261 ASN B C 1
ATOM 3921 O O . ASN B 1 261 ? 28.076 38.836 26.225 1.00 60.90 261 ASN B O 1
#

Solvent-accessible surface area: 23103 Å² total; per-residue (Å²): 204,46,25,52,0,58,12,24,53,17,10,63,0,58,19,10,0,39,24,0,37,33,7,0,78,12,13,64,48,20,1,53,83,1,82,91,70,5,4,94,124,10,76,81,0,0,111,16,0,6,85,0,0,113,28,0,8,104,14,1,109,94,2,16,49,17,1,90,55,2,12,36,103,94,154,34,61,37,62,58,71,63,111,158,28,59,82,53,63,7,35,63,0,25,58,81,0,13,23,36,2,3,34,0,4,0,29,0,3,25,9,54,159,111,84,77,46,85,22,15,52,106,0,8,161,18,0,22,83,23,13,76,35,9,111,38,0,62,89,27,177,84,41,33,94,192,28,61,24,8,91,66,15,128,50,14,58,79,4,21,74,126,0,28,133,10,2,79,79,97,12,40,134,8,22,159,139,31,51,97,144,0,21,77,11,5,20,71,0,50,103,41,1,75,60,7,11,14,61,33,48,97,4,17,100,118,70,67,121,110,81,54,39,46,31,18,19,64,47,12,27,15,26,0,82,6,0,20,79,3,4,7,26,1,0,37,37,0,22,44,0,0,38,12,14,5,100,97,58,60,96,199,85,25,49,0,59,59,52,51,18,43,92,0,52,88,33,0,40,118,0,33,63,37,0,74,61,12,63,71,85,0,51,116,2,86,90,75,5,4,93,77,6,73,80,0,0,109,14,0,6,84,1,0,110,29,0,6,109,13,1,118,80,1,15,47,18,0,90,59,0,13,35,112,92,152,48,58,36,51,56,60,62,112,159,25,58,86,54,40,10,35,66,1,27,55,83,0,14,22,36,1,1,32,0,1,0,29,0,0,32,9,54,153,76,80,47,27,33,12,16,11,87,0,8,45,34,0,12,23,22,15,37,16,13,58,10,0,55,85,24,149,72,40,30,70,196,28,49,22,8,77,1,15,131,49,16,53,73,3,22,76,127,0,32,113,4,1,70,91,91,3,17,118,10,2,134,162,32,51,97,144,0,18,71,10,0,21,67,0,37,104,42,1,68,70,9,11,15,61,34,48,99,6,20,95,124,78,25,114,148,80,39,44,66,20,18,64,61,11,33,15,25,0,88,5,0,22,80,4,3,8,28,1,0,64,40,0,20,57,0,0,61,14,11,5,106,97,63,62,93,200

B-factor: mean 46.45, std 13.58, range [24.68, 94.21]

Foldseek 3Di:
DFAKAAPVLLVLLLVLLVVLLVLLVVLLVVLVVLLPLFDPLQSVLSVLLSVLSVLVSVLSVVQSVLSVQQWDDDPRMTGGPPRDRDPVSVLVSQLPRQLSLQLSLLSLQQDDVVVRVVRSVLLSVLSNVLSVLQVQLVVDPDLACPDRNVVSLVVSVVSVVVNLCCLPPVCVVGLVPDDPVLSVLSVVLSVLLCVLVVLVSVLSCPVVPPHDSVVVSVVSSSNSVSSCCSRSVSSVSSSVSSNVVRVVVVHD/DDKAAPVLLVVLLVLLVVLLVLLVVLLVVLVVLLPLFPVLLSVLSNLLSVLSVLVSVLSVVQNVLSVQQWDCDPRITDGPPRDRDPVSLLVSQLVRQLSLQLSLLSLLQDDPVVSVVRSVLSSVLSNVLSVLQVQLVVDPDLECPDRNVVSLVVSVVSVVVNLCCLCPVSVVSLVPDDPVLSVLSVVLSVLQCVLVVQVSVLSNVPYCDDSVVVSVVSNSNSVSSCCSRSVSSVSSSVSSNVVRVVVVHD

Nearest PDB structures (foldseek):
  3ddl-assembly2_B  TM=1.004E+00  e=7.664E-34  Salinibacter ruber
  3ddl-assembly1_A  TM=9.904E-01  e=7.331E-32  Salinibacter ruber
  5azd-assembly1_A  TM=9.601E-01  e=2.965E-20  Thermus thermophilus JL-18
  5g2d-assembly1_A  TM=9.063E-01  e=2.846E-12  Nonlabens marinus S1-08
  7o8k-assembly1_A  TM=8.933E-01  e=5.149E-12  Nonlabens marinus S1-08

InterPro domains:
  IPR001425 Archaeal/bacterial/fungal rhodopsins [PF01036] (19-252)
  IPR001425 Archaeal/bacterial/fungal rhodopsins [PR00251] (91-112)
  IPR001425 Archaeal/bacterial/fungal rhodopsins [PR00251] (151-172)
  IPR001425 Archaeal/bacterial/fungal rhodopsins [PR00251] (230-248)
  IPR001425 Archaeal/bacterial/fungal rhodopsins [PTHR28286] (20-261)
  IPR001425 Archaeal/bacterial/fungal rhodopsins [SM01021] (16-266)
  IPR017402 Proteorhodopsin [PIRSF038142] (3-259)

Organism: Salinibacter ruber (strain DSM 13855 / M31) (NCBI:txid309807)

Secondary structure (DSSP, 8-state):
-PPPB-HHHHHHHHHHHHHHHHHHHHHHHHHHHGGGGS-GGGHHHHHHHHHHHHHHHHHHHHHHHHHHHTEEE-SSSEEE-SPPP--HHHHHHHHHHHHHHHHHHHHHS---HHHHHHHHHHHHHHHHHHHHHHHHHHT-S---TTSHHHHHHHHHHHHHHHHHHHHHHS-HHHHTTS-HHHHHHHHHHHHHHHHHHHHHHHHHHTT--TT-HHHHHHHHHHHHHHHHIIIIIHHHHHHHHHHHHHHHTT--/---B-HHHHHHHHHHHHHHHHHHHHHHHHHHHHGGGS-GGGHHHHHHHHHHHHHHHHHHHHHHHHHHHTEEE-SSSEEE-S-----HHHHHHHHHHHHHHHHHHHHHS---HHHHHHHHHHHHHHHHHHHHHHHHHHT-S---SSSHHHHHHHHHHHHHHHHHHIIIIITHHHHHTS-HHHHHHHHHHHHHHHHHHHHHHHHHHTT----HHHHHHHHHHHHHHHHIIIIIHHHHHHHHHHHHHHHTT--

Radius of gyration: 24.83 Å; Cα contacts (8 Å, |Δi|>4): 681; chains: 2; bounding box: 43×63×66 Å